Protein AF-0000000080699643 (afdb_homodimer)

Nearest PDB structures (foldseek):
  7al6-assembly1_D  TM=8.969E-01  e=3.666E-28  Pseudomonas aeruginosa PAO1
  7al5-assembly1_C  TM=8.766E-01  e=1.249E-27  Pseudomonas aeruginosa PAO1
  3qit-assembly2_D  TM=8.812E-01  e=1.425E-22  Moorena producens 19L
  5xmd-assembly1_C-2  TM=6.944E-01  e=4.261E-13  Vigna radiata
  5xmd-assembly2_B  TM=6.330E-01  e=3.335E-13  Vigna radiata

Secondary structure (DSSP, 8-state):
--PPPEEEEEE-SS-EEEEEEE---SEEEEEE--TT--GGGGTTTHHHH--SSEEEEEEPPTTSTTSPPPPTT----HHHHHHHHHHHHHHTT-SSEEEEEETHHHHHHHHHHHHSGGGEEEEEEES--SPPP-TTTS-HHHHHHHHHHH--SS--PPPP-BS-SHHHHHHHHHHHT--HHHHHHHHHHTEEEETTEEEE-S-GGGGS-------HHHHHHHGGG--S-EEEEEETTSSGGG-TTHHHHHHH-SSEEEEEESS-TTHHHHSHHHHHHHHHHHHHHS--/---PPEEEEEE-SS-EEEEEEE---SEEEEEE--TT--GGGGTTTHHHH--SSEEEEEEPPTTSTTSPPPPTT----HHHHHHHHHHHHHHTT-SSEEEEEETHHHHHHHHHHHHSGGGEEEEEEES--SPPP-TTTS-HHHHHHHHHHH--SS--PPPP-BS-SHHHHHHHHHHHT--HHHHHHHHHHTEEEETTEEEE-S-GGGGS-------HHHHHHHGGG--S-EEEEEETTSSGGG-TTHHHHHHH-SSEEEEEESS-TTHHHHSHHHHHHHHHHHHHHS--

Foldseek 3Di:
DQQDWDKDWFDFPQWIWIKTKDADAPAEAEEEEAQQFFRLLQSQQQVLAYDNHYMYIYIGFALHQPTHHDDQPDADALVVSLVVVVRRCVSVVQQAHHYAYAHSRQQSVQLNCLVVVVRHAEAEYEQDHHFDEDPPPDPLVVVVVVCVVLLPSPPPPDWDFDADCVVQLVVQCVVFVADSVSSSSRSVSQWDQDPRHITGSGHPSSVDDHGDNDHLVRSLSSLLSRPHAYEYEYEPAEDVVVVPSVVVSVVSHPHYDYHYDHDYSSCCRRVSNVVSVSVVVVCVVRPD/DQQDWDKDWFDFPQWIWIKTKDADAPAEAEEEEAQQFFRLLQSQQQVLAYDNHYMYIYIGFALHQPTHHDDQPDADALVVSLVVVVRRCVSVVQQAHHYAYAHSRQQSVQLNCLVPVVRHAEAEYEQDHHFDEAPPPHPLVVVVVCCVVLLPSPPPPDWDFDADCVVQLVVQCVVFVADSVSSSSRSVSQWDQDPRHITGSGDPSSVRDHGDNDHLVRSLSSLLSRPHAYEYEYEPAECVVVVPSVVVSVVSHPHYDYHYDHDYSSCCNRVSNVVSVSVVVVCVVRPD

Organism: Cardiobacterium hominis (strain ATCC 15826 / DSM 8339 / NCTC 10426 / 6573) (NCBI:txid638300)

InterPro domains:
  IPR000073 Alpha/beta hydrolase fold-1 [PF00561] (29-272)
  IPR029058 Alpha/Beta hydrolase fold [G3DSA:3.40.50.1820] (6-279)
  IPR029058 Alpha/Beta hydrolase fold [SSF53474] (8-284)
  IPR050266 AB hydrolase superfamily [PTHR43798] (21-286)

pLDDT: mean 92.78, std 9.66, range [44.16, 98.94]

Sequence (576 aa):
MPMTPREISIDLPHIRLAGQRWGDGEHIVLALHGWLDNAASFAPLAPHLIDDNTSLIALEFAGHGRSAHRPLGAGYHFTDHMRDAMFAAETLGLTKIDFVCHSLGAAVASMLAGTFHDRIARLVCIECYGTPYVSNHNDLPERMRERLLTMDYMNPRSTRYYHDLAPLVAARIKAGAMRPESAERLVRRNLIEEAQGYRFISDKRLTVWQPMMLSEEQVQEFIPRITAPVLMIEGNEGFTAHWHYLPERYRLTQDIRVAKLDGGHHLHMDHPAAVAAAIKQFWREKPLMPMTPREISIDLPHIRLAGQRWGDGEHIVLALHGWLDNAASFAPLAPHLIDDNTSLIALEFAGHGRSAHRPLGAGYHFTDHMRDAMFAAETLGLTKIDFVCHSLGAAVASMLAGTFHDRIARLVCIECYGTPYVSNHNDLPERMRERLLTMDYMNPRSTRYYHDLAPLVAARIKAGAMRPESAERLVRRNLIEEAQGYRFISDKRLTVWQPMMLSEEQVQEFIPRITAPVLMIEGNEGFTAHWHYLPERYRLTQDIRVAKLDGGHHLHMDHPAAVAAAIKQFWREKPL

Structure (mmCIF, N/CA/C/O backbone):
data_AF-0000000080699643-model_v1
#
loop_
_entity.id
_entity.type
_entity.pdbx_description
1 polymer 'Hydrolase, alpha/beta domain protein'
#
loop_
_atom_site.group_PDB
_atom_site.id
_atom_site.type_symbol
_atom_site.label_atom_id
_atom_site.label_alt_id
_atom_site.label_comp_id
_atom_site.label_asym_id
_atom_site.label_entity_id
_atom_site.label_seq_id
_atom_site.pdbx_PDB_ins_code
_atom_site.Cartn_x
_atom_site.Cartn_y
_atom_site.Cartn_z
_atom_site.occupancy
_atom_site.B_iso_or_equiv
_atom_site.auth_seq_id
_atom_site.auth_comp_id
_atom_site.auth_asym_id
_atom_site.auth_atom_id
_atom_site.pdbx_PDB_model_num
ATOM 1 N N . MET A 1 1 ? 5.266 40.438 12.148 1 44.16 1 MET A N 1
ATOM 2 C CA . MET A 1 1 ? 6.156 40 11.078 1 44.16 1 MET A CA 1
ATOM 3 C C . MET A 1 1 ? 6.125 38.5 10.93 1 44.16 1 MET A C 1
ATOM 5 O O . MET A 1 1 ? 5.898 37.781 11.898 1 44.16 1 MET A O 1
ATOM 9 N N . PRO A 1 2 ? 5.879 38.031 9.656 1 59.62 2 PRO A N 1
ATOM 10 C CA . PRO A 1 2 ? 5.84 36.562 9.555 1 59.62 2 PRO A CA 1
ATOM 11 C C . PRO A 1 2 ? 7.047 35.906 10.211 1 59.62 2 PRO A C 1
ATOM 13 O O . PRO A 1 2 ? 8.18 36.344 10.047 1 59.62 2 PRO A O 1
ATOM 16 N N . MET A 1 3 ? 6.82 35.25 11.32 1 79.69 3 MET A N 1
ATOM 17 C CA . MET A 1 3 ? 7.883 34.562 12.023 1 79.69 3 MET A CA 1
ATOM 18 C C . MET A 1 3 ? 8.539 33.531 11.117 1 79.69 3 MET A C 1
ATOM 20 O O . MET A 1 3 ? 7.852 32.75 10.461 1 79.69 3 MET A O 1
ATOM 24 N N . THR A 1 4 ? 9.789 33.719 10.852 1 89.88 4 THR A N 1
ATOM 25 C CA . THR A 1 4 ? 10.57 32.812 10.008 1 89.88 4 THR A CA 1
ATOM 26 C C . THR A 1 4 ? 10.781 31.484 10.711 1 89.88 4 THR A C 1
ATOM 28 O O . THR A 1 4 ? 11.266 31.438 11.844 1 89.88 4 THR A O 1
ATOM 31 N N . PRO A 1 5 ? 10.32 30.484 10.094 1 96.62 5 PRO A N 1
ATOM 32 C CA . PRO A 1 5 ? 10.523 29.172 10.703 1 96.62 5 PRO A CA 1
ATOM 33 C C . PRO A 1 5 ? 11.969 28.688 10.602 1 96.62 5 PRO A C 1
ATOM 35 O O . PRO A 1 5 ? 12.727 29.172 9.758 1 96.62 5 PRO A O 1
ATOM 38 N N . ARG A 1 6 ? 12.391 27.828 11.539 1 97.38 6 ARG A N 1
ATOM 39 C CA . ARG A 1 6 ? 13.633 27.078 11.406 1 97.38 6 ARG A CA 1
ATOM 40 C C . ARG A 1 6 ? 13.406 25.797 10.594 1 97.38 6 ARG A C 1
ATOM 42 O O . ARG A 1 6 ? 12.461 25.047 10.844 1 97.38 6 ARG A O 1
ATOM 49 N N . GLU A 1 7 ? 14.273 25.641 9.617 1 98.12 7 GLU A N 1
ATOM 50 C CA . GLU A 1 7 ? 14.227 24.391 8.852 1 98.12 7 GLU A CA 1
ATOM 51 C C . GLU A 1 7 ? 14.695 23.219 9.703 1 98.12 7 GLU A C 1
ATOM 53 O O . GLU A 1 7 ? 15.68 23.328 10.438 1 98.12 7 GLU A O 1
ATOM 58 N N . ILE A 1 8 ? 13.977 22.141 9.586 1 97.75 8 ILE A N 1
ATOM 59 C CA . ILE A 1 8 ? 14.422 20.969 10.32 1 97.75 8 ILE A CA 1
ATOM 60 C C . ILE A 1 8 ? 14.438 19.766 9.391 1 97.75 8 ILE A C 1
ATOM 62 O O . ILE A 1 8 ? 13.742 19.734 8.375 1 97.75 8 ILE A O 1
ATOM 66 N N . SER A 1 9 ? 15.273 18.812 9.672 1 98 9 SER A N 1
ATOM 67 C CA . SER A 1 9 ? 15.352 17.5 9.016 1 98 9 SER A CA 1
ATOM 68 C C . SER A 1 9 ? 15.219 16.375 10.023 1 98 9 SER A C 1
ATOM 70 O O . SER A 1 9 ? 15.781 16.438 11.117 1 98 9 SER A O 1
ATOM 72 N N . ILE A 1 10 ? 14.406 15.461 9.758 1 97.56 10 ILE A N 1
ATOM 73 C CA . ILE A 1 10 ? 14.195 14.273 10.578 1 97.56 10 ILE A CA 1
ATOM 74 C C . ILE A 1 10 ? 14.609 13.031 9.797 1 97.56 10 ILE A C 1
ATOM 76 O O . ILE A 1 10 ? 13.953 12.656 8.82 1 97.56 10 ILE A O 1
ATOM 80 N N . ASP A 1 11 ? 15.672 12.375 10.227 1 95.69 11 ASP A N 1
ATOM 81 C CA . ASP A 1 11 ? 16.172 11.172 9.562 1 95.69 11 ASP A CA 1
ATOM 82 C C . ASP A 1 11 ? 15.492 9.922 10.109 1 95.69 11 ASP A C 1
ATOM 84 O O . ASP A 1 11 ? 15.812 9.469 11.211 1 95.69 11 ASP A O 1
ATOM 88 N N . LEU A 1 12 ? 14.57 9.461 9.328 1 93.06 12 LEU A N 1
ATOM 89 C CA . LEU A 1 12 ? 14.031 8.141 9.633 1 93.06 12 LEU A CA 1
ATOM 90 C C . LEU A 1 12 ? 14.969 7.043 9.141 1 93.06 12 LEU A C 1
ATOM 92 O O . LEU A 1 12 ? 15.906 7.312 8.391 1 93.06 12 LEU A O 1
ATOM 96 N N . PRO A 1 13 ? 14.781 5.848 9.57 1 86.62 13 PRO A N 1
ATOM 97 C CA . PRO A 1 13 ? 15.68 4.77 9.141 1 86.62 13 PRO A CA 1
ATOM 98 C C . PRO A 1 13 ? 15.734 4.621 7.617 1 86.62 13 PRO A C 1
ATOM 100 O O . PRO A 1 13 ? 16.766 4.234 7.07 1 86.62 13 PRO A O 1
ATOM 103 N N . HIS A 1 14 ? 14.664 5.031 6.934 1 88.69 14 HIS A N 1
ATOM 104 C CA . HIS A 1 14 ? 14.578 4.691 5.52 1 88.69 14 HIS A CA 1
ATOM 105 C C . HIS A 1 14 ? 14.5 5.945 4.652 1 88.69 14 HIS A C 1
ATOM 107 O O . HIS A 1 14 ? 14.719 5.879 3.439 1 88.69 14 HIS A O 1
ATOM 113 N N . ILE A 1 15 ? 14.172 7.004 5.227 1 93.19 15 ILE A N 1
ATOM 114 C CA . ILE A 1 15 ? 13.961 8.195 4.41 1 93.19 15 ILE A CA 1
ATOM 115 C C . ILE A 1 15 ? 14.172 9.445 5.258 1 93.19 15 ILE A C 1
ATOM 117 O O . ILE A 1 15 ? 13.836 9.461 6.445 1 93.19 15 ILE A O 1
ATOM 121 N N . ARG A 1 16 ? 14.742 10.477 4.719 1 96.81 16 ARG A N 1
ATOM 122 C CA . ARG A 1 16 ? 14.867 11.766 5.391 1 96.81 16 ARG A CA 1
ATOM 123 C C . ARG A 1 16 ? 13.648 12.641 5.129 1 96.81 16 ARG A C 1
ATOM 125 O O . ARG A 1 16 ? 13.305 12.906 3.977 1 96.81 16 ARG A O 1
ATOM 132 N N . LEU A 1 17 ? 12.969 13.07 6.176 1 98.31 17 LEU A N 1
ATOM 133 C CA . LEU A 1 17 ? 11.859 14.016 6.07 1 98.31 17 LEU A CA 1
ATOM 134 C C . LEU A 1 17 ? 12.297 15.422 6.473 1 98.31 17 LEU A C 1
ATOM 136 O O . LEU A 1 17 ? 13.18 15.578 7.32 1 98.31 17 LEU A O 1
ATOM 140 N N . ALA A 1 18 ? 11.727 16.375 5.836 1 98.56 18 ALA A N 1
ATOM 141 C CA . ALA A 1 18 ? 11.977 17.781 6.152 1 98.56 18 ALA A CA 1
ATOM 142 C C . ALA A 1 18 ? 10.766 18.422 6.84 1 98.56 18 ALA A C 1
ATOM 144 O O . ALA A 1 18 ? 9.688 17.812 6.891 1 98.56 18 ALA A O 1
ATOM 145 N N . GLY A 1 19 ? 10.938 19.547 7.391 1 98.31 19 GLY A N 1
ATOM 146 C CA . GLY A 1 19 ? 9.875 20.328 8.008 1 98.31 19 GLY A CA 1
ATOM 147 C C . GLY A 1 19 ? 10.336 21.703 8.461 1 98.31 19 GLY A C 1
ATOM 148 O O . GLY A 1 19 ? 11.445 22.125 8.148 1 98.31 19 GLY A O 1
ATOM 149 N N . GLN A 1 20 ? 9.422 22.375 9.086 1 98.62 20 GLN A N 1
ATOM 150 C CA . GLN A 1 20 ? 9.68 23.688 9.664 1 98.62 20 GLN A CA 1
ATOM 151 C C . GLN A 1 20 ? 9.234 23.734 11.125 1 98.62 20 GLN A C 1
ATOM 153 O O . GLN A 1 20 ? 8.203 23.156 11.484 1 98.62 20 GLN A O 1
ATOM 158 N N . ARG A 1 21 ? 10 24.422 11.875 1 98.38 21 ARG A N 1
ATOM 159 C CA . ARG A 1 21 ? 9.68 24.609 13.289 1 98.38 21 ARG A CA 1
ATOM 160 C C . ARG A 1 21 ? 9.508 26.078 13.625 1 98.38 21 ARG A C 1
ATOM 162 O O . ARG A 1 21 ? 10.312 26.922 13.211 1 98.38 21 ARG A O 1
ATOM 169 N N . TRP A 1 22 ? 8.469 26.422 14.258 1 98.25 22 TRP A N 1
ATOM 170 C CA . TRP A 1 22 ? 8.227 27.719 14.875 1 98.25 22 TRP A CA 1
ATOM 171 C C . TRP A 1 22 ? 8.219 27.609 16.391 1 98.25 22 TRP A C 1
ATOM 173 O O . TRP A 1 22 ? 7.625 26.688 16.953 1 98.25 22 TRP A O 1
ATOM 183 N N . GLY A 1 23 ? 8.906 28.484 17.047 1 96.88 23 GLY A N 1
ATOM 184 C CA . GLY A 1 23 ? 8.93 28.5 18.5 1 96.88 23 GLY A CA 1
ATOM 185 C C . GLY A 1 23 ? 10.047 27.656 19.094 1 96.88 23 GLY A C 1
ATOM 186 O O . GLY A 1 23 ? 10.68 26.875 18.375 1 96.88 23 GLY A O 1
ATOM 187 N N . ASP A 1 24 ? 10.242 27.844 20.375 1 95 24 ASP A N 1
ATOM 188 C CA . ASP A 1 24 ? 11.305 27.141 21.094 1 95 24 ASP A CA 1
ATOM 189 C C . ASP A 1 24 ? 10.773 26.453 22.344 1 95 24 ASP A C 1
ATOM 191 O O . ASP A 1 24 ? 11.547 25.969 23.172 1 95 24 ASP A O 1
ATOM 195 N N . GLY A 1 25 ? 9.508 26.469 22.453 1 96.06 25 GLY A N 1
ATOM 196 C CA . GLY A 1 25 ? 8.898 25.812 23.594 1 96.06 25 GLY A CA 1
ATOM 197 C C . GLY A 1 25 ? 9.094 24.297 23.594 1 96.06 25 GLY A C 1
ATOM 198 O O . GLY A 1 25 ? 9.273 23.688 22.531 1 96.06 25 GLY A O 1
ATOM 199 N N . GLU A 1 26 ? 8.977 23.75 24.766 1 95.56 26 GLU A N 1
ATOM 200 C CA . GLU A 1 26 ? 9.242 22.328 24.953 1 95.56 26 GLU A CA 1
ATOM 201 C C . GLU A 1 26 ? 8.07 21.484 24.469 1 95.56 26 GLU A C 1
ATOM 203 O O . GLU A 1 26 ? 8.266 20.359 23.984 1 95.56 26 GLU A O 1
ATOM 208 N N . HIS A 1 27 ? 6.902 22.047 24.625 1 97.38 27 HIS A N 1
ATOM 209 C CA . HIS A 1 27 ? 5.742 21.312 24.125 1 97.38 27 HIS A CA 1
ATOM 210 C C . HIS A 1 27 ? 5.645 21.422 22.609 1 97.38 27 HIS A C 1
ATOM 212 O O . HIS A 1 27 ? 5.465 22.516 22.062 1 97.38 27 HIS A O 1
ATOM 218 N N . ILE A 1 28 ? 5.719 20.312 21.953 1 98.25 28 ILE A N 1
ATOM 219 C CA . ILE A 1 28 ? 5.723 20.281 20.5 1 98.25 28 ILE A CA 1
ATOM 220 C C . ILE A 1 28 ? 4.344 19.891 19.984 1 98.25 28 ILE A C 1
ATOM 222 O O . ILE A 1 28 ? 3.812 18.844 20.359 1 98.25 28 ILE A O 1
ATOM 226 N N . VAL A 1 29 ? 3.76 20.734 19.203 1 98.75 29 VAL A N 1
ATOM 227 C CA . VAL A 1 29 ? 2.6 20.391 18.391 1 98.75 29 VAL A CA 1
ATOM 228 C C . VAL A 1 29 ? 3.061 19.953 17 1 98.75 29 VAL A C 1
ATOM 230 O O . VAL A 1 29 ? 3.828 20.656 16.344 1 98.75 29 VAL A O 1
ATOM 233 N N . LEU A 1 30 ? 2.693 18.766 16.594 1 98.88 30 LEU A N 1
ATOM 234 C CA . LEU A 1 30 ? 3.076 18.234 15.281 1 98.88 30 LEU A CA 1
ATOM 235 C C . LEU A 1 30 ? 1.998 18.531 14.242 1 98.88 30 LEU A C 1
ATOM 237 O O . LEU A 1 30 ? 0.843 18.125 14.414 1 98.88 30 LEU A O 1
ATOM 241 N N . ALA A 1 31 ? 2.381 19.219 13.203 1 98.94 31 ALA A N 1
ATOM 242 C CA . ALA A 1 31 ? 1.444 19.594 12.141 1 98.94 31 ALA A CA 1
ATOM 243 C C . ALA A 1 31 ? 1.699 18.781 10.875 1 98.94 31 ALA A C 1
ATOM 245 O O . ALA A 1 31 ? 2.852 18.547 10.508 1 98.94 31 ALA A O 1
ATOM 246 N N . LEU A 1 32 ? 0.622 18.281 10.234 1 98.88 32 LEU A N 1
ATOM 247 C CA . LEU A 1 32 ? 0.686 17.531 8.984 1 98.88 32 LEU A CA 1
ATOM 248 C C . LEU A 1 32 ? -0.134 18.219 7.898 1 98.88 32 LEU A C 1
ATOM 250 O O . LEU A 1 32 ? -1.304 18.547 8.109 1 98.88 32 LEU A O 1
ATOM 254 N N . HIS A 1 33 ? 0.461 18.422 6.723 1 98.69 33 HIS A N 1
ATOM 255 C CA . HIS A 1 33 ? -0.124 19.234 5.664 1 98.69 33 HIS A CA 1
ATOM 256 C C . HIS A 1 33 ? -0.991 18.391 4.738 1 98.69 33 HIS A C 1
ATOM 258 O O . HIS A 1 33 ? -1.038 17.156 4.871 1 98.69 33 HIS A O 1
ATOM 264 N N . GLY A 1 34 ? -1.659 19.047 3.822 1 97.12 34 GLY A N 1
ATOM 265 C CA . GLY A 1 34 ? -2.527 18.406 2.854 1 97.12 34 GLY A CA 1
ATOM 266 C C . GLY A 1 34 ? -1.784 17.891 1.632 1 97.12 34 GLY A C 1
ATOM 267 O O . GLY A 1 34 ? -0.593 18.172 1.467 1 97.12 34 GLY A O 1
ATOM 268 N N . TRP A 1 35 ? -2.545 17.156 0.808 1 94.94 35 TRP A N 1
ATOM 269 C CA . TRP A 1 35 ? -2.023 16.594 -0.433 1 94.94 35 TRP A CA 1
ATOM 270 C C . TRP A 1 35 ? -1.507 17.703 -1.355 1 94.94 35 TRP A C 1
ATOM 272 O O . TRP A 1 35 ? -2.207 18.672 -1.615 1 94.94 35 TRP A O 1
ATOM 282 N N . LEU A 1 36 ? -0.246 17.625 -1.792 1 94.31 36 LEU A N 1
ATOM 283 C CA . LEU A 1 36 ? 0.456 18.5 -2.725 1 94.31 36 LEU A CA 1
ATOM 284 C C . LEU A 1 36 ? 0.792 19.828 -2.066 1 94.31 36 LEU A C 1
ATOM 286 O O . LEU A 1 36 ? 1.225 20.766 -2.742 1 94.31 36 LEU A O 1
ATOM 290 N N . ASP A 1 37 ? 0.496 19.953 -0.779 1 97.62 37 ASP A N 1
ATOM 291 C CA . ASP A 1 37 ? 0.971 21.094 -0.003 1 97.62 37 ASP A CA 1
ATOM 292 C C . ASP A 1 37 ? 2.381 20.859 0.53 1 97.62 37 ASP A C 1
ATOM 294 O O . ASP A 1 37 ? 3.203 20.234 -0.142 1 97.62 37 ASP A O 1
ATOM 298 N N . ASN A 1 38 ? 2.693 21.594 1.637 1 98.44 38 ASN A N 1
ATOM 299 C CA . ASN A 1 38 ? 3.957 21.453 2.352 1 98.44 38 ASN A CA 1
ATOM 300 C C . ASN A 1 38 ? 3.926 22.188 3.689 1 98.44 38 ASN A C 1
ATOM 302 O O . ASN A 1 38 ? 2.865 22.625 4.137 1 98.44 38 ASN A O 1
ATOM 306 N N . ALA A 1 39 ? 5.055 22.234 4.348 1 98.56 39 ALA A N 1
ATOM 307 C CA . ALA A 1 39 ? 5.137 22.781 5.703 1 98.56 39 ALA A CA 1
ATOM 308 C C . ALA A 1 39 ? 4.73 24.25 5.742 1 98.56 39 ALA A C 1
ATOM 310 O O . ALA A 1 39 ? 4.219 24.734 6.754 1 98.56 39 ALA A O 1
ATOM 311 N N . ALA A 1 40 ? 4.922 24.953 4.629 1 98.12 40 ALA A N 1
ATOM 312 C CA . ALA A 1 40 ? 4.633 26.391 4.582 1 98.12 40 ALA A CA 1
ATOM 313 C C . ALA A 1 40 ? 3.139 26.656 4.738 1 98.12 40 ALA A C 1
ATOM 315 O O . ALA A 1 40 ? 2.725 27.781 4.973 1 98.12 40 ALA A O 1
ATOM 316 N N . SER A 1 41 ? 2.385 25.578 4.602 1 98.38 41 SER A N 1
ATOM 317 C CA . SER A 1 41 ? 0.941 25.719 4.77 1 98.38 41 SER A CA 1
ATOM 318 C C . SER A 1 41 ? 0.592 26.172 6.184 1 98.38 41 SER A C 1
ATOM 320 O O . SER A 1 41 ? -0.489 26.719 6.414 1 98.38 41 SER A O 1
ATOM 322 N N . PHE A 1 42 ? 1.503 26.031 7.133 1 98.69 42 PHE A N 1
ATOM 323 C CA . PHE A 1 42 ? 1.196 26.359 8.523 1 98.69 42 PHE A CA 1
ATOM 324 C C . PHE A 1 42 ? 1.854 27.672 8.93 1 98.69 42 PHE A C 1
ATOM 326 O O . PHE A 1 42 ? 1.667 28.141 10.055 1 98.69 42 PHE A O 1
ATOM 333 N N . ALA A 1 43 ? 2.588 28.281 8.055 1 98.25 43 ALA A N 1
ATOM 334 C CA . ALA A 1 43 ? 3.322 29.516 8.344 1 98.25 43 ALA A CA 1
ATOM 335 C C . ALA A 1 43 ? 2.375 30.625 8.781 1 98.25 43 ALA A C 1
ATOM 337 O O . ALA A 1 43 ? 2.664 31.359 9.727 1 98.25 43 ALA A O 1
ATOM 338 N N . PRO A 1 44 ? 1.214 30.812 8.125 1 98.06 44 PRO A N 1
ATOM 339 C CA . PRO A 1 44 ? 0.313 31.875 8.578 1 98.06 44 PRO A CA 1
ATOM 340 C C . PRO A 1 44 ? -0.3 31.578 9.945 1 98.06 44 PRO A C 1
ATOM 342 O O . PRO A 1 44 ? -0.642 32.5 10.688 1 98.06 44 PRO A O 1
ATOM 345 N N . LEU A 1 45 ? -0.411 30.312 10.281 1 98.5 45 LEU A N 1
ATOM 346 C CA . LEU A 1 45 ? -1.099 29.875 11.484 1 98.5 45 LEU A CA 1
ATOM 347 C C . LEU A 1 45 ? -0.143 29.844 12.672 1 98.5 45 LEU A C 1
ATOM 349 O O . LEU A 1 45 ? -0.525 30.188 13.797 1 98.5 45 LEU A O 1
ATOM 353 N N . ALA A 1 46 ? 1.093 29.5 12.484 1 98.44 46 ALA A N 1
ATOM 354 C CA . ALA A 1 46 ? 2.078 29.156 13.508 1 98.44 46 ALA A CA 1
ATOM 355 C C . ALA A 1 46 ? 2.268 30.312 14.492 1 98.44 46 ALA A C 1
ATOM 357 O O . ALA A 1 46 ? 2.234 30.125 15.711 1 98.44 46 ALA A O 1
ATOM 358 N N . PRO A 1 47 ? 2.381 31.609 14.031 1 97.31 47 PRO A N 1
ATOM 359 C CA . PRO A 1 47 ? 2.617 32.719 14.969 1 97.31 47 PRO A CA 1
ATOM 360 C C . PRO A 1 47 ? 1.485 32.875 15.984 1 97.31 47 PRO A C 1
ATOM 362 O O . PRO A 1 47 ? 1.702 33.406 17.078 1 97.31 47 PRO A O 1
ATOM 365 N N . HIS A 1 48 ? 0.335 32.406 15.602 1 97.62 48 HIS A N 1
ATOM 366 C CA . HIS A 1 48 ? -0.818 32.562 16.484 1 97.62 48 HIS A CA 1
ATOM 367 C C . HIS A 1 48 ? -0.876 31.422 17.516 1 97.62 48 HIS A C 1
ATOM 369 O O . HIS A 1 48 ? -1.59 31.516 18.516 1 97.62 48 HIS A O 1
ATOM 375 N N . LEU A 1 49 ? -0.171 30.297 17.281 1 98.06 49 LEU A N 1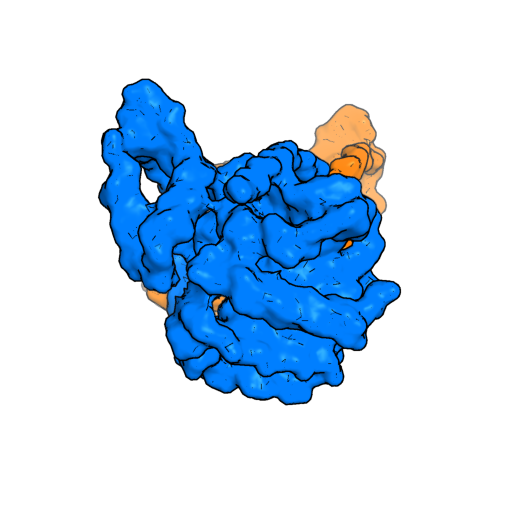
ATOM 376 C CA . LEU A 1 49 ? -0.335 29.109 18.109 1 98.06 49 LEU A CA 1
ATOM 377 C C . LEU A 1 49 ? 0.825 28.969 19.094 1 98.06 49 LEU A C 1
ATOM 379 O O . LEU A 1 49 ? 0.666 28.375 20.156 1 98.06 49 LEU A O 1
ATOM 383 N N . ILE A 1 50 ? 1.996 29.469 18.75 1 97.25 50 ILE A N 1
ATOM 384 C CA . ILE A 1 50 ? 3.186 29.203 19.547 1 97.25 50 ILE A CA 1
ATOM 385 C C . ILE A 1 50 ? 3.264 30.219 20.688 1 97.25 50 ILE A C 1
ATOM 387 O O . ILE A 1 50 ? 2.666 31.297 20.625 1 97.25 50 ILE A O 1
ATOM 391 N N . ASP A 1 51 ? 3.924 29.859 21.766 1 95.69 51 ASP A N 1
ATOM 392 C CA . ASP A 1 51 ? 4.266 30.703 22.906 1 95.69 51 ASP A CA 1
ATOM 393 C C . ASP A 1 51 ? 5.539 30.203 23.594 1 95.69 51 ASP A C 1
ATOM 395 O O . ASP A 1 51 ? 6.328 29.469 23 1 95.69 51 ASP A O 1
ATOM 399 N N . ASP A 1 52 ? 5.754 30.641 24.828 1 95.69 52 ASP A N 1
ATOM 400 C CA . ASP A 1 52 ? 7.004 30.328 25.516 1 95.69 52 ASP A CA 1
ATOM 401 C C . ASP A 1 52 ? 7.141 28.828 25.766 1 95.69 52 ASP A C 1
ATOM 403 O O . ASP A 1 52 ? 8.258 28.297 25.844 1 95.69 52 ASP A O 1
ATOM 407 N N . ASN A 1 53 ? 6.02 28.172 25.75 1 96.69 53 ASN A N 1
ATOM 408 C CA . ASN A 1 53 ? 6.051 26.766 26.141 1 96.69 53 ASN A CA 1
ATOM 409 C C . ASN A 1 53 ? 5.715 25.859 24.969 1 96.69 53 ASN A C 1
ATOM 411 O O . ASN A 1 53 ? 5.887 24.641 25.047 1 96.69 53 ASN A O 1
ATOM 415 N N . THR A 1 54 ? 5.207 26.469 23.891 1 97.69 54 THR A N 1
ATOM 416 C CA . THR A 1 54 ? 4.668 25.672 22.812 1 97.69 54 THR A CA 1
ATOM 417 C C . THR A 1 54 ? 5.406 25.953 21.5 1 97.69 54 THR A C 1
ATOM 419 O O . THR A 1 54 ? 5.609 27.109 21.141 1 97.69 54 THR A O 1
ATOM 422 N N . SER A 1 55 ? 5.844 24.906 20.828 1 98.06 55 SER A N 1
ATOM 423 C CA . SER A 1 55 ? 6.387 24.953 19.469 1 98.06 55 SER A CA 1
ATOM 424 C C . SER A 1 55 ? 5.484 24.219 18.484 1 98.06 55 SER A C 1
ATOM 426 O O . SER A 1 55 ? 4.699 23.359 18.875 1 98.06 55 SER A O 1
ATOM 428 N N . LEU A 1 56 ? 5.559 24.656 17.266 1 98.69 56 LEU A N 1
ATOM 429 C CA . LEU A 1 56 ? 4.895 23.953 16.172 1 98.69 56 LEU A CA 1
ATOM 430 C C . LEU A 1 56 ? 5.914 23.391 15.195 1 98.69 56 LEU A C 1
ATOM 432 O O . LEU A 1 56 ? 6.758 24.125 14.672 1 98.69 56 LEU A O 1
ATOM 436 N N . ILE A 1 57 ? 5.902 22.125 14.992 1 98.75 57 ILE A N 1
ATOM 437 C CA . ILE A 1 57 ? 6.699 21.484 13.945 1 98.75 57 ILE A CA 1
ATOM 438 C C . ILE A 1 57 ? 5.785 21 12.828 1 98.75 57 ILE A C 1
ATOM 440 O O . ILE A 1 57 ? 4.906 20.156 13.047 1 98.75 57 ILE A O 1
ATOM 444 N N . ALA A 1 58 ? 5.949 21.562 11.68 1 98.88 58 ALA A N 1
ATOM 445 C CA . ALA A 1 58 ? 5.242 21.109 10.484 1 98.88 58 ALA A CA 1
ATOM 446 C C . ALA A 1 58 ? 6.102 20.125 9.688 1 98.88 58 ALA A C 1
ATOM 448 O O . ALA A 1 58 ? 7.082 20.531 9.055 1 98.88 58 ALA A O 1
ATOM 449 N N . LEU A 1 59 ? 5.676 18.906 9.703 1 98.69 59 LEU A N 1
ATOM 450 C CA . LEU A 1 59 ? 6.375 17.844 8.992 1 98.69 59 LEU A CA 1
ATOM 451 C C . LEU A 1 59 ? 5.941 17.797 7.531 1 98.69 59 LEU A C 1
ATOM 453 O O . LEU A 1 59 ? 4.766 17.984 7.223 1 98.69 59 LEU A O 1
ATOM 457 N N . GLU A 1 60 ? 6.898 17.562 6.668 1 98.75 60 GLU A N 1
ATOM 458 C CA . GLU A 1 60 ? 6.551 17.328 5.27 1 98.75 60 GLU A CA 1
ATOM 459 C C . GLU A 1 60 ? 6.547 15.836 4.938 1 98.75 60 GLU A C 1
ATOM 461 O O . GLU A 1 60 ? 7.52 15.133 5.211 1 98.75 60 GLU A O 1
ATOM 466 N N . PHE A 1 61 ? 5.473 15.391 4.348 1 98 61 PHE A N 1
ATOM 467 C CA . PHE A 1 61 ? 5.375 14 3.912 1 98 61 PHE A CA 1
ATOM 468 C C . PHE A 1 61 ? 6.434 13.688 2.863 1 98 61 PHE A C 1
ATOM 470 O O . PHE A 1 61 ? 6.867 14.578 2.125 1 98 61 PHE A O 1
ATOM 477 N N . ALA A 1 62 ? 6.809 12.422 2.809 1 96.62 62 ALA A N 1
ATOM 478 C CA . ALA A 1 62 ? 7.727 11.977 1.765 1 96.62 62 ALA A CA 1
ATOM 479 C C . ALA A 1 62 ? 7.289 12.484 0.393 1 96.62 62 ALA A C 1
ATOM 481 O O . ALA A 1 62 ? 6.102 12.453 0.066 1 96.62 62 ALA A O 1
ATOM 482 N N . GLY A 1 63 ? 8.242 13 -0.336 1 95.81 63 GLY A N 1
ATOM 483 C CA . GLY A 1 63 ? 7.988 13.453 -1.695 1 95.81 63 GLY A CA 1
ATOM 484 C C . GLY A 1 63 ? 7.449 14.867 -1.765 1 95.81 63 GLY A C 1
ATOM 485 O O . GLY A 1 63 ? 7.438 15.477 -2.834 1 95.81 63 GLY A O 1
ATOM 486 N N . HIS A 1 64 ? 7 15.391 -0.662 1 97.12 64 HIS A N 1
ATOM 487 C CA . HIS A 1 64 ? 6.48 16.75 -0.597 1 97.12 64 HIS A CA 1
ATOM 488 C C . HIS A 1 64 ? 7.555 17.719 -0.12 1 97.12 64 HIS A C 1
ATOM 490 O O . HIS A 1 64 ? 8.414 17.359 0.682 1 97.12 64 HIS A O 1
ATOM 496 N N . GLY A 1 65 ? 7.395 18.953 -0.602 1 96.56 65 GLY A N 1
ATOM 497 C CA . GLY A 1 65 ? 8.312 20 -0.145 1 96.56 65 GLY A CA 1
ATOM 498 C C . GLY A 1 65 ? 9.766 19.609 -0.29 1 96.56 65 GLY A C 1
ATOM 499 O O . GLY A 1 65 ? 10.211 19.234 -1.38 1 96.56 65 GLY A O 1
ATOM 500 N N . ARG A 1 66 ? 10.445 19.594 0.902 1 97.25 66 ARG A N 1
ATOM 501 C CA . ARG A 1 66 ? 11.883 19.328 0.875 1 97.25 66 ARG A CA 1
ATOM 502 C C . ARG A 1 66 ? 12.195 17.938 1.412 1 97.25 66 ARG A C 1
ATOM 504 O O . ARG A 1 66 ? 13.367 17.594 1.586 1 97.25 66 ARG A O 1
ATOM 511 N N . SER A 1 67 ? 11.164 17.156 1.697 1 98.19 67 SER A N 1
ATOM 512 C CA . SER A 1 67 ? 11.359 15.766 2.078 1 98.19 67 SER A CA 1
ATOM 513 C C . SER A 1 67 ? 11.891 14.945 0.906 1 98.19 67 SER A C 1
ATOM 515 O O . SER A 1 67 ? 11.602 15.258 -0.253 1 98.19 67 SER A O 1
ATOM 517 N N . ALA A 1 68 ? 12.617 13.906 1.229 1 96.62 68 ALA A N 1
ATOM 518 C CA . ALA A 1 68 ? 13.156 13.023 0.2 1 96.62 68 ALA A CA 1
ATOM 519 C C . ALA A 1 68 ? 12.031 12.305 -0.548 1 96.62 68 ALA A C 1
ATOM 521 O O . ALA A 1 68 ? 10.969 12.039 0.02 1 96.62 68 ALA A O 1
ATOM 522 N N . HIS A 1 69 ? 12.336 12.031 -1.821 1 93.19 69 HIS A N 1
ATOM 523 C CA . HIS A 1 69 ? 11.445 11.195 -2.613 1 93.19 69 HIS A CA 1
ATOM 524 C C . HIS A 1 69 ? 11.57 9.727 -2.227 1 93.19 69 HIS A C 1
ATOM 526 O O . HIS A 1 69 ? 12.648 9.281 -1.836 1 93.19 69 HIS A O 1
ATOM 532 N N . ARG A 1 70 ? 10.492 9.086 -2.305 1 90.81 70 ARG A N 1
ATOM 533 C CA . ARG A 1 70 ? 10.602 7.637 -2.223 1 90.81 70 ARG A CA 1
ATOM 534 C C . ARG A 1 70 ? 11.398 7.078 -3.396 1 90.81 70 ARG A C 1
ATOM 536 O O . ARG A 1 70 ? 11.391 7.652 -4.488 1 90.81 70 ARG A O 1
ATOM 543 N N . PRO A 1 71 ? 12.078 5.945 -3.166 1 86.25 71 PRO A N 1
ATOM 544 C CA . PRO A 1 71 ? 12.867 5.375 -4.262 1 86.25 71 PRO A CA 1
ATOM 545 C C . PRO A 1 71 ? 12.008 4.957 -5.453 1 86.25 71 PRO A C 1
ATOM 547 O O . PRO A 1 71 ? 10.797 4.785 -5.312 1 86.25 71 PRO A O 1
ATOM 550 N N . LEU A 1 72 ? 12.672 4.812 -6.547 1 81.62 72 LEU A N 1
ATOM 551 C CA . LEU A 1 72 ? 11.984 4.348 -7.75 1 81.62 72 LEU A CA 1
ATOM 552 C C . LEU A 1 72 ? 11.312 3.002 -7.508 1 81.62 72 LEU A C 1
ATOM 554 O O . LEU A 1 72 ? 11.898 2.111 -6.887 1 81.62 72 LEU A O 1
ATOM 558 N N . GLY A 1 73 ? 10.062 2.953 -7.992 1 77.75 73 GLY A N 1
ATOM 559 C CA . GLY A 1 73 ? 9.336 1.704 -7.848 1 77.75 73 GLY A CA 1
ATOM 560 C C . GLY A 1 73 ? 8.469 1.656 -6.602 1 77.75 73 GLY A C 1
ATOM 561 O O . GLY A 1 73 ? 7.652 0.75 -6.441 1 77.75 73 GLY A O 1
ATOM 562 N N . ALA A 1 74 ? 8.758 2.623 -5.73 1 82.25 74 ALA A N 1
ATOM 563 C CA . ALA A 1 74 ? 7.918 2.717 -4.543 1 82.25 74 ALA A CA 1
ATOM 564 C C . ALA A 1 74 ? 6.789 3.723 -4.75 1 82.25 74 ALA A C 1
ATOM 566 O O . ALA A 1 74 ? 6.996 4.789 -5.332 1 82.25 74 ALA A O 1
ATOM 567 N N . GLY A 1 75 ? 5.645 3.365 -4.316 1 82.38 75 GLY A N 1
ATOM 568 C CA . GLY A 1 75 ? 4.531 4.297 -4.34 1 82.38 75 GLY A CA 1
ATOM 569 C C . GLY A 1 75 ? 4.41 5.117 -3.07 1 82.38 75 GLY A C 1
ATOM 570 O O . GLY A 1 75 ? 5.215 4.965 -2.148 1 82.38 75 GLY A O 1
ATOM 571 N N . TYR A 1 76 ? 3.512 6.023 -3.156 1 88.81 76 TYR A N 1
ATOM 572 C CA . TYR A 1 76 ? 3.189 6.824 -1.98 1 88.81 76 TYR A CA 1
ATOM 573 C C . TYR A 1 76 ? 1.885 6.359 -1.346 1 88.81 76 TYR A C 1
ATOM 575 O O . TYR A 1 76 ? 0.891 7.09 -1.348 1 88.81 76 TYR A O 1
ATOM 583 N N . HIS A 1 77 ? 1.982 5.16 -0.792 1 87.75 77 HIS A N 1
ATOM 584 C CA . HIS A 1 77 ? 0.819 4.551 -0.16 1 87.75 77 HIS A CA 1
ATOM 585 C C . HIS A 1 77 ? 0.42 5.305 1.104 1 87.75 77 HIS A C 1
ATOM 587 O O . HIS A 1 77 ? 1.282 5.75 1.865 1 87.75 77 HIS A O 1
ATOM 593 N N . PHE A 1 78 ? -0.869 5.375 1.342 1 90.81 78 PHE A N 1
ATOM 594 C CA . PHE A 1 78 ? -1.409 6.098 2.488 1 90.81 78 PHE A CA 1
ATOM 595 C C . PHE A 1 78 ? -0.803 5.582 3.787 1 90.81 78 PHE A C 1
ATOM 597 O O . PHE A 1 78 ? -0.401 6.371 4.645 1 90.81 78 PHE A O 1
ATOM 604 N N . THR A 1 79 ? -0.672 4.293 3.963 1 89.5 79 THR A N 1
ATOM 605 C CA . THR A 1 79 ? -0.172 3.693 5.195 1 89.5 79 THR A CA 1
ATOM 606 C C . THR A 1 79 ? 1.294 4.055 5.414 1 89.5 79 THR A C 1
ATOM 608 O O . THR A 1 79 ? 1.767 4.09 6.555 1 89.5 79 THR A O 1
ATOM 611 N N . ASP A 1 80 ? 2.012 4.316 4.355 1 90.38 80 ASP A N 1
ATOM 612 C CA . ASP A 1 80 ? 3.402 4.738 4.5 1 90.38 80 ASP A CA 1
ATOM 613 C C . ASP A 1 80 ? 3.49 6.133 5.117 1 90.38 80 ASP A C 1
ATOM 615 O O . ASP A 1 80 ? 4.418 6.426 5.875 1 90.38 80 ASP A O 1
ATOM 619 N N . HIS A 1 81 ? 2.529 7.008 4.762 1 94 81 HIS A N 1
ATOM 620 C CA . HIS A 1 81 ? 2.457 8.305 5.43 1 94 81 HIS A CA 1
ATOM 621 C C . HIS A 1 81 ? 2.217 8.141 6.926 1 94 81 HIS A C 1
ATOM 623 O O . HIS A 1 81 ? 2.811 8.852 7.738 1 94 81 HIS A O 1
ATOM 629 N N . MET A 1 82 ? 1.307 7.203 7.254 1 94.69 82 MET A N 1
ATOM 630 C CA . MET A 1 82 ? 1.024 6.926 8.656 1 94.69 82 MET A CA 1
ATOM 631 C C . MET A 1 82 ? 2.287 6.484 9.391 1 94.69 82 MET A C 1
ATOM 633 O O . MET A 1 82 ? 2.611 7.012 10.453 1 94.69 82 MET A O 1
ATOM 637 N N . ARG A 1 83 ? 2.955 5.57 8.789 1 92.56 83 ARG A N 1
ATOM 638 C CA . ARG A 1 83 ? 4.172 5.027 9.383 1 92.56 83 ARG A CA 1
ATOM 639 C C . ARG A 1 83 ? 5.234 6.105 9.547 1 92.56 83 ARG A C 1
ATOM 641 O O . ARG A 1 83 ? 5.84 6.234 10.617 1 92.56 83 ARG A O 1
ATOM 648 N N . ASP A 1 84 ? 5.465 6.875 8.523 1 95.31 84 ASP A N 1
ATOM 649 C CA . ASP A 1 84 ? 6.469 7.934 8.562 1 95.31 84 ASP A CA 1
ATOM 650 C C . ASP A 1 84 ? 6.172 8.938 9.68 1 95.31 84 ASP A C 1
ATOM 652 O O . ASP A 1 84 ? 7.082 9.367 10.391 1 95.31 84 ASP A O 1
ATOM 656 N N . ALA A 1 85 ? 4.906 9.273 9.797 1 97.44 85 ALA A N 1
ATOM 657 C CA . ALA A 1 85 ? 4.523 10.234 10.828 1 97.44 85 ALA A CA 1
ATOM 658 C C . ALA A 1 85 ? 4.805 9.688 12.227 1 97.44 85 ALA A C 1
ATOM 660 O O . ALA A 1 85 ? 5.289 10.414 13.094 1 97.44 85 ALA A O 1
ATOM 661 N N . MET A 1 86 ? 4.523 8.422 12.445 1 95.5 86 MET A N 1
ATOM 662 C CA . MET A 1 86 ? 4.773 7.812 13.75 1 95.5 86 MET A CA 1
ATOM 663 C C . MET A 1 86 ? 6.27 7.738 14.031 1 95.5 86 MET A C 1
ATOM 665 O O . MET A 1 86 ? 6.707 8.039 15.148 1 95.5 86 MET A O 1
ATOM 669 N N . PHE A 1 87 ? 7.086 7.371 13.047 1 93.38 87 PHE A N 1
ATOM 670 C CA . PHE A 1 87 ? 8.531 7.316 13.211 1 93.38 87 PHE A CA 1
ATOM 671 C C . PHE A 1 87 ? 9.102 8.703 13.484 1 93.38 87 PHE A C 1
ATOM 673 O O . PHE A 1 87 ? 10.016 8.859 14.297 1 93.38 87 PHE A O 1
ATOM 680 N N . ALA A 1 88 ? 8.555 9.68 12.789 1 97.44 88 ALA A N 1
ATOM 681 C CA . ALA A 1 88 ? 9.008 11.047 13.016 1 97.44 88 ALA A CA 1
ATOM 682 C C . ALA A 1 88 ? 8.711 11.492 14.453 1 97.44 88 ALA A C 1
ATOM 684 O O . ALA A 1 88 ? 9.555 12.102 15.102 1 97.44 88 ALA A O 1
ATOM 685 N N . ALA A 1 89 ? 7.492 11.18 14.898 1 97.5 89 ALA A N 1
ATOM 686 C CA . ALA A 1 89 ? 7.125 11.508 16.266 1 97.5 89 ALA A CA 1
ATOM 687 C C . ALA A 1 89 ? 8.078 10.844 17.266 1 97.5 89 ALA A C 1
ATOM 689 O O . ALA A 1 89 ? 8.516 11.477 18.219 1 97.5 89 ALA A O 1
ATOM 690 N N . GLU A 1 90 ? 8.398 9.586 17 1 94.56 90 GLU A N 1
ATOM 691 C CA . GLU A 1 90 ? 9.336 8.867 17.859 1 94.56 90 GLU A CA 1
ATOM 692 C C . GLU A 1 90 ? 10.711 9.516 17.828 1 94.56 90 GLU A C 1
ATOM 694 O O . GLU A 1 90 ? 11.352 9.68 18.875 1 94.56 90 GLU A O 1
ATOM 699 N N . THR A 1 91 ? 11.172 9.859 16.672 1 95.38 91 THR A N 1
ATOM 700 C CA . THR A 1 91 ? 12.484 10.484 16.5 1 95.38 91 THR A CA 1
ATOM 701 C C . THR A 1 91 ? 12.539 11.828 17.234 1 95.38 91 THR A C 1
ATOM 703 O O . THR A 1 91 ? 13.578 12.203 17.766 1 95.38 91 THR A O 1
ATOM 706 N N . LEU A 1 92 ? 11.383 12.508 17.281 1 96.75 92 LEU A N 1
ATOM 707 C CA . LEU A 1 92 ? 11.281 13.797 17.953 1 96.75 92 LEU A CA 1
ATOM 708 C C . LEU A 1 92 ? 11.094 13.625 19.453 1 96.75 92 LEU A C 1
ATOM 710 O O . LEU A 1 92 ? 11.062 14.609 20.203 1 96.75 92 LEU A O 1
ATOM 714 N N . GLY A 1 93 ? 10.914 12.375 19.891 1 96.06 93 GLY A N 1
ATOM 715 C CA . GLY A 1 93 ? 10.773 12.078 21.312 1 96.06 93 GLY A CA 1
ATOM 716 C C . GLY A 1 93 ? 9.375 12.328 21.844 1 96.06 93 GLY A C 1
ATOM 717 O O . GLY A 1 93 ? 9.188 12.578 23.031 1 96.06 93 GLY A O 1
ATOM 718 N N . LEU A 1 94 ? 8.406 12.281 20.969 1 96.94 94 LEU A N 1
ATOM 719 C CA . LEU A 1 94 ? 7.035 12.555 21.391 1 96.94 94 LEU A CA 1
ATOM 720 C C . LEU A 1 94 ? 6.355 11.281 21.891 1 96.94 94 LEU A C 1
ATOM 722 O O . LEU A 1 94 ? 6.016 10.398 21.094 1 96.94 94 LEU A O 1
ATOM 726 N N . THR A 1 95 ? 6.121 11.148 23.125 1 94.62 95 THR A N 1
ATOM 727 C CA . THR A 1 95 ? 5.43 10 23.703 1 94.62 95 THR A CA 1
ATOM 728 C C . THR A 1 95 ? 3.947 10.023 23.344 1 94.62 95 THR A C 1
ATOM 730 O O . THR A 1 95 ? 3.377 9.008 22.953 1 94.62 95 THR A O 1
ATOM 733 N N . LYS A 1 96 ? 3.334 11.164 23.516 1 97.12 96 LYS A N 1
ATOM 734 C CA . LYS A 1 96 ? 1.995 11.445 23.016 1 97.12 96 LYS A CA 1
ATOM 735 C C . LYS A 1 96 ? 2.018 12.602 22.016 1 97.12 96 LYS A C 1
ATOM 737 O O . LYS A 1 96 ? 2.727 13.594 22.234 1 97.12 96 LYS A O 1
ATOM 742 N N . ILE A 1 97 ? 1.261 12.453 21.031 1 98.69 97 ILE A N 1
ATOM 743 C CA . ILE A 1 97 ? 1.341 13.422 19.938 1 98.69 97 ILE A CA 1
ATOM 744 C C . ILE A 1 97 ? 0.182 14.406 20.047 1 98.69 97 ILE A C 1
ATOM 746 O O . ILE A 1 97 ? -0.972 14.008 20.219 1 98.69 97 ILE A O 1
ATOM 750 N N . ASP A 1 98 ? 0.469 15.641 20.062 1 98.88 98 ASP A N 1
ATOM 751 C CA . ASP A 1 98 ? -0.483 16.734 19.922 1 98.88 98 ASP A CA 1
ATOM 752 C C . ASP A 1 98 ? -0.532 17.234 18.484 1 98.88 98 ASP A C 1
ATOM 754 O O . ASP A 1 98 ? 0.393 17.906 18.016 1 98.88 98 ASP A O 1
ATOM 758 N N . PHE A 1 99 ? -1.688 16.953 17.734 1 98.88 99 PHE A N 1
ATOM 759 C CA . PHE A 1 99 ? -1.734 17.125 16.281 1 98.88 99 PHE A CA 1
ATOM 760 C C . PHE A 1 99 ? -2.502 18.375 15.906 1 98.88 99 PHE A C 1
ATOM 762 O O . PHE A 1 99 ? -3.537 18.688 16.5 1 98.88 99 PHE A O 1
ATOM 769 N N . VAL A 1 100 ? -2.061 19.109 14.938 1 98.94 100 VAL A N 1
ATOM 770 C CA . VAL A 1 100 ? -2.805 20.078 14.125 1 98.94 100 VAL A CA 1
ATOM 771 C C . VAL A 1 100 ? -2.629 19.734 12.641 1 98.94 100 VAL A C 1
ATOM 773 O O . VAL A 1 100 ? -1.56 19.969 12.07 1 98.94 100 VAL A O 1
ATOM 776 N N . CYS A 1 101 ? -3.68 19.234 12.016 1 98.88 101 CYS A N 1
ATOM 777 C CA . CYS A 1 101 ? -3.496 18.594 10.711 1 98.88 101 CYS A CA 1
ATOM 778 C C . CYS A 1 101 ? -4.543 19.078 9.719 1 98.88 101 CYS A C 1
ATOM 780 O O . CYS A 1 101 ? -5.684 19.359 10.094 1 98.88 101 CYS A O 1
ATOM 782 N N . HIS A 1 102 ? -4.164 19.172 8.461 1 98.69 102 HIS A N 1
ATOM 783 C CA . HIS A 1 102 ? -5.031 19.656 7.398 1 98.69 102 HIS A CA 1
ATOM 784 C C . HIS A 1 102 ? -5.207 18.609 6.305 1 98.69 102 HIS A C 1
ATOM 786 O O . HIS A 1 102 ? -4.227 18.047 5.812 1 98.69 102 HIS A O 1
ATOM 792 N N . SER A 1 103 ? -6.457 18.312 5.879 1 96.94 103 SER A N 1
ATOM 793 C CA . SER A 1 103 ? -6.793 17.516 4.703 1 96.94 103 SER A CA 1
ATOM 794 C C . SER A 1 103 ? -6.09 16.156 4.742 1 96.94 103 SER A C 1
ATOM 796 O O . SER A 1 103 ? -6.266 15.391 5.688 1 96.94 103 SER A O 1
ATOM 798 N N . LEU A 1 104 ? -5.129 15.875 3.861 1 96.44 104 LEU A N 1
ATOM 799 C CA . LEU A 1 104 ? -4.387 14.625 3.895 1 96.44 104 LEU A CA 1
ATOM 800 C C . LEU A 1 104 ? -3.777 14.391 5.273 1 96.44 104 LEU A C 1
ATOM 802 O O . LEU A 1 104 ? -3.84 13.273 5.805 1 96.44 104 LEU A O 1
ATOM 806 N N . GLY A 1 105 ? -3.178 15.445 5.781 1 98.19 105 GLY A N 1
ATOM 807 C CA . GLY A 1 105 ? -2.609 15.336 7.117 1 98.19 105 GLY A CA 1
ATOM 808 C C . GLY A 1 105 ? -3.635 14.961 8.172 1 98.19 105 GLY A C 1
ATOM 809 O O . GLY A 1 105 ? -3.344 14.188 9.078 1 98.19 105 GLY A O 1
ATOM 810 N N . ALA A 1 106 ? -4.812 15.531 8.07 1 98.44 106 ALA A N 1
ATOM 811 C CA . ALA A 1 106 ? -5.891 15.203 9 1 98.44 106 ALA A CA 1
ATOM 812 C C . ALA A 1 106 ? -6.348 13.758 8.82 1 98.44 106 ALA A C 1
ATOM 814 O O . ALA A 1 106 ? -6.664 13.078 9.797 1 98.44 106 ALA A O 1
ATOM 815 N N . ALA A 1 107 ? -6.406 13.32 7.594 1 96.94 107 ALA A N 1
ATOM 816 C CA . ALA A 1 107 ? -6.742 11.922 7.332 1 96.94 107 ALA A CA 1
ATOM 817 C C . ALA A 1 107 ? -5.738 10.984 7.988 1 96.94 107 ALA A C 1
ATOM 819 O O . ALA A 1 107 ? -6.121 10.055 8.703 1 96.94 107 ALA A O 1
ATOM 820 N N . VAL A 1 108 ? -4.492 11.258 7.777 1 97.56 108 VAL A N 1
ATOM 821 C CA . VAL A 1 108 ? -3.418 10.438 8.328 1 97.56 108 VAL A CA 1
ATOM 822 C C . VAL A 1 108 ? -3.486 10.453 9.852 1 97.56 108 VAL A C 1
ATOM 824 O O . VAL A 1 108 ? -3.459 9.398 10.492 1 97.56 108 VAL A O 1
ATOM 827 N N . ALA A 1 109 ? -3.654 11.617 10.414 1 98.69 109 ALA A N 1
ATOM 828 C CA . ALA A 1 109 ? -3.648 11.766 11.867 1 98.69 109 ALA A CA 1
ATOM 829 C C . ALA A 1 109 ? -4.863 11.094 12.492 1 98.69 109 ALA A C 1
ATOM 831 O O . ALA A 1 109 ? -4.762 10.484 13.562 1 98.69 109 ALA A O 1
ATOM 832 N N . SER A 1 110 ? -6.031 11.234 11.875 1 98.25 110 SER A N 1
ATOM 833 C CA . SER A 1 110 ? -7.23 10.594 12.406 1 98.25 110 SER A CA 1
ATOM 834 C C . SER A 1 110 ? -7.09 9.07 12.398 1 98.25 110 SER A C 1
ATOM 836 O O . SER A 1 110 ? -7.453 8.406 13.367 1 98.25 110 SER A O 1
ATOM 838 N N . MET A 1 111 ? -6.605 8.578 11.32 1 96.94 111 MET A N 1
ATOM 839 C CA . MET A 1 111 ? -6.418 7.133 11.227 1 96.94 111 MET A CA 1
ATOM 840 C C . MET A 1 111 ? -5.371 6.66 12.234 1 96.94 111 MET A C 1
ATOM 842 O O . MET A 1 111 ? -5.512 5.59 12.828 1 96.94 111 MET A O 1
ATOM 846 N N . LEU A 1 112 ? -4.312 7.434 12.438 1 98.12 112 LEU A N 1
ATOM 847 C CA . LEU A 1 112 ? -3.32 7.125 13.461 1 98.12 112 LEU A CA 1
ATOM 848 C C . LEU A 1 112 ? -3.953 7.129 14.844 1 98.12 112 LEU A C 1
ATOM 850 O O . LEU A 1 112 ? -3.645 6.27 15.68 1 98.12 112 LEU A O 1
ATOM 854 N N . ALA A 1 113 ? -4.809 8.094 15.047 1 98.69 113 ALA A N 1
ATOM 855 C CA . ALA A 1 113 ? -5.441 8.211 16.359 1 98.69 113 ALA A CA 1
ATOM 856 C C . ALA A 1 113 ? -6.32 6.996 16.656 1 98.69 113 ALA A C 1
ATOM 858 O O . ALA A 1 113 ? -6.426 6.566 17.812 1 98.69 113 ALA A O 1
ATOM 859 N N . GLY A 1 114 ? -6.973 6.473 15.648 1 97.75 114 GLY A N 1
ATOM 860 C CA . GLY A 1 114 ? -7.754 5.258 15.812 1 97.75 114 GLY A CA 1
ATOM 861 C C . GLY A 1 114 ? -6.898 4.012 15.938 1 97.75 114 GLY A C 1
ATOM 862 O O . GLY A 1 114 ? -7.312 3.027 16.562 1 97.75 114 GLY A O 1
ATOM 863 N N . THR A 1 115 ? -5.742 4 15.359 1 96.31 115 THR A N 1
ATOM 864 C CA . THR A 1 115 ? -4.832 2.861 15.32 1 96.31 115 THR A CA 1
ATOM 865 C C . THR A 1 115 ? -3.98 2.803 16.578 1 96.31 115 THR A C 1
ATOM 867 O O . THR A 1 115 ? -3.811 1.734 17.172 1 96.31 115 THR A O 1
ATOM 870 N N . PHE A 1 116 ? -3.438 3.953 16.922 1 97.25 116 PHE A N 1
ATOM 871 C CA . PHE A 1 116 ? -2.598 4.113 18.094 1 97.25 116 PHE A CA 1
ATOM 872 C C . PHE A 1 116 ? -3.273 5.012 19.125 1 97.25 116 PHE A C 1
ATOM 874 O O . PHE A 1 116 ? -2.725 6.043 19.516 1 97.25 116 PHE A O 1
ATOM 881 N N . HIS A 1 117 ? -4.391 4.531 19.625 1 96.62 117 HIS A N 1
ATOM 882 C CA . HIS A 1 117 ? -5.262 5.348 20.453 1 96.62 117 HIS A CA 1
ATOM 883 C C . HIS A 1 117 ? -4.539 5.801 21.719 1 96.62 117 HIS A C 1
ATOM 885 O O . HIS A 1 117 ? -4.883 6.832 22.297 1 96.62 117 HIS A O 1
ATOM 891 N N . ASP A 1 118 ? -3.492 5.129 22.078 1 97 118 ASP A N 1
ATOM 892 C CA . ASP A 1 118 ? -2.77 5.406 23.328 1 97 118 ASP A CA 1
ATOM 893 C C . ASP A 1 118 ? -1.659 6.426 23.094 1 97 118 ASP A C 1
ATOM 895 O O . ASP A 1 118 ? -1.008 6.867 24.047 1 97 118 ASP A O 1
ATOM 899 N N . ARG A 1 119 ? -1.505 6.926 21.844 1 97.88 119 ARG A N 1
ATOM 900 C CA . ARG A 1 119 ? -0.338 7.738 21.516 1 97.88 119 ARG A CA 1
ATOM 901 C C . ARG A 1 119 ? -0.749 9.156 21.141 1 97.88 119 ARG A C 1
ATOM 903 O O . ARG A 1 119 ? 0.095 9.977 20.766 1 97.88 119 ARG A O 1
ATOM 910 N N . ILE A 1 120 ? -1.996 9.492 21.203 1 98.62 120 ILE A N 1
ATOM 911 C CA . ILE A 1 120 ? -2.459 10.797 20.734 1 98.62 120 ILE A CA 1
ATOM 912 C C . ILE A 1 120 ? -3.01 11.594 21.922 1 98.62 120 ILE A C 1
ATOM 914 O O . ILE A 1 120 ? -3.869 11.109 22.656 1 98.62 120 ILE A O 1
ATOM 918 N N . ALA A 1 121 ? -2.49 12.75 22.109 1 98.56 121 ALA A N 1
ATOM 919 C CA . ALA A 1 121 ? -2.932 13.617 23.203 1 98.56 121 ALA A CA 1
ATOM 920 C C . ALA A 1 121 ? -4.156 14.43 22.797 1 98.56 121 ALA A C 1
ATOM 922 O O . ALA A 1 121 ? -5.168 14.438 23.5 1 98.56 121 ALA A O 1
ATOM 923 N N . ARG A 1 122 ? -4.055 15.133 21.75 1 98.81 122 ARG A N 1
ATOM 924 C CA . ARG A 1 122 ? -5.129 15.906 21.141 1 98.81 122 ARG A CA 1
ATOM 925 C C . ARG A 1 122 ? -5.039 15.844 19.609 1 98.81 122 ARG A C 1
ATOM 927 O O . ARG A 1 122 ? -3.963 15.633 19.062 1 98.81 122 ARG A O 1
ATOM 934 N N . LEU A 1 123 ? -6.188 15.953 19 1 98.88 123 LEU A N 1
ATOM 935 C CA . LEU A 1 123 ? -6.266 15.875 17.547 1 98.88 123 LEU A CA 1
ATOM 936 C C . LEU A 1 123 ? -7.074 17.031 16.984 1 98.88 123 LEU A C 1
ATOM 938 O O . LEU A 1 123 ? -8.289 17.109 17.188 1 98.88 123 LEU A O 1
ATOM 942 N N . VAL A 1 124 ? -6.441 17.938 16.328 1 98.94 124 VAL A N 1
ATOM 943 C CA . VAL A 1 124 ? -7.109 19 15.578 1 98.94 124 VAL A CA 1
ATOM 944 C C . VAL A 1 124 ? -7.094 18.672 14.086 1 98.94 124 VAL A C 1
ATOM 946 O O . VAL A 1 124 ? -6.027 18.531 13.484 1 98.94 124 VAL A O 1
ATOM 949 N N . CYS A 1 125 ? -8.219 18.516 13.516 1 98.88 125 CYS A N 1
ATOM 950 C CA . CYS A 1 125 ? -8.398 18.234 12.094 1 98.88 125 CYS A CA 1
ATOM 951 C C . CYS A 1 125 ? -9.023 19.422 11.375 1 98.88 125 CYS A C 1
ATOM 953 O O . CYS A 1 125 ? -10.07 19.922 11.797 1 98.88 125 CYS A O 1
ATOM 955 N N . ILE A 1 126 ? -8.375 19.844 10.328 1 98.81 126 ILE A N 1
ATOM 956 C CA . ILE A 1 126 ? -8.891 20.922 9.5 1 98.81 126 ILE A CA 1
ATOM 957 C C . ILE A 1 126 ? -9.312 20.359 8.141 1 98.81 126 ILE A C 1
ATOM 959 O O . ILE A 1 126 ? -8.477 19.875 7.379 1 98.81 126 ILE A O 1
ATOM 963 N N . GLU A 1 127 ? -10.57 20.328 7.832 1 98 127 GLU A N 1
ATOM 964 C CA . GLU A 1 127 ? -11.18 20.047 6.531 1 98 127 GLU A CA 1
ATOM 965 C C . GLU A 1 127 ? -11.055 18.578 6.164 1 98 127 GLU A C 1
ATOM 967 O O . GLU A 1 127 ? -11.086 18.219 4.98 1 98 127 GLU A O 1
ATOM 972 N N . CYS A 1 128 ? -10.891 17.688 7.09 1 97.12 128 CYS A N 1
ATOM 973 C CA . CYS A 1 128 ? -10.922 16.234 6.867 1 97.12 128 CYS A CA 1
ATOM 974 C C . CYS A 1 128 ? -10.945 15.484 8.188 1 97.12 128 CYS A C 1
ATOM 976 O O . CYS A 1 128 ? -10.344 15.93 9.172 1 97.12 128 CYS A O 1
ATOM 978 N N . TYR A 1 129 ? -11.641 14.484 8.32 1 97.69 129 TYR A N 1
ATOM 979 C CA . TYR A 1 129 ? -11.703 13.602 9.477 1 97.69 129 TYR A CA 1
ATOM 980 C C . TYR A 1 129 ? -11.922 12.156 9.047 1 97.69 129 TYR A C 1
ATOM 982 O O . TYR A 1 129 ? -12.938 11.836 8.422 1 97.69 129 TYR A O 1
ATOM 990 N N . GLY A 1 130 ? -10.961 11.336 9.422 1 94.88 130 GLY A N 1
ATOM 991 C CA . GLY A 1 130 ? -10.898 10.047 8.75 1 94.88 130 GLY A CA 1
ATOM 992 C C . GLY A 1 130 ? -10.375 10.141 7.332 1 94.88 130 GLY A C 1
ATOM 993 O O . GLY A 1 130 ? -9.938 11.211 6.895 1 94.88 130 GLY A O 1
ATOM 994 N N . THR A 1 131 ? -10.273 9.008 6.637 1 90.38 131 THR A N 1
ATOM 995 C CA . THR A 1 131 ? -9.875 9.047 5.234 1 90.38 131 THR A CA 1
ATOM 996 C C . THR A 1 131 ? -11.102 9 4.324 1 90.38 131 THR A C 1
ATOM 998 O O . THR A 1 131 ? -12.133 8.438 4.695 1 90.38 131 THR A O 1
ATOM 1001 N N . PRO A 1 132 ? -10.969 9.844 3.258 1 80.12 132 PRO A N 1
ATOM 1002 C CA . PRO A 1 132 ? -12.055 9.625 2.295 1 80.12 132 PRO A CA 1
ATOM 1003 C C . PRO A 1 132 ? -12.18 8.164 1.873 1 80.12 132 PRO A C 1
ATOM 1005 O O . PRO A 1 132 ? -11.18 7.465 1.748 1 80.12 132 PRO A O 1
ATOM 1008 N N . TYR A 1 133 ? -13.43 7.66 1.894 1 67.38 133 TYR A N 1
ATOM 1009 C CA . TYR A 1 133 ? -13.672 6.266 1.534 1 67.38 133 TYR A CA 1
ATOM 1010 C C . TYR A 1 133 ? -13.82 6.109 0.026 1 67.38 133 TYR A C 1
ATOM 1012 O O . TYR A 1 133 ? -14.086 7.086 -0.682 1 67.38 133 TYR A O 1
ATOM 1020 N N . VAL A 1 134 ? -13.414 5.098 -0.542 1 63.81 134 VAL A N 1
ATOM 1021 C CA . VAL A 1 134 ? -13.484 4.883 -1.982 1 63.81 134 VAL A CA 1
ATOM 1022 C C . VAL A 1 134 ? -14.555 3.836 -2.297 1 63.81 134 VAL A C 1
ATOM 1024 O O . VAL A 1 134 ? -15.156 3.859 -3.373 1 63.81 134 VAL A O 1
ATOM 1027 N N . SER A 1 135 ? -15.055 2.861 -1.481 1 62.91 135 SER A N 1
ATOM 1028 C CA . SER A 1 135 ? -15.734 1.681 -2 1 62.91 135 SER A CA 1
ATOM 1029 C C . SER A 1 135 ? -17.25 1.892 -2.045 1 62.91 135 SER A C 1
ATOM 1031 O O . SER A 1 135 ? -17.938 1.314 -2.891 1 62.91 135 SER A O 1
ATOM 1033 N N . ASN A 1 136 ? -18 2.643 -1.173 1 59.31 136 ASN A N 1
ATOM 1034 C CA . ASN A 1 136 ? -19.453 2.512 -1.124 1 59.31 136 ASN A CA 1
ATOM 1035 C C . ASN A 1 136 ? -20.109 3.076 -2.381 1 59.31 136 ASN A C 1
ATOM 1037 O O . ASN A 1 136 ? -21.281 2.822 -2.639 1 59.31 136 ASN A O 1
ATOM 1041 N N . HIS A 1 137 ? -19.484 3.854 -3.121 1 56.25 137 HIS A N 1
ATOM 1042 C CA . HIS A 1 137 ? -20.281 4.469 -4.184 1 56.25 137 HIS A CA 1
ATOM 1043 C C . HIS A 1 137 ? -19.562 4.371 -5.527 1 56.25 137 HIS A C 1
ATOM 1045 O O . HIS A 1 137 ? -20.125 4.727 -6.562 1 56.25 137 HIS A O 1
ATOM 1051 N N . ASN A 1 138 ? -18.328 3.738 -5.453 1 63.72 138 ASN A N 1
ATOM 1052 C CA . ASN A 1 138 ? -17.609 3.812 -6.715 1 63.72 138 ASN A CA 1
ATOM 1053 C C . ASN A 1 138 ? -17.078 2.443 -7.145 1 63.72 138 ASN A C 1
ATOM 1055 O O . ASN A 1 138 ? -16.938 1.545 -6.316 1 63.72 138 ASN A O 1
ATOM 1059 N N . ASP A 1 139 ? -17.125 2.146 -8.523 1 83.75 139 ASP A N 1
ATOM 1060 C CA . ASP A 1 139 ? -16.625 0.938 -9.172 1 83.75 139 ASP A CA 1
ATOM 1061 C C . ASP A 1 139 ? -15.18 0.656 -8.773 1 83.75 139 ASP A C 1
ATOM 1063 O O . ASP A 1 139 ? -14.242 1.132 -9.422 1 83.75 139 ASP A O 1
ATOM 1067 N N . LEU A 1 140 ? -15.008 -0.019 -7.57 1 88 140 LEU A N 1
ATOM 1068 C CA . LEU A 1 140 ? -13.695 -0.274 -6.98 1 88 140 LEU A CA 1
ATOM 1069 C C . LEU A 1 140 ? -12.766 -0.936 -7.988 1 88 140 LEU A C 1
ATOM 1071 O O . LEU A 1 140 ? -11.602 -0.542 -8.117 1 88 140 LEU A O 1
ATOM 1075 N N . PRO A 1 141 ? -13.25 -1.862 -8.805 1 91.06 141 PRO A N 1
ATOM 1076 C CA . PRO A 1 141 ? -12.359 -2.447 -9.805 1 91.06 141 PRO A CA 1
ATOM 1077 C C . PRO A 1 141 ? -11.875 -1.426 -10.836 1 91.06 141 PRO A C 1
ATOM 1079 O O . PRO A 1 141 ? -10.703 -1.451 -11.234 1 91.06 141 PRO A O 1
ATOM 1082 N N . GLU A 1 142 ? -12.742 -0.549 -11.203 1 90.5 142 GLU A N 1
ATOM 1083 C CA . GLU A 1 142 ? -12.344 0.477 -12.164 1 90.5 142 GLU A CA 1
ATOM 1084 C C . GLU A 1 142 ? -11.328 1.439 -11.555 1 90.5 142 GLU A C 1
ATOM 1086 O O . GLU A 1 142 ? -10.375 1.852 -12.219 1 90.5 142 GLU A O 1
ATOM 1091 N N . ARG A 1 143 ? -11.562 1.788 -10.336 1 87 143 ARG A N 1
ATOM 1092 C CA . ARG A 1 143 ? -10.617 2.664 -9.656 1 87 143 ARG A CA 1
ATOM 1093 C C . ARG A 1 143 ? -9.258 1.993 -9.508 1 87 143 ARG A C 1
ATOM 1095 O O . ARG A 1 143 ? -8.219 2.641 -9.656 1 87 143 ARG A O 1
ATOM 1102 N N . MET A 1 144 ? -9.312 0.739 -9.172 1 89 144 MET A N 1
ATOM 1103 C CA . MET A 1 144 ? -8.07 -0.026 -9.086 1 89 144 MET A CA 1
ATOM 1104 C C . MET A 1 144 ? -7.355 -0.052 -10.43 1 89 144 MET A C 1
ATOM 1106 O O . MET A 1 144 ? -6.141 0.151 -10.492 1 89 144 MET A O 1
ATOM 1110 N N . ARG A 1 145 ? -8.078 -0.26 -11.484 1 90.31 145 ARG A N 1
ATOM 1111 C CA . ARG A 1 145 ? -7.516 -0.27 -12.836 1 90.31 145 ARG A CA 1
ATOM 1112 C C . ARG A 1 145 ? -6.832 1.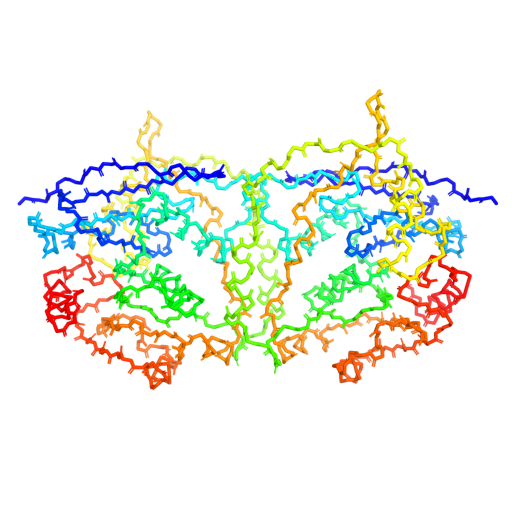056 -13.156 1 90.31 145 ARG A C 1
ATOM 1114 O O . ARG A 1 145 ? -5.684 1.076 -13.602 1 90.31 145 ARG A O 1
ATOM 1121 N N . GLU A 1 146 ? -7.531 2.102 -12.906 1 85.62 146 GLU A N 1
ATOM 1122 C CA . GLU A 1 146 ? -6.988 3.432 -13.164 1 85.62 146 GLU A CA 1
ATOM 1123 C C . GLU A 1 146 ? -5.727 3.682 -12.344 1 85.62 146 GLU A C 1
ATOM 1125 O O . GLU A 1 146 ? -4.75 4.234 -12.852 1 85.62 146 GLU A O 1
ATOM 1130 N N . ARG A 1 147 ? -5.793 3.236 -11.156 1 83 147 ARG A N 1
ATOM 1131 C CA . ARG A 1 147 ? -4.645 3.398 -10.273 1 83 147 ARG A CA 1
ATOM 1132 C C . ARG A 1 147 ? -3.432 2.646 -10.805 1 83 147 ARG A C 1
ATOM 1134 O O . ARG A 1 147 ? -2.334 3.201 -10.883 1 83 147 ARG A O 1
ATOM 1141 N N . LEU A 1 148 ? -3.621 1.473 -11.188 1 85.44 148 LEU A N 1
ATOM 1142 C CA . LEU A 1 148 ? -2.516 0.633 -11.641 1 85.44 148 LEU A CA 1
ATOM 1143 C C . LEU A 1 148 ? -1.976 1.123 -12.984 1 85.44 148 LEU A C 1
ATOM 1145 O O . LEU A 1 148 ? -0.781 0.996 -13.258 1 85.44 148 LEU A O 1
ATOM 1149 N N . LEU A 1 149 ? -2.836 1.761 -13.75 1 82.44 149 LEU A N 1
ATOM 1150 C CA . LEU A 1 149 ? -2.422 2.262 -15.055 1 82.44 149 LEU A CA 1
ATOM 1151 C C . LEU A 1 149 ? -1.691 3.592 -14.922 1 82.44 149 LEU A C 1
ATOM 1153 O O . LEU A 1 149 ? -0.844 3.928 -15.758 1 82.44 149 LEU A O 1
ATOM 1157 N N . THR A 1 150 ? -2.078 4.297 -13.922 1 74.81 150 THR A N 1
ATOM 1158 C CA . THR A 1 150 ? -1.559 5.656 -13.812 1 74.81 150 THR A CA 1
ATOM 1159 C C . THR A 1 150 ? -0.347 5.699 -12.883 1 74.81 150 THR A C 1
ATOM 1161 O O . THR A 1 150 ? 0.424 6.66 -12.906 1 74.81 150 THR A O 1
ATOM 1164 N N . MET A 1 151 ? -0.298 4.727 -12.031 1 66.5 151 MET A N 1
ATOM 1165 C CA . MET A 1 151 ? 0.842 4.719 -11.117 1 66.5 151 MET A CA 1
ATOM 1166 C C . MET A 1 151 ? 2.156 4.785 -11.891 1 66.5 151 MET A C 1
ATOM 1168 O O . MET A 1 151 ? 2.449 3.902 -12.703 1 66.5 151 MET A O 1
ATOM 1172 N N . ASP A 1 152 ? 2.467 5.926 -12.484 1 59.91 152 ASP A N 1
ATOM 1173 C CA . ASP A 1 152 ? 3.664 6.191 -13.273 1 59.91 152 ASP A CA 1
ATOM 1174 C C . ASP A 1 152 ? 4.93 5.977 -12.445 1 59.91 152 ASP A C 1
ATOM 1176 O O . ASP A 1 152 ? 5.57 6.938 -12.023 1 59.91 152 ASP A O 1
ATOM 1180 N N . TYR A 1 153 ? 5.082 4.855 -11.758 1 55.97 153 TYR A N 1
ATOM 1181 C CA . TYR A 1 153 ? 6.391 4.699 -11.141 1 55.97 153 TYR A CA 1
ATOM 1182 C C . TYR A 1 153 ? 7.508 4.848 -12.164 1 55.97 153 TYR A C 1
ATOM 1184 O O . TYR A 1 153 ? 8.68 4.965 -11.812 1 55.97 153 TYR A O 1
ATOM 1192 N N . MET A 1 154 ? 7.121 4.773 -13.57 1 54 154 MET A N 1
ATOM 1193 C CA . MET A 1 154 ? 8.086 4.531 -14.641 1 54 154 MET A CA 1
ATOM 1194 C C . MET A 1 154 ? 8.453 5.832 -15.352 1 54 154 MET A C 1
ATOM 1196 O O . MET A 1 154 ? 9.5 5.926 -15.984 1 54 154 MET A O 1
ATOM 1200 N N . ASN A 1 155 ? 7.57 6.891 -15.336 1 55.06 155 ASN A N 1
ATOM 1201 C CA . ASN A 1 155 ? 7.895 7.852 -16.391 1 55.06 155 ASN A CA 1
ATOM 1202 C C . ASN A 1 155 ? 8.773 8.984 -15.859 1 55.06 155 ASN A C 1
ATOM 1204 O O . ASN A 1 155 ? 8.266 9.969 -15.328 1 55.06 155 ASN A O 1
ATOM 1208 N N . PRO A 1 156 ? 10.047 8.469 -15.836 1 56.03 156 PRO A N 1
ATOM 1209 C CA . PRO A 1 156 ? 10.914 9.594 -15.477 1 56.03 156 PRO A CA 1
ATOM 1210 C C . PRO A 1 156 ? 10.688 10.82 -16.359 1 56.03 156 PRO A C 1
ATOM 1212 O O . PRO A 1 156 ? 10.984 10.789 -17.547 1 56.03 156 PRO A O 1
ATOM 1215 N N . ARG A 1 157 ? 9.492 11.43 -16.156 1 58.56 157 ARG A N 1
ATOM 1216 C CA . ARG A 1 157 ? 9.289 12.648 -16.938 1 58.56 157 ARG A CA 1
ATOM 1217 C C . ARG A 1 157 ? 10.469 13.594 -16.797 1 58.56 157 ARG A C 1
ATOM 1219 O O . ARG A 1 157 ? 11.133 13.625 -15.758 1 58.56 157 ARG A O 1
ATOM 1226 N N . SER A 1 158 ? 10.836 14.094 -17.969 1 70.94 158 SER A N 1
ATOM 1227 C CA . SER A 1 158 ? 11.875 15.125 -18.047 1 70.94 158 SER A CA 1
ATOM 1228 C C . SER A 1 158 ? 11.586 16.266 -17.094 1 70.94 158 SER A C 1
ATOM 1230 O O . SER A 1 158 ? 10.43 16.562 -16.781 1 70.94 158 SER A O 1
ATOM 1232 N N . THR A 1 159 ? 12.656 16.75 -16.469 1 80.19 159 THR A N 1
ATOM 1233 C CA . THR A 1 159 ? 12.57 17.938 -15.633 1 80.19 159 THR A CA 1
ATOM 1234 C C . THR A 1 159 ? 12.102 19.141 -16.453 1 80.19 159 THR A C 1
ATOM 1236 O O . THR A 1 159 ? 12.664 19.438 -17.516 1 80.19 159 THR A O 1
ATOM 1239 N N . ARG A 1 160 ? 10.984 19.688 -16.156 1 85.69 160 ARG A N 1
ATOM 1240 C CA . ARG A 1 160 ? 10.445 20.891 -16.797 1 85.69 160 ARG A CA 1
ATOM 1241 C C . ARG A 1 160 ? 10.82 22.141 -16.016 1 85.69 160 ARG A C 1
ATOM 1243 O O . ARG A 1 160 ? 10.742 22.156 -14.789 1 85.69 160 ARG A O 1
ATOM 1250 N N . TYR A 1 161 ? 11.32 23.094 -16.719 1 92.88 161 TYR A N 1
ATOM 1251 C CA . TYR A 1 161 ? 11.648 24.375 -16.109 1 92.88 161 TYR A CA 1
ATOM 1252 C C . TYR A 1 161 ? 10.625 25.438 -16.484 1 92.88 161 TYR A C 1
ATOM 1254 O O . TYR A 1 161 ? 10.133 25.469 -17.625 1 92.88 161 TYR A O 1
ATOM 1262 N N . TYR A 1 162 ? 10.336 26.25 -15.484 1 93.88 162 TYR A N 1
ATOM 1263 C CA . TYR A 1 162 ? 9.438 27.375 -15.672 1 93.88 162 TYR A CA 1
ATOM 1264 C C . TYR A 1 162 ? 10.18 28.703 -15.5 1 93.88 162 TYR A C 1
ATOM 1266 O O . TYR A 1 162 ? 11.008 28.844 -14.602 1 93.88 162 TYR A O 1
ATOM 1274 N N . HIS A 1 163 ? 9.875 29.578 -16.344 1 93.75 163 HIS A N 1
ATOM 1275 C CA . HIS A 1 163 ? 10.641 30.828 -16.344 1 93.75 163 HIS A CA 1
ATOM 1276 C C . HIS A 1 163 ? 9.953 31.891 -15.492 1 93.75 163 HIS A C 1
ATOM 1278 O O . HIS A 1 163 ? 10.578 32.875 -15.117 1 93.75 163 HIS A O 1
ATOM 1284 N N . ASP A 1 164 ? 8.703 31.641 -15.297 1 94.44 164 ASP A N 1
ATOM 1285 C CA . ASP A 1 164 ? 7.945 32.625 -14.516 1 94.44 164 ASP A CA 1
ATOM 1286 C C . ASP A 1 164 ? 7.16 31.922 -13.398 1 94.44 164 ASP A C 1
ATOM 1288 O O . ASP A 1 164 ? 6.586 30.859 -13.602 1 94.44 164 ASP A O 1
ATOM 1292 N N . LEU A 1 165 ? 7.148 32.594 -12.273 1 94.94 165 LEU A N 1
ATOM 1293 C CA . LEU A 1 165 ? 6.453 32.094 -11.102 1 94.94 165 LEU A CA 1
ATOM 1294 C C . LEU A 1 165 ? 4.957 32.375 -11.18 1 94.94 165 LEU A C 1
ATOM 1296 O O . LEU A 1 165 ? 4.148 31.578 -10.68 1 94.94 165 LEU A O 1
ATOM 1300 N N . ALA A 1 166 ? 4.57 33.375 -11.836 1 95.75 166 ALA A N 1
ATOM 1301 C CA . ALA A 1 166 ? 3.209 33.906 -11.812 1 95.75 166 ALA A CA 1
ATOM 1302 C C . ALA A 1 166 ? 2.207 32.875 -12.328 1 95.75 166 ALA A C 1
ATOM 1304 O O . ALA A 1 166 ? 1.18 32.625 -11.695 1 95.75 166 ALA A O 1
ATOM 1305 N N . PRO A 1 167 ? 2.51 32.219 -13.461 1 95.69 167 PRO A N 1
ATOM 1306 C CA . PRO A 1 167 ? 1.556 31.219 -13.938 1 95.69 167 PRO A CA 1
ATOM 1307 C C . PRO A 1 167 ? 1.41 30.031 -12.977 1 95.69 167 PRO A C 1
ATOM 1309 O O . PRO A 1 167 ? 0.334 29.438 -12.883 1 95.69 167 PRO A O 1
ATOM 1312 N N . LEU A 1 168 ? 2.475 29.672 -12.328 1 95.56 168 LEU A N 1
ATOM 1313 C CA . LEU A 1 168 ? 2.438 28.578 -11.367 1 95.56 168 LEU A CA 1
ATOM 1314 C C . LEU A 1 168 ? 1.565 28.938 -10.172 1 95.56 168 LEU A C 1
ATOM 1316 O O . LEU A 1 168 ? 0.766 28.109 -9.711 1 95.56 168 LEU A O 1
ATOM 1320 N N . VAL A 1 169 ? 1.728 30.109 -9.703 1 96.88 169 VAL A N 1
ATOM 1321 C CA . VAL A 1 169 ? 0.922 30.609 -8.586 1 96.88 169 VAL A CA 1
ATOM 1322 C C . VAL A 1 169 ? -0.544 30.688 -9.008 1 96.88 169 VAL A C 1
ATOM 1324 O O . VAL A 1 169 ? -1.435 30.281 -8.258 1 96.88 169 VAL A O 1
ATOM 1327 N N . ALA A 1 170 ? -0.808 31.156 -10.203 1 96.69 170 ALA A N 1
ATOM 1328 C CA . ALA A 1 170 ? -2.17 31.266 -10.727 1 96.69 170 ALA A CA 1
ATOM 1329 C C . ALA A 1 170 ? -2.832 29.891 -10.805 1 96.69 170 ALA A C 1
ATOM 1331 O O . ALA A 1 170 ? -4.008 29.75 -10.461 1 96.69 170 ALA A O 1
ATOM 1332 N N . ALA A 1 171 ? -2.076 28.953 -11.258 1 94.94 171 ALA A N 1
ATOM 1333 C CA . ALA A 1 171 ? -2.592 27.594 -11.336 1 94.94 171 ALA A CA 1
ATOM 1334 C C . ALA A 1 171 ? -2.953 27.062 -9.953 1 94.94 171 ALA A C 1
ATOM 1336 O O . ALA A 1 171 ? -3.969 26.375 -9.781 1 94.94 171 ALA A O 1
ATOM 1337 N N . ARG A 1 172 ? -2.111 27.375 -8.977 1 95.25 172 ARG A N 1
ATOM 1338 C CA . ARG A 1 172 ? -2.357 26.922 -7.617 1 95.25 172 ARG A CA 1
ATOM 1339 C C . ARG A 1 172 ? -3.572 27.609 -7.016 1 95.25 172 ARG A C 1
ATOM 1341 O O . ARG A 1 172 ? -4.332 27.016 -6.258 1 95.25 172 ARG A O 1
ATOM 1348 N N . ILE A 1 173 ? -3.732 28.891 -7.293 1 95 173 ILE A N 1
ATOM 1349 C CA . ILE A 1 173 ? -4.902 29.625 -6.84 1 95 173 ILE A CA 1
ATOM 1350 C C . ILE A 1 173 ? -6.172 28.953 -7.352 1 95 173 ILE A C 1
ATOM 1352 O O . ILE A 1 173 ? -7.105 28.719 -6.582 1 95 173 ILE A O 1
ATOM 1356 N N . LYS A 1 174 ? -6.18 28.609 -8.578 1 92 174 LYS A N 1
ATOM 1357 C CA . LYS A 1 174 ? -7.34 27.984 -9.203 1 92 174 LYS A CA 1
ATOM 1358 C C . LYS A 1 174 ? -7.605 26.594 -8.625 1 92 174 LYS A C 1
ATOM 1360 O O . LYS A 1 174 ? -8.75 26.266 -8.297 1 92 174 LYS A O 1
ATOM 1365 N N . ALA A 1 175 ? -6.582 25.844 -8.398 1 88.12 175 ALA A N 1
ATOM 1366 C CA . ALA A 1 175 ? -6.703 24.469 -7.926 1 88.12 175 ALA A CA 1
ATOM 1367 C C . ALA A 1 175 ? -7.16 24.422 -6.473 1 88.12 175 ALA A C 1
ATOM 1369 O O . ALA A 1 175 ? -7.875 23.5 -6.066 1 88.12 175 ALA A O 1
ATOM 1370 N N . GLY A 1 176 ? -6.801 25.391 -5.684 1 87.81 176 GLY A N 1
ATOM 1371 C CA . GLY A 1 176 ? -7.039 25.328 -4.25 1 87.81 176 GLY A CA 1
ATOM 1372 C C . GLY A 1 176 ? -8.086 26.312 -3.779 1 87.81 176 GLY A C 1
ATOM 1373 O O . GLY A 1 176 ? -8.43 26.344 -2.596 1 87.81 176 GLY A O 1
ATOM 1374 N N . ALA A 1 177 ? -8.562 27.188 -4.645 1 89.81 177 ALA A N 1
ATOM 1375 C CA . ALA A 1 177 ? -9.492 28.25 -4.273 1 89.81 177 ALA A CA 1
ATOM 1376 C C . ALA A 1 177 ? -8.992 29.031 -3.057 1 89.81 177 ALA A C 1
ATOM 1378 O O . ALA A 1 177 ? -9.719 29.188 -2.074 1 89.81 177 ALA A O 1
ATOM 1379 N N . MET A 1 178 ? -7.805 29.469 -3.113 1 95.56 178 MET A N 1
ATOM 1380 C CA . MET A 1 178 ? -7.129 30.109 -1.989 1 95.56 178 MET A CA 1
ATOM 1381 C C . MET A 1 178 ? -6.637 31.5 -2.373 1 95.56 178 MET A C 1
ATOM 1383 O O . MET A 1 178 ? -6.664 31.875 -3.547 1 95.56 178 MET A O 1
ATOM 1387 N N . ARG A 1 179 ? -6.234 32.312 -1.39 1 96.44 179 ARG A N 1
ATOM 1388 C CA . ARG A 1 179 ? -5.703 33.656 -1.627 1 96.44 179 ARG A CA 1
ATOM 1389 C C . ARG A 1 179 ? -4.34 33.594 -2.312 1 96.44 179 ARG A C 1
ATOM 1391 O O . ARG A 1 179 ? -3.584 32.625 -2.115 1 96.44 179 ARG A O 1
ATOM 1398 N N . PRO A 1 180 ? -4.031 34.562 -3.092 1 97 180 PRO A N 1
ATOM 1399 C CA . PRO A 1 180 ? -2.764 34.594 -3.824 1 97 180 PRO A CA 1
ATOM 1400 C C . PRO A 1 180 ? -1.552 34.438 -2.906 1 97 180 PRO A C 1
ATOM 1402 O O . PRO A 1 180 ? -0.606 33.719 -3.234 1 97 180 PRO A O 1
ATOM 1405 N N . GLU A 1 181 ? -1.599 35.094 -1.77 1 96.44 181 GLU A N 1
ATOM 1406 C CA . GLU A 1 181 ? -0.472 35.031 -0.844 1 96.44 181 GLU A CA 1
ATOM 1407 C C . GLU A 1 181 ? -0.254 33.594 -0.333 1 96.44 181 GLU A C 1
ATOM 1409 O O . GLU A 1 181 ? 0.886 33.156 -0.204 1 96.44 181 GLU A O 1
ATOM 1414 N N . SER A 1 182 ? -1.31 32.938 -0.013 1 97.38 182 SER A N 1
ATOM 1415 C CA . SER A 1 182 ? -1.243 31.547 0.451 1 97.38 182 SER A CA 1
ATOM 1416 C C . SER A 1 182 ? -0.728 30.609 -0.645 1 97.38 182 SER A C 1
ATOM 1418 O O . SER A 1 182 ? 0.159 29.797 -0.404 1 97.38 182 SER A O 1
ATOM 1420 N N . ALA A 1 183 ? -1.237 30.766 -1.858 1 97.81 183 ALA A N 1
ATOM 1421 C CA . ALA A 1 183 ? -0.81 29.953 -2.998 1 97.81 183 ALA A CA 1
ATOM 1422 C C . ALA A 1 183 ? 0.68 30.141 -3.271 1 97.81 183 ALA A C 1
ATOM 1424 O O . ALA A 1 183 ? 1.4 29.156 -3.5 1 97.81 183 ALA A O 1
ATOM 1425 N N . GLU A 1 184 ? 1.068 31.359 -3.217 1 97.38 184 GLU A N 1
ATOM 1426 C CA . GLU A 1 184 ? 2.467 31.656 -3.51 1 97.38 184 GLU A CA 1
ATOM 1427 C C . GLU A 1 184 ? 3.395 31.031 -2.479 1 97.38 184 GLU A C 1
ATOM 1429 O O . GLU A 1 184 ? 4.469 30.531 -2.824 1 97.38 184 GLU A O 1
ATOM 1434 N N . ARG A 1 185 ? 3 31.094 -1.225 1 96.25 185 ARG A N 1
ATOM 1435 C CA . ARG A 1 185 ? 3.789 30.484 -0.155 1 96.25 185 ARG A CA 1
ATOM 1436 C C . ARG A 1 185 ? 4.016 29 -0.413 1 96.25 185 ARG A C 1
ATOM 1438 O O . ARG A 1 185 ? 5.137 28.516 -0.271 1 96.25 185 ARG A O 1
ATOM 1445 N N . LEU A 1 186 ? 3.012 28.297 -0.786 1 97.62 186 LEU A N 1
ATOM 1446 C CA . LEU A 1 186 ? 3.105 26.859 -1.059 1 97.62 186 LEU A CA 1
ATOM 1447 C C . LEU A 1 186 ? 3.963 26.594 -2.291 1 97.62 186 LEU A C 1
ATOM 1449 O O . LEU A 1 186 ? 4.848 25.734 -2.266 1 97.62 186 LEU A O 1
ATOM 1453 N N . VAL A 1 187 ? 3.705 27.359 -3.387 1 97.31 187 VAL A N 1
ATOM 1454 C CA . VAL A 1 187 ? 4.383 27.141 -4.66 1 97.31 187 VAL A CA 1
ATOM 1455 C C . VAL A 1 187 ? 5.879 27.391 -4.496 1 97.31 187 VAL A C 1
ATOM 1457 O O . VAL A 1 187 ? 6.703 26.594 -4.945 1 97.31 187 VAL A O 1
ATOM 1460 N N . ARG A 1 188 ? 6.215 28.453 -3.816 1 96.19 188 ARG A N 1
ATOM 1461 C CA . ARG A 1 188 ? 7.621 28.812 -3.656 1 96.19 188 ARG A CA 1
ATOM 1462 C C . ARG A 1 188 ? 8.383 27.703 -2.92 1 96.19 188 ARG A C 1
ATOM 1464 O O . ARG A 1 188 ? 9.523 27.391 -3.275 1 96.19 188 ARG A O 1
ATOM 1471 N N . ARG A 1 189 ? 7.77 27.125 -1.942 1 96.75 189 ARG A N 1
ATOM 1472 C CA . ARG A 1 189 ? 8.469 26.109 -1.178 1 96.75 189 ARG A CA 1
ATOM 1473 C C . ARG A 1 189 ? 8.586 24.812 -1.977 1 96.75 189 ARG A C 1
ATOM 1475 O O . ARG A 1 189 ? 9.492 24 -1.734 1 96.75 189 ARG A O 1
ATOM 1482 N N . ASN A 1 190 ? 7.703 24.625 -2.908 1 96.25 190 ASN A N 1
ATOM 1483 C CA . ASN A 1 190 ? 7.738 23.438 -3.746 1 96.25 190 ASN A CA 1
ATOM 1484 C C . ASN A 1 190 ? 8.695 23.609 -4.922 1 96.25 190 ASN A C 1
ATOM 1486 O O . ASN A 1 190 ? 8.828 22.703 -5.75 1 96.25 190 ASN A O 1
ATOM 1490 N N . LEU A 1 191 ? 9.375 24.781 -5.02 1 95.94 191 LEU A N 1
ATOM 1491 C CA . LEU A 1 191 ? 10.227 25.078 -6.168 1 95.94 191 LEU A CA 1
ATOM 1492 C C . LEU A 1 191 ? 11.664 25.344 -5.723 1 95.94 191 LEU A C 1
ATOM 1494 O O . LEU A 1 191 ? 11.906 25.672 -4.562 1 95.94 191 LEU A O 1
ATOM 1498 N N . ILE A 1 192 ? 12.523 25.125 -6.605 1 94.94 192 ILE A N 1
ATOM 1499 C CA . ILE A 1 192 ? 13.875 25.656 -6.512 1 94.94 192 ILE A CA 1
ATOM 1500 C C . ILE A 1 192 ? 14.18 26.531 -7.734 1 94.94 192 ILE A C 1
ATOM 1502 O O . ILE A 1 192 ? 13.711 26.234 -8.836 1 94.94 192 ILE A O 1
ATOM 1506 N N . GLU A 1 193 ? 14.789 27.516 -7.488 1 93.06 193 GLU A N 1
ATOM 1507 C CA . GLU A 1 193 ? 15.242 28.391 -8.57 1 93.06 193 GLU A CA 1
ATOM 1508 C C . GLU A 1 193 ? 16.656 28.062 -9 1 93.06 193 GLU A C 1
ATOM 1510 O O . GLU A 1 193 ? 17.578 28 -8.172 1 93.06 193 GLU A O 1
ATOM 1515 N N . GLU A 1 194 ? 16.766 27.781 -10.258 1 93.56 194 GLU A N 1
ATOM 1516 C CA . GLU A 1 194 ? 18.062 27.516 -10.867 1 93.56 194 GLU A CA 1
ATOM 1517 C C . GLU A 1 194 ? 18.312 28.422 -12.07 1 93.56 194 GLU A C 1
ATOM 1519 O O . GLU A 1 194 ? 17.484 29.281 -12.375 1 93.56 194 GLU A O 1
ATOM 1524 N N . ALA A 1 195 ? 19.562 28.297 -12.672 1 93.31 195 ALA A N 1
ATOM 1525 C CA . ALA A 1 195 ? 19.922 29.141 -13.805 1 93.31 195 ALA A CA 1
ATOM 1526 C C . ALA A 1 195 ? 18.906 29.031 -14.93 1 93.31 195 ALA A C 1
ATOM 1528 O O . ALA A 1 195 ? 18.594 30.016 -15.609 1 93.31 195 ALA A O 1
ATOM 1529 N N . GLN A 1 196 ? 18.328 27.891 -15.078 1 93.25 196 GLN A N 1
ATOM 1530 C CA . GLN A 1 196 ? 17.391 27.594 -16.156 1 93.25 196 GLN A CA 1
ATOM 1531 C C . GLN A 1 196 ? 15.984 28.062 -15.812 1 93.25 196 GLN A C 1
ATOM 1533 O O . GLN A 1 196 ? 15.117 28.125 -16.688 1 93.25 196 GLN A O 1
ATOM 1538 N N . GLY A 1 197 ? 15.742 28.344 -14.555 1 95.25 197 GLY A N 1
ATOM 1539 C CA . GLY A 1 197 ? 14.43 28.766 -14.094 1 95.25 197 GLY A CA 1
ATOM 1540 C C . GLY A 1 197 ? 13.977 28.031 -12.844 1 95.25 197 GLY A C 1
ATOM 1541 O O . GLY A 1 197 ? 14.797 27.656 -12 1 95.25 197 GLY A O 1
ATOM 1542 N N . TYR A 1 198 ? 12.625 27.984 -12.742 1 95.62 198 TYR A N 1
ATOM 1543 C CA . TYR A 1 198 ? 12.023 27.328 -11.594 1 95.62 198 TYR A CA 1
ATOM 1544 C C . TYR A 1 198 ? 11.695 25.875 -11.914 1 95.62 198 TYR A C 1
ATOM 1546 O O . TYR A 1 198 ? 11.234 25.562 -13.016 1 95.62 198 TYR A O 1
ATOM 1554 N N . ARG A 1 199 ? 11.977 24.984 -11.008 1 94.81 199 ARG A N 1
ATOM 1555 C CA . ARG A 1 199 ? 11.555 23.594 -11.156 1 94.81 199 ARG A CA 1
ATOM 1556 C C . ARG A 1 199 ? 10.922 23.078 -9.867 1 94.81 199 ARG A C 1
ATOM 1558 O O . ARG A 1 199 ? 11.375 23.406 -8.766 1 94.81 199 ARG A O 1
ATOM 1565 N N . PHE A 1 200 ? 9.914 22.312 -10.07 1 93.62 200 PHE A N 1
ATOM 1566 C CA . PHE A 1 200 ? 9.289 21.672 -8.914 1 93.62 200 PHE A CA 1
ATOM 1567 C C . PHE A 1 200 ? 10.219 20.641 -8.305 1 93.62 200 PHE A C 1
ATOM 1569 O O . PHE A 1 200 ? 10.891 19.891 -9.023 1 93.62 200 PHE A O 1
ATOM 1576 N N . ILE A 1 201 ? 10.242 20.625 -6.996 1 93.75 201 ILE A N 1
ATOM 1577 C CA . ILE A 1 201 ? 11.078 19.656 -6.309 1 93.75 201 ILE A CA 1
ATOM 1578 C C . ILE A 1 201 ? 10.203 18.578 -5.68 1 93.75 201 ILE A C 1
ATOM 1580 O O . ILE A 1 201 ? 10.703 17.531 -5.242 1 93.75 201 ILE A O 1
ATOM 1584 N N . SER A 1 202 ? 8.891 18.781 -5.586 1 92.5 202 SER A N 1
ATOM 1585 C CA . SER A 1 202 ? 7.969 17.734 -5.164 1 92.5 202 SER A CA 1
ATOM 1586 C C . SER A 1 202 ? 7.965 16.578 -6.16 1 92.5 202 SER A C 1
ATOM 1588 O O . SER A 1 202 ? 8.117 16.781 -7.367 1 92.5 202 SER A O 1
ATOM 1590 N N . ASP A 1 203 ? 7.812 15.406 -5.648 1 91.19 203 ASP A N 1
ATOM 1591 C CA . ASP A 1 203 ? 7.789 14.227 -6.508 1 91.19 203 ASP A CA 1
ATOM 1592 C C . ASP A 1 203 ? 6.555 14.234 -7.41 1 91.19 203 ASP A C 1
ATOM 1594 O O . ASP A 1 203 ? 5.426 14.289 -6.926 1 91.19 203 ASP A O 1
ATOM 1598 N N . LYS A 1 204 ? 6.75 14.172 -8.727 1 86.44 204 LYS A N 1
ATOM 1599 C CA . LYS A 1 204 ? 5.664 14.203 -9.703 1 86.44 204 LYS A CA 1
ATOM 1600 C C . LYS A 1 204 ? 4.707 13.031 -9.492 1 86.44 204 LYS A C 1
ATOM 1602 O O . LYS A 1 204 ? 3.533 13.109 -9.867 1 86.44 204 LYS A O 1
ATOM 1607 N N . ARG A 1 205 ? 5.141 11.914 -8.867 1 87.25 205 ARG A N 1
ATOM 1608 C CA . ARG A 1 205 ? 4.312 10.742 -8.625 1 87.25 205 ARG A CA 1
ATOM 1609 C C . ARG A 1 205 ? 3.168 11.062 -7.668 1 87.25 205 ARG A C 1
ATOM 1611 O O . ARG A 1 205 ? 2.166 10.344 -7.625 1 87.25 205 ARG A O 1
ATOM 1618 N N . LEU A 1 206 ? 3.281 12.156 -6.938 1 89.62 206 LEU A N 1
ATOM 1619 C CA . LEU A 1 206 ? 2.283 12.547 -5.945 1 89.62 206 LEU A CA 1
ATOM 1620 C C . LEU A 1 206 ? 1.02 13.062 -6.621 1 89.62 206 LEU A C 1
ATOM 1622 O O . LEU A 1 206 ? -0.028 13.18 -5.98 1 89.62 206 LEU A O 1
ATOM 1626 N N . THR A 1 207 ? 1.153 13.383 -7.895 1 84.44 207 THR A N 1
ATOM 1627 C CA . THR A 1 207 ? 0.002 13.961 -8.578 1 84.44 207 THR A CA 1
ATOM 1628 C C . THR A 1 207 ? -1.091 12.914 -8.781 1 84.44 207 THR A C 1
ATOM 1630 O O . THR A 1 207 ? -2.236 13.258 -9.086 1 84.44 207 THR A O 1
ATOM 1633 N N . VAL A 1 208 ? -0.668 11.633 -8.602 1 78.88 208 VAL A N 1
ATOM 1634 C CA . VAL A 1 208 ? -1.651 10.555 -8.609 1 78.88 208 VAL A CA 1
ATOM 1635 C C . VAL A 1 208 ? -2.004 10.164 -7.18 1 78.88 208 VAL A C 1
ATOM 1637 O O . VAL A 1 208 ? -1.173 9.602 -6.465 1 78.88 208 VAL A O 1
ATOM 1640 N N . TRP A 1 209 ? -3.193 10.461 -6.848 1 75.81 209 TRP A N 1
ATOM 1641 C CA . TRP A 1 209 ? -3.656 10.172 -5.492 1 75.81 209 TRP A CA 1
ATOM 1642 C C . TRP A 1 209 ? -3.783 8.672 -5.273 1 75.81 209 TRP A C 1
ATOM 1644 O O . TRP A 1 209 ? -4.355 7.961 -6.102 1 75.81 209 TRP A O 1
ATOM 1654 N N . GLN A 1 210 ? -3.184 8.195 -4.199 1 75.75 210 GLN A N 1
ATOM 1655 C CA . GLN A 1 210 ? -3.242 6.793 -3.816 1 75.75 210 GLN A CA 1
ATOM 1656 C C . GLN A 1 210 ? -3.998 6.609 -2.504 1 75.75 210 GLN A C 1
ATOM 1658 O O . GLN A 1 210 ? -3.387 6.465 -1.443 1 75.75 210 GLN A O 1
ATOM 1663 N N . PRO A 1 211 ? -5.32 6.559 -2.6 1 69.75 211 PRO A N 1
ATOM 1664 C CA . PRO A 1 211 ? -6.121 6.469 -1.376 1 69.75 211 PRO A CA 1
ATOM 1665 C C . PRO A 1 211 ? -6.074 5.082 -0.74 1 69.75 211 PRO A C 1
ATOM 1667 O O . PRO A 1 211 ? -5.684 4.113 -1.395 1 69.75 211 PRO A O 1
ATOM 1670 N N . MET A 1 212 ? -6.445 5.121 0.573 1 79.75 212 MET A N 1
ATOM 1671 C CA . MET A 1 212 ? -6.789 3.83 1.161 1 79.75 212 MET A CA 1
ATOM 1672 C C . MET A 1 212 ? -8.086 3.287 0.568 1 79.75 212 MET A C 1
ATOM 1674 O O . MET A 1 212 ? -9.039 4.039 0.366 1 79.75 212 MET A O 1
ATOM 1678 N N . MET A 1 213 ? -8.148 2.137 0.176 1 82.69 213 MET A N 1
ATOM 1679 C CA . MET A 1 213 ? -9.312 1.553 -0.485 1 82.69 213 MET A CA 1
ATOM 1680 C C . MET A 1 213 ? -10.266 0.937 0.534 1 82.69 213 MET A C 1
ATOM 1682 O O . MET A 1 213 ? -10.828 -0.137 0.3 1 82.69 213 MET A O 1
ATOM 1686 N N . LEU A 1 214 ? -10.469 1.72 1.626 1 87.69 214 LEU A N 1
ATOM 1687 C CA . LEU A 1 214 ? -11.367 1.222 2.66 1 87.69 214 LEU A CA 1
ATOM 1688 C C . LEU A 1 214 ? -12.812 1.621 2.363 1 87.69 214 LEU A C 1
ATOM 1690 O O . LEU A 1 214 ? -13.062 2.693 1.808 1 87.69 214 LEU A O 1
ATOM 1694 N N . SER A 1 215 ? -13.711 0.772 2.75 1 88.5 215 SER A N 1
ATOM 1695 C CA . SER A 1 215 ? -15.117 1.164 2.768 1 88.5 215 SER A CA 1
ATOM 1696 C C . SER A 1 215 ? -15.414 2.102 3.934 1 88.5 215 SER A C 1
ATOM 1698 O O . SER A 1 215 ? -14.602 2.229 4.855 1 88.5 215 SER A O 1
ATOM 1700 N N . GLU A 1 216 ? -16.547 2.738 3.83 1 91 216 GLU A N 1
ATOM 1701 C CA . GLU A 1 216 ? -16.938 3.609 4.934 1 91 216 GLU A CA 1
ATOM 1702 C C . GLU A 1 216 ? -17.094 2.82 6.23 1 91 216 GLU A C 1
ATOM 1704 O O . GLU A 1 216 ? -16.703 3.295 7.301 1 91 216 GLU A O 1
ATOM 1709 N N . GLU A 1 217 ? -17.641 1.633 6.141 1 90.5 217 GLU A N 1
ATOM 1710 C CA . GLU A 1 217 ? -17.797 0.787 7.32 1 90.5 217 GLU A CA 1
ATOM 1711 C C . GLU A 1 217 ? -16.453 0.483 7.969 1 90.5 217 GLU A C 1
ATOM 1713 O O . GLU A 1 217 ? -16.344 0.452 9.195 1 90.5 217 GLU A O 1
ATOM 1718 N N . GLN A 1 218 ? -15.516 0.233 7.18 1 90.75 218 GLN A N 1
ATOM 1719 C CA . GLN A 1 218 ? -14.172 -0.044 7.688 1 90.75 218 GLN A CA 1
ATOM 1720 C C . GLN A 1 218 ? -13.562 1.196 8.336 1 90.75 218 GLN A C 1
ATOM 1722 O O . GLN A 1 218 ? -12.93 1.105 9.391 1 90.75 218 GLN A O 1
ATOM 1727 N N . VAL A 1 219 ? -13.719 2.367 7.66 1 92.5 219 VAL A N 1
ATOM 1728 C CA . VAL A 1 219 ? -13.211 3.605 8.242 1 92.5 219 VAL A CA 1
ATOM 1729 C C . VAL A 1 219 ? -13.859 3.844 9.602 1 92.5 219 VAL A C 1
ATOM 1731 O O . VAL A 1 219 ? -13.195 4.238 10.555 1 92.5 219 VAL A O 1
ATOM 1734 N N . GLN A 1 220 ? -15.109 3.508 9.695 1 93.81 220 GLN A N 1
ATOM 1735 C CA . GLN A 1 220 ? -15.875 3.736 10.914 1 93.81 220 GLN A CA 1
ATOM 1736 C C . GLN A 1 220 ? -15.398 2.822 12.039 1 93.81 220 GLN A C 1
ATOM 1738 O O . GLN A 1 220 ? -15.734 3.043 13.211 1 93.81 220 GLN A O 1
ATOM 1743 N N . GLU A 1 221 ? -14.664 1.803 11.742 1 93.31 221 GLU A N 1
ATOM 1744 C CA . GLU A 1 221 ? -14.086 0.957 12.789 1 93.31 221 GLU A CA 1
ATOM 1745 C C . GLU A 1 221 ? -12.984 1.688 13.547 1 93.31 221 GLU A C 1
ATOM 1747 O O . GLU A 1 221 ? -12.719 1.377 14.711 1 93.31 221 GLU A O 1
ATOM 1752 N N . PHE A 1 222 ? -12.344 2.639 12.922 1 95.69 222 PHE A N 1
ATOM 1753 C CA . PHE A 1 222 ? -11.242 3.375 13.531 1 95.69 222 PHE A CA 1
ATOM 1754 C C . PHE A 1 222 ? -11.766 4.5 14.414 1 95.69 222 PHE A C 1
ATOM 1756 O O . PHE A 1 222 ? -11.172 4.824 15.438 1 95.69 222 PHE A O 1
ATOM 1763 N N . ILE A 1 223 ? -12.883 5.062 14.078 1 97.12 223 ILE A N 1
ATOM 1764 C CA . ILE A 1 223 ? -13.359 6.34 14.602 1 97.12 223 ILE A CA 1
ATOM 1765 C C . ILE A 1 223 ? -13.688 6.199 16.078 1 97.12 223 ILE A C 1
ATOM 1767 O O . ILE A 1 223 ? -13.188 6.969 16.906 1 97.12 223 ILE A O 1
ATOM 1771 N N . PRO A 1 224 ? -14.422 5.145 16.516 1 97.06 224 PRO A N 1
ATOM 1772 C CA . PRO A 1 224 ? -14.742 5.035 17.953 1 97.06 224 PRO A CA 1
ATOM 1773 C C . PRO A 1 224 ? -13.523 4.707 18.797 1 97.06 224 PRO A C 1
ATOM 1775 O O . PRO A 1 224 ? -13.578 4.809 20.031 1 97.06 224 PRO A O 1
ATOM 1778 N N . ARG A 1 225 ? -12.422 4.363 18.172 1 97.06 225 ARG A N 1
ATOM 1779 C CA . ARG A 1 225 ? -11.211 4.012 18.891 1 97.06 225 ARG A CA 1
ATOM 1780 C C . ARG A 1 225 ? -10.398 5.258 19.234 1 97.06 225 ARG A C 1
ATOM 1782 O O . ARG A 1 225 ? -9.469 5.195 20.047 1 97.06 225 ARG A O 1
ATOM 1789 N N . ILE A 1 226 ? -10.766 6.352 18.656 1 98.5 226 ILE A N 1
ATOM 1790 C CA . ILE A 1 226 ? -10.094 7.609 18.969 1 98.5 226 ILE A CA 1
ATOM 1791 C C . ILE A 1 226 ? -10.484 8.07 20.359 1 98.5 226 ILE A C 1
ATOM 1793 O O . ILE A 1 226 ? -11.633 8.469 20.594 1 98.5 226 ILE A O 1
ATOM 1797 N N . THR A 1 227 ? -9.547 8.031 21.25 1 98.31 227 THR A N 1
ATOM 1798 C CA . THR A 1 227 ? -9.828 8.391 22.625 1 98.31 227 THR A CA 1
ATOM 1799 C C . THR A 1 227 ? -9.383 9.828 22.906 1 98.31 227 THR A C 1
ATOM 1801 O O . THR A 1 227 ? -9.82 10.43 23.891 1 98.31 227 THR A O 1
ATOM 1804 N N . ALA A 1 228 ? -8.531 10.375 22.094 1 98.69 228 ALA A N 1
ATOM 1805 C CA . ALA A 1 228 ? -8.102 11.766 22.25 1 98.69 228 ALA A CA 1
ATOM 1806 C C . ALA A 1 228 ? -9.25 12.734 21.984 1 98.69 228 ALA A C 1
ATOM 1808 O O . ALA A 1 228 ? -10.102 12.461 21.141 1 98.69 228 ALA A O 1
ATOM 1809 N N . PRO A 1 229 ? -9.25 13.844 22.719 1 98.88 229 PRO A N 1
ATOM 1810 C CA . PRO A 1 229 ? -10.18 14.891 22.281 1 98.88 229 PRO A CA 1
ATOM 1811 C C . PRO A 1 229 ? -9.891 15.398 20.875 1 98.88 229 PRO A C 1
ATOM 1813 O O . PRO A 1 229 ? -8.727 15.516 20.484 1 98.88 229 PRO A O 1
ATOM 1816 N N . VAL A 1 230 ? -11 15.641 20.109 1 98.94 230 VAL A N 1
ATOM 1817 C CA . VAL A 1 230 ? -10.867 16.016 18.703 1 98.94 230 VAL A CA 1
ATOM 1818 C C . VAL A 1 230 ? -11.523 17.375 18.484 1 98.94 230 VAL A C 1
ATOM 1820 O O . VAL A 1 230 ? -12.641 17.625 18.953 1 98.94 230 VAL A O 1
ATOM 1823 N N . LEU A 1 231 ? -10.836 18.234 17.875 1 98.94 231 LEU A N 1
ATOM 1824 C CA . LEU A 1 231 ? -11.43 19.422 17.297 1 98.94 231 LEU A CA 1
ATOM 1825 C C . LEU A 1 231 ? -11.453 19.328 15.766 1 98.94 231 LEU A C 1
ATOM 1827 O O . LEU A 1 231 ? -10.406 19.203 15.133 1 98.94 231 LEU A O 1
ATOM 1831 N N . MET A 1 232 ? -12.625 19.344 15.18 1 98.88 232 MET A N 1
ATOM 1832 C CA . MET A 1 232 ? -12.805 19.406 13.734 1 98.88 232 MET A CA 1
ATOM 1833 C C . MET A 1 232 ? -13.164 20.812 13.289 1 98.88 232 MET A C 1
ATOM 1835 O O . MET A 1 232 ? -14.125 21.406 13.789 1 98.88 232 MET A O 1
ATOM 1839 N N . ILE A 1 233 ? -12.352 21.344 12.391 1 98.88 233 ILE A N 1
ATOM 1840 C CA . ILE A 1 233 ? -12.609 22.688 11.867 1 98.88 233 ILE A CA 1
ATOM 1841 C C . ILE A 1 233 ? -13.031 22.594 10.406 1 98.88 233 ILE A C 1
ATOM 1843 O O . ILE A 1 233 ? -12.312 22.016 9.578 1 98.88 233 ILE A O 1
ATOM 1847 N N . GLU A 1 234 ? -14.133 23.156 10.102 1 98.44 234 GLU A N 1
ATOM 1848 C CA . GLU A 1 234 ? -14.68 23.188 8.75 1 98.44 234 GLU A CA 1
ATOM 1849 C C . GLU A 1 234 ? -14.781 24.625 8.227 1 98.44 234 GLU A C 1
ATOM 1851 O O . GLU A 1 234 ? -15.148 25.531 8.969 1 98.44 234 GLU A O 1
ATOM 1856 N N . GLY A 1 235 ? -14.406 24.781 6.973 1 97.88 235 GLY A N 1
ATOM 1857 C CA . GLY A 1 235 ? -14.688 26.047 6.301 1 97.88 235 GLY A CA 1
ATOM 1858 C C . GLY A 1 235 ? -16.062 26.078 5.668 1 97.88 235 GLY A C 1
ATOM 1859 O O . GLY A 1 235 ? -16.484 25.141 5 1 97.88 235 GLY A O 1
ATOM 1860 N N . ASN A 1 236 ? -16.703 27.172 5.824 1 96.62 236 ASN A N 1
ATOM 1861 C CA . ASN A 1 236 ? -18.047 27.312 5.262 1 96.62 236 ASN A CA 1
ATOM 1862 C C . ASN A 1 236 ? -18.047 27.109 3.75 1 96.62 236 ASN A C 1
ATOM 1864 O O . ASN A 1 236 ? -19.047 26.703 3.17 1 96.62 236 ASN A O 1
ATOM 1868 N N . GLU A 1 237 ? -16.906 27.359 3.15 1 95.44 237 GLU A N 1
ATOM 1869 C CA . GLU A 1 237 ? -16.766 27.203 1.705 1 95.44 237 GLU A CA 1
ATOM 1870 C C . GLU A 1 237 ? -15.828 26.062 1.362 1 95.44 237 GLU A C 1
ATOM 1872 O O . GLU A 1 237 ? -15.273 26 0.26 1 95.44 237 GLU A O 1
ATOM 1877 N N . GLY A 1 238 ? -15.609 25.219 2.371 1 95.38 238 GLY A N 1
ATOM 1878 C CA . GLY A 1 238 ? -14.68 24.125 2.168 1 95.38 238 GLY A CA 1
ATOM 1879 C C . GLY A 1 238 ? -15.328 22.891 1.56 1 95.38 238 GLY A C 1
ATOM 1880 O O . GLY A 1 238 ? -16.391 23 0.942 1 95.38 238 GLY A O 1
ATOM 1881 N N . PHE A 1 239 ? -14.672 21.766 1.637 1 92.69 239 PHE A N 1
ATOM 1882 C CA . PHE A 1 239 ? -15.117 20.562 0.963 1 92.69 239 PHE A CA 1
ATOM 1883 C C . PHE A 1 239 ? -15.992 19.719 1.884 1 92.69 239 PHE A C 1
ATOM 1885 O O . PHE A 1 239 ? -16.703 18.828 1.424 1 92.69 239 PHE A O 1
ATOM 1892 N N . THR A 1 240 ? -15.953 19.969 3.123 1 93.31 240 THR A N 1
ATOM 1893 C CA . THR A 1 240 ? -16.562 19.078 4.105 1 93.31 240 THR A CA 1
ATOM 1894 C C . THR A 1 240 ? -18.078 19.047 3.938 1 93.31 240 THR A C 1
ATOM 1896 O O . THR A 1 240 ? -18.719 18.047 4.266 1 93.31 240 THR A O 1
ATOM 1899 N N . ALA A 1 241 ? -18.625 20.094 3.404 1 89.38 241 ALA A N 1
ATOM 1900 C CA . ALA A 1 241 ? -20.062 20.141 3.197 1 89.38 241 ALA A CA 1
ATOM 1901 C C . ALA A 1 241 ? -20.516 19.078 2.203 1 89.38 241 ALA A C 1
ATOM 1903 O O . ALA A 1 241 ? -21.672 18.656 2.215 1 89.38 241 ALA A O 1
ATOM 1904 N N . HIS A 1 242 ? -19.609 18.594 1.412 1 89.06 242 HIS A N 1
ATOM 1905 C CA . HIS A 1 242 ? -19.938 17.625 0.372 1 89.06 242 HIS A CA 1
ATOM 1906 C C . HIS A 1 242 ? -19.703 16.203 0.851 1 89.06 242 HIS A C 1
ATOM 1908 O O . HIS A 1 242 ? -20.047 15.242 0.163 1 89.06 242 HIS A O 1
ATOM 1914 N N . TRP A 1 243 ? -19.109 16.078 1.961 1 90.5 243 TRP A N 1
ATOM 1915 C CA . TRP A 1 243 ? -18.766 14.75 2.453 1 90.5 243 TRP A CA 1
ATOM 1916 C C . TRP A 1 243 ? -19.844 14.234 3.402 1 90.5 243 TRP A C 1
ATOM 1918 O O . TRP A 1 243 ? -19.781 14.461 4.609 1 90.5 243 TRP A O 1
ATOM 1928 N N . HIS A 1 244 ? -20.688 13.438 2.906 1 91.06 244 HIS A N 1
ATOM 1929 C CA . HIS A 1 244 ? -21.906 13.016 3.59 1 91.06 244 HIS A CA 1
ATOM 1930 C C . HIS A 1 244 ? -21.609 11.984 4.668 1 91.06 244 HIS A C 1
ATOM 1932 O O . HIS A 1 244 ? -22.469 11.672 5.496 1 91.06 244 HIS A O 1
ATOM 1938 N N . TYR A 1 245 ? -20.391 11.484 4.695 1 91.94 245 TYR A N 1
ATOM 1939 C CA . TYR A 1 245 ? -20.016 10.484 5.688 1 91.94 245 TYR A CA 1
ATOM 1940 C C . TYR A 1 245 ? -19.594 11.148 7 1 91.94 245 TYR A C 1
ATOM 1942 O O . TYR A 1 245 ? -19.5 10.484 8.031 1 91.94 245 TYR A O 1
ATOM 1950 N N . LEU A 1 246 ? -19.375 12.43 7.07 1 95.94 246 LEU A N 1
ATOM 1951 C CA . LEU A 1 246 ? -18.766 13.102 8.219 1 95.94 246 LEU A CA 1
ATOM 1952 C C . LEU A 1 246 ? -19.719 13.109 9.414 1 95.94 246 LEU A C 1
ATOM 1954 O O . LEU A 1 246 ? -19.297 12.805 10.531 1 95.94 246 LEU A O 1
ATOM 1958 N N . PRO A 1 247 ? -21.031 13.375 9.25 1 96.44 247 PRO A N 1
ATOM 1959 C CA . PRO A 1 247 ? -21.906 13.422 10.422 1 96.44 247 PRO A CA 1
ATOM 1960 C C . PRO A 1 247 ? -21.906 12.109 11.211 1 96.44 247 PRO A C 1
ATOM 1962 O O . PRO A 1 247 ? -21.859 12.133 12.445 1 96.44 247 PRO A O 1
ATOM 1965 N N . GLU A 1 248 ? -21.922 11.016 10.539 1 96.56 248 GLU A N 1
ATOM 1966 C CA . GLU A 1 248 ? -21.891 9.727 11.234 1 96.56 248 GLU A CA 1
ATOM 1967 C C . GLU A 1 248 ? -20.562 9.516 11.938 1 96.56 248 GLU A C 1
ATOM 1969 O O . GLU A 1 248 ? -20.516 8.961 13.039 1 96.56 248 GLU A O 1
ATOM 1974 N N . ARG A 1 249 ? -19.484 9.922 11.344 1 97.69 249 ARG A N 1
ATOM 1975 C CA . ARG A 1 249 ? -18.172 9.812 11.977 1 97.69 249 ARG A CA 1
ATOM 1976 C C . ARG A 1 249 ? -18.094 10.68 13.234 1 97.69 249 ARG A C 1
ATOM 1978 O O . ARG A 1 249 ? -17.516 10.266 14.242 1 97.69 249 ARG A O 1
ATOM 1985 N N . TYR A 1 250 ? -18.719 11.875 13.172 1 98.31 250 TYR A N 1
ATOM 1986 C CA . TYR A 1 250 ? -18.781 12.727 14.352 1 98.31 250 TYR A CA 1
ATOM 1987 C C . TYR A 1 250 ? -19.562 12.055 15.477 1 98.31 250 TYR A C 1
ATOM 1989 O O . TYR A 1 250 ? -19.141 12.062 16.625 1 98.31 250 TYR A O 1
ATOM 1997 N N . ARG A 1 251 ? -20.656 11.461 15.078 1 98.31 251 ARG A N 1
ATOM 1998 C CA . ARG A 1 251 ? -21.5 10.781 16.062 1 98.31 251 ARG A CA 1
ATOM 1999 C C . ARG A 1 251 ? -20.75 9.641 16.734 1 98.31 251 ARG A C 1
ATOM 2001 O O . ARG A 1 251 ? -20.906 9.422 17.938 1 98.31 251 ARG A O 1
ATOM 2008 N N . LEU A 1 252 ? -19.906 8.969 16.016 1 98 252 LEU A N 1
ATOM 2009 C CA . LEU A 1 252 ? -19.188 7.801 16.5 1 98 252 LEU A CA 1
ATOM 2010 C C . LEU A 1 252 ? -17.984 8.219 17.344 1 98 252 LEU A C 1
ATOM 2012 O O . LEU A 1 252 ? -17.391 7.398 18.047 1 98 252 LEU A O 1
ATOM 2016 N N . THR A 1 253 ? -17.531 9.469 17.234 1 98.69 253 THR A N 1
ATOM 2017 C CA . THR A 1 253 ? -16.344 9.953 17.938 1 98.69 253 THR A CA 1
ATOM 2018 C C . THR A 1 253 ? -16.656 10.203 19.406 1 98.69 253 THR A C 1
ATOM 2020 O O . THR A 1 253 ? -17.688 10.797 19.734 1 98.69 253 THR A O 1
ATOM 2023 N N . GLN A 1 254 ? -15.812 9.836 20.328 1 98.44 254 GLN A N 1
ATOM 2024 C CA . GLN A 1 254 ? -16.047 9.859 21.766 1 98.44 254 GLN A CA 1
ATOM 2025 C C . GLN A 1 254 ? -16.109 11.289 22.297 1 98.44 254 GLN A C 1
ATOM 2027 O O . GLN A 1 254 ? -16.922 11.609 23.156 1 98.44 254 GLN A O 1
ATOM 2032 N N . ASP A 1 255 ? -15.227 12.078 21.844 1 98.69 255 ASP A N 1
ATOM 2033 C CA . ASP A 1 255 ? -15.07 13.461 22.297 1 98.69 255 ASP A CA 1
ATOM 2034 C C . ASP A 1 255 ? -14.664 14.375 21.156 1 98.69 255 ASP A C 1
ATOM 2036 O O . ASP A 1 255 ? -13.484 14.516 20.844 1 98.69 255 ASP A O 1
ATOM 2040 N N . ILE A 1 256 ? -15.703 15.023 20.562 1 98.75 256 ILE A N 1
ATOM 2041 C CA . ILE A 1 256 ? -15.406 15.844 19.391 1 98.75 256 ILE A CA 1
ATOM 2042 C C . ILE A 1 256 ? -16.188 17.156 19.469 1 98.75 256 ILE A C 1
ATOM 2044 O O . ILE A 1 256 ? -17.344 17.172 19.891 1 98.75 256 ILE A O 1
ATOM 2048 N N . ARG A 1 257 ? -15.516 18.172 19.141 1 98.5 257 ARG A N 1
ATOM 2049 C CA . ARG A 1 257 ? -16.125 19.469 18.844 1 98.5 257 ARG A CA 1
ATOM 2050 C C . ARG A 1 257 ? -15.953 19.828 17.375 1 98.5 257 ARG A C 1
ATOM 2052 O O . ARG A 1 257 ? -14.852 19.703 16.828 1 98.5 257 ARG A O 1
ATOM 2059 N N . VAL A 1 258 ? -17.016 20.234 16.766 1 98.56 258 VAL A N 1
ATOM 2060 C CA . VAL A 1 258 ? -16.969 20.672 15.367 1 98.56 258 VAL A CA 1
ATOM 2061 C C . VAL A 1 258 ? -17.172 22.188 15.289 1 98.56 258 VAL A C 1
ATOM 2063 O O . VAL A 1 258 ? -18.188 22.703 15.758 1 98.56 258 VAL A O 1
ATOM 2066 N N . ALA A 1 259 ? -16.188 22.875 14.758 1 98.56 259 ALA A N 1
ATOM 2067 C CA . ALA A 1 259 ? -16.266 24.328 14.562 1 98.56 259 ALA A CA 1
ATOM 2068 C C . ALA A 1 259 ? -16.375 24.672 13.086 1 98.56 259 ALA A C 1
ATOM 2070 O O . ALA A 1 259 ? -15.586 24.188 12.266 1 98.56 259 ALA A O 1
ATOM 2071 N N . LYS A 1 260 ? -17.281 25.469 12.734 1 98.12 260 LYS A N 1
ATOM 2072 C CA . LYS A 1 260 ? -17.422 26 11.383 1 98.12 260 LYS A CA 1
ATOM 2073 C C . LYS A 1 260 ? -16.984 27.453 11.312 1 98.12 260 LYS A C 1
ATOM 2075 O O . LYS A 1 260 ? -17.438 28.297 12.086 1 98.12 260 LYS A O 1
ATOM 2080 N N . LEU A 1 261 ? -16.062 27.719 10.5 1 98.56 261 LEU A N 1
ATOM 2081 C CA . LEU A 1 261 ? -15.492 29.062 10.375 1 98.56 261 LEU A CA 1
ATOM 2082 C C . LEU A 1 261 ? -15.594 29.562 8.938 1 98.56 261 LEU A C 1
ATOM 2084 O O . LEU A 1 261 ? -15.844 28.781 8.016 1 98.56 261 LEU A O 1
ATOM 2088 N N . ASP A 1 262 ? -15.359 30.828 8.75 1 97.25 262 ASP A N 1
ATOM 2089 C CA . ASP A 1 262 ? -15.312 31.406 7.406 1 97.25 262 ASP A CA 1
ATOM 2090 C C . ASP A 1 262 ? -14.07 30.938 6.652 1 97.25 262 ASP A C 1
ATOM 2092 O O . ASP A 1 262 ? -12.984 30.828 7.23 1 97.25 262 ASP A O 1
ATOM 2096 N N . GLY A 1 263 ? -14.359 30.656 5.387 1 97.25 263 GLY A N 1
ATOM 2097 C CA . GLY A 1 263 ? -13.227 30.297 4.535 1 97.25 263 GLY A CA 1
ATOM 2098 C C . GLY A 1 263 ? -13.438 29 3.789 1 97.25 263 GLY A C 1
ATOM 2099 O O . GLY A 1 263 ? -14.469 28.344 3.949 1 97.25 263 GLY A O 1
ATOM 2100 N N . GLY A 1 264 ? -12.453 28.719 2.959 1 96.88 264 GLY A N 1
ATOM 2101 C CA . GLY A 1 264 ? -12.492 27.516 2.15 1 96.88 264 GLY A CA 1
ATOM 2102 C C . GLY A 1 264 ? -11.609 26.391 2.695 1 96.88 264 GLY A C 1
ATOM 2103 O O . GLY A 1 264 ? -11.422 26.297 3.908 1 96.88 264 GLY A O 1
ATOM 2104 N N . HIS A 1 265 ? -11.203 25.469 1.817 1 97.38 265 HIS A N 1
ATOM 2105 C CA . HIS A 1 265 ? -10.445 24.266 2.168 1 97.38 265 HIS A CA 1
ATOM 2106 C C . HIS A 1 265 ? -9.148 24.625 2.887 1 97.38 265 HIS A C 1
ATOM 2108 O O . HIS A 1 265 ? -8.68 23.875 3.744 1 97.38 265 HIS A O 1
ATOM 2114 N N . HIS A 1 266 ? -8.57 25.797 2.59 1 98.44 266 HIS A N 1
ATOM 2115 C CA . HIS A 1 266 ? -7.305 26.219 3.174 1 98.44 266 HIS A CA 1
ATOM 2116 C C . HIS A 1 266 ? -7.504 27.375 4.148 1 98.44 266 HIS A C 1
ATOM 2118 O O . HIS A 1 266 ? -6.695 28.297 4.191 1 98.44 266 HIS A O 1
ATOM 2124 N N . LEU A 1 267 ? -8.477 27.312 4.938 1 98.44 267 LEU A N 1
ATOM 2125 C CA . LEU A 1 267 ? -8.828 28.406 5.84 1 98.44 267 LEU A CA 1
ATOM 2126 C C . LEU A 1 267 ? -7.738 28.609 6.891 1 98.44 267 LEU A C 1
ATOM 2128 O O . LEU A 1 267 ? -7.586 29.719 7.422 1 98.44 267 LEU A O 1
ATOM 2132 N N . HIS A 1 268 ? -6.914 27.609 7.199 1 98.62 268 HIS A N 1
ATOM 2133 C CA . HIS A 1 268 ? -5.836 27.781 8.172 1 98.62 268 HIS A CA 1
ATOM 2134 C C . HIS A 1 268 ? -4.746 28.703 7.629 1 98.62 268 HIS A C 1
ATOM 2136 O O . HIS A 1 268 ? -3.936 29.219 8.391 1 98.62 268 HIS A O 1
ATOM 2142 N N . MET A 1 269 ? -4.707 28.844 6.336 1 98.44 269 MET A N 1
ATOM 2143 C CA . MET A 1 269 ? -3.783 29.781 5.707 1 98.44 269 MET A CA 1
ATOM 2144 C C . MET A 1 269 ? -4.449 31.141 5.496 1 98.44 269 MET A C 1
ATOM 2146 O O . MET A 1 269 ? -3.855 32.188 5.785 1 98.44 269 MET A O 1
ATOM 2150 N N . ASP A 1 270 ? -5.695 31.156 5.047 1 98.12 270 ASP A N 1
ATOM 2151 C CA . ASP A 1 270 ? -6.375 32.344 4.582 1 98.12 270 ASP A CA 1
ATOM 2152 C C . ASP A 1 270 ? -7.047 33.094 5.738 1 98.12 270 ASP A C 1
ATOM 2154 O O . ASP A 1 270 ? -7.273 34.312 5.664 1 98.12 270 ASP A O 1
ATOM 2158 N N . HIS A 1 271 ? -7.418 32.375 6.762 1 97.88 271 HIS A N 1
ATOM 2159 C CA . HIS A 1 271 ? -8.031 32.906 7.969 1 97.88 271 HIS A CA 1
ATOM 2160 C C . HIS A 1 271 ? -7.352 32.375 9.227 1 97.88 271 HIS A C 1
ATOM 2162 O O . HIS A 1 271 ? -8.016 31.844 10.117 1 97.88 271 HIS A O 1
ATOM 2168 N N . PRO A 1 272 ? -6.043 32.594 9.32 1 98.31 272 PRO A N 1
ATOM 2169 C CA . PRO A 1 272 ? -5.27 31.922 10.375 1 98.31 272 PRO A CA 1
ATOM 2170 C C . PRO A 1 272 ? -5.684 32.375 11.781 1 98.31 272 PRO A C 1
ATOM 2172 O O . PRO A 1 272 ? -5.664 31.578 12.719 1 98.31 272 PRO A O 1
ATOM 2175 N N . ALA A 1 273 ? -6.039 33.656 11.992 1 98.31 273 ALA A N 1
ATOM 2176 C CA . ALA A 1 273 ? -6.387 34.156 13.32 1 98.31 273 ALA A CA 1
ATOM 2177 C C . ALA A 1 273 ? -7.621 33.438 13.867 1 98.31 273 ALA A C 1
ATOM 2179 O O . ALA A 1 273 ? -7.648 33.062 15.039 1 98.31 273 ALA A O 1
ATOM 2180 N N . ALA A 1 274 ? -8.648 33.281 13.031 1 98.75 274 ALA A N 1
ATOM 2181 C CA . ALA A 1 274 ? -9.875 32.625 13.453 1 98.75 274 ALA A CA 1
ATOM 2182 C C . ALA A 1 274 ? -9.625 31.141 13.773 1 98.75 274 ALA A C 1
ATOM 2184 O O . ALA A 1 274 ? -10.141 30.625 14.773 1 98.75 274 ALA A O 1
ATOM 2185 N N . VAL A 1 275 ? -8.891 30.484 12.93 1 98.88 275 VAL A N 1
ATOM 2186 C CA . VAL A 1 275 ? -8.555 29.078 13.141 1 98.88 275 VAL A CA 1
ATOM 2187 C C . VAL A 1 275 ? -7.754 28.938 14.43 1 98.88 275 VAL A C 1
ATOM 2189 O O . VAL A 1 275 ? -8.039 28.062 15.25 1 98.88 275 VAL A O 1
ATOM 2192 N N . ALA A 1 276 ? -6.777 29.844 14.664 1 98.81 276 ALA A N 1
ATOM 2193 C CA . ALA A 1 276 ? -5.949 29.797 15.867 1 98.81 276 ALA A CA 1
ATOM 2194 C C . ALA A 1 276 ? -6.793 30 17.125 1 98.81 276 ALA A C 1
ATOM 2196 O O . ALA A 1 276 ? -6.57 29.344 18.141 1 98.81 276 ALA A O 1
ATOM 2197 N N . ALA A 1 277 ? -7.699 30.906 17.031 1 98.75 277 ALA A N 1
ATOM 2198 C CA . ALA A 1 277 ? -8.57 31.156 18.172 1 98.75 277 ALA A CA 1
ATOM 2199 C C . ALA A 1 277 ? -9.359 29.906 18.547 1 98.75 277 ALA A C 1
ATOM 2201 O O . ALA A 1 277 ? -9.477 29.578 19.734 1 98.75 277 ALA A O 1
ATOM 2202 N N . ALA A 1 278 ? -9.891 29.188 17.578 1 98.81 278 ALA A N 1
ATOM 2203 C CA . ALA A 1 278 ? -10.625 27.938 17.828 1 98.81 278 ALA A CA 1
ATOM 2204 C C . ALA A 1 278 ? -9.727 26.891 18.453 1 98.81 278 ALA A C 1
ATOM 2206 O O . ALA A 1 278 ? -10.133 26.203 19.391 1 98.81 278 ALA A O 1
ATOM 2207 N N . ILE A 1 279 ? -8.516 26.781 17.984 1 98.88 279 ILE A N 1
ATOM 2208 C CA . ILE A 1 279 ? -7.566 25.781 18.484 1 98.88 279 ILE A CA 1
ATOM 2209 C C . ILE A 1 279 ? -7.18 26.125 19.922 1 98.88 279 ILE A C 1
ATOM 2211 O O . ILE A 1 279 ? -7.168 25.234 20.781 1 98.88 279 ILE A O 1
ATOM 2215 N N . LYS A 1 280 ? -6.879 27.375 20.188 1 98.56 280 LYS A N 1
ATOM 2216 C CA . LYS A 1 280 ? -6.473 27.797 21.531 1 98.56 280 LYS A CA 1
ATOM 2217 C C . LYS A 1 280 ? -7.605 27.594 22.531 1 98.56 280 LYS A C 1
ATOM 2219 O O . LYS A 1 280 ? -7.367 27.188 23.672 1 98.56 280 LYS A O 1
ATOM 2224 N N . GLN A 1 281 ? -8.797 27.875 22.094 1 98.56 281 GLN A N 1
ATOM 2225 C CA . GLN A 1 281 ? -9.938 27.609 22.953 1 98.56 281 GLN A CA 1
ATOM 2226 C C . GLN A 1 281 ? -10.047 26.125 23.281 1 98.56 281 GLN A C 1
ATOM 2228 O O . GLN A 1 281 ? -10.242 25.734 24.422 1 98.56 281 GLN A O 1
ATOM 2233 N N . PHE A 1 282 ? -9.93 25.328 22.297 1 98.75 282 PHE A N 1
ATOM 2234 C CA . PHE A 1 282 ? -9.953 23.875 22.453 1 98.75 282 PHE A CA 1
ATOM 2235 C C . PHE A 1 282 ? -8.859 23.422 23.406 1 98.75 282 PHE A C 1
ATOM 2237 O O . PHE A 1 282 ? -9.102 22.578 24.281 1 98.75 282 PHE A O 1
ATOM 2244 N N . TRP A 1 283 ? -7.613 23.969 23.203 1 98.31 283 TRP A N 1
ATOM 2245 C CA . TRP A 1 283 ? -6.488 23.609 24.062 1 98.31 283 TRP A CA 1
ATOM 2246 C C . TRP A 1 283 ? -6.773 23.969 25.516 1 98.31 283 TRP A C 1
ATOM 2248 O O . TRP A 1 283 ? -6.395 23.25 26.438 1 98.31 283 TRP A O 1
ATOM 2258 N N . ARG A 1 284 ? -7.453 25.062 25.734 1 97.75 284 ARG A N 1
ATOM 2259 C CA . ARG A 1 284 ? -7.809 25.484 27.094 1 97.75 284 ARG A CA 1
ATOM 2260 C C . ARG A 1 284 ? -8.82 24.531 27.719 1 97.75 284 ARG A C 1
ATOM 2262 O O . ARG A 1 284 ? -8.758 24.234 28.906 1 97.75 284 ARG A O 1
ATOM 2269 N N . GLU A 1 285 ? -9.695 24.078 26.953 1 97.81 285 GLU A N 1
ATOM 2270 C CA . GLU A 1 285 ? -10.758 23.188 27.422 1 97.81 285 GLU A CA 1
ATOM 2271 C C . GLU A 1 285 ? -10.234 21.766 27.641 1 97.81 285 GLU A C 1
ATOM 2273 O O . GLU A 1 285 ? -10.789 21.016 28.453 1 97.81 285 GLU A O 1
ATOM 2278 N N . LYS A 1 286 ? -9.242 21.453 26.828 1 97.88 286 LYS A N 1
ATOM 2279 C CA . LYS A 1 286 ? -8.648 20.125 26.906 1 97.88 286 LYS A CA 1
ATOM 2280 C C . LYS A 1 286 ? -7.16 20.203 27.25 1 97.88 286 LYS A C 1
ATOM 2282 O O . LYS A 1 286 ? -6.312 19.844 26.422 1 97.88 286 LYS A O 1
ATOM 2287 N N . PRO A 1 287 ? -6.844 20.547 28.453 1 95.38 287 PRO A N 1
ATOM 2288 C CA . PRO A 1 287 ? -5.43 20.672 28.812 1 95.38 287 PRO A CA 1
ATOM 2289 C C . PRO A 1 287 ? -4.703 19.328 28.844 1 95.38 287 PRO A C 1
ATOM 2291 O O . PRO A 1 287 ? -5.332 18.281 29.047 1 95.38 287 PRO A O 1
ATOM 2294 N N . LEU A 1 288 ? -3.402 19.391 28.656 1 91.94 288 LEU A N 1
ATOM 2295 C CA . LEU A 1 288 ? -2.582 18.188 28.609 1 91.94 288 LEU A CA 1
ATOM 2296 C C . LEU A 1 288 ? -2.195 17.734 30.016 1 91.94 288 LEU A C 1
ATOM 2298 O O . LEU A 1 288 ? -2.055 18.562 30.922 1 91.94 288 LEU A O 1
ATOM 2302 N N . MET B 1 1 ? 12.492 -37.375 -16.344 1 44.25 1 MET B N 1
ATOM 2303 C CA . MET B 1 1 ? 13.547 -36.594 -15.688 1 44.25 1 MET B CA 1
ATOM 2304 C C . MET B 1 1 ? 13.078 -35.188 -15.422 1 44.25 1 MET B C 1
ATOM 2306 O O . MET B 1 1 ? 12.266 -34.625 -16.172 1 44.25 1 MET B O 1
ATOM 2310 N N . PRO B 1 2 ? 13.234 -34.719 -14.125 1 59.38 2 PRO B N 1
ATOM 2311 C CA . PRO B 1 2 ? 12.758 -33.375 -13.906 1 59.38 2 PRO B CA 1
ATOM 2312 C C . PRO B 1 2 ? 13.312 -32.375 -14.938 1 59.38 2 PRO B C 1
ATOM 2314 O O . PRO B 1 2 ? 14.492 -32.438 -15.281 1 59.38 2 PRO B O 1
ATOM 2317 N N . MET B 1 3 ? 12.477 -31.938 -15.805 1 79.81 3 MET B N 1
ATOM 2318 C CA . MET B 1 3 ? 12.875 -30.969 -16.828 1 79.81 3 MET B CA 1
ATOM 2319 C C . MET B 1 3 ? 13.469 -29.719 -16.188 1 79.81 3 MET B C 1
ATOM 2321 O O . MET B 1 3 ? 12.898 -29.156 -15.25 1 79.81 3 MET B O 1
ATOM 2325 N N . THR B 1 4 ? 14.719 -29.484 -16.453 1 89.94 4 THR B N 1
ATOM 2326 C CA . THR B 1 4 ? 15.438 -28.328 -15.93 1 89.94 4 THR B CA 1
ATOM 2327 C C . THR B 1 4 ? 14.914 -27.047 -16.562 1 89.94 4 THR B C 1
ATOM 2329 O O . THR B 1 4 ? 14.867 -26.922 -17.781 1 89.94 4 THR B O 1
ATOM 2332 N N . PRO B 1 5 ? 14.438 -26.203 -15.734 1 96.62 5 PRO B N 1
ATOM 2333 C CA . PRO B 1 5 ? 13.953 -24.938 -16.281 1 96.62 5 PRO B CA 1
ATOM 2334 C C . PRO B 1 5 ? 15.078 -24.016 -16.734 1 96.62 5 PRO B C 1
ATOM 2336 O O . PRO B 1 5 ? 16.219 -24.172 -16.312 1 96.62 5 PRO B O 1
ATOM 2339 N N . ARG B 1 6 ? 14.797 -23.141 -17.703 1 97.31 6 ARG B N 1
ATOM 2340 C CA . ARG B 1 6 ? 15.664 -22.016 -18.031 1 97.31 6 ARG B CA 1
ATOM 2341 C C . ARG B 1 6 ? 15.398 -20.828 -17.109 1 97.31 6 ARG B C 1
ATOM 2343 O O . ARG B 1 6 ? 14.25 -20.438 -16.922 1 97.31 6 ARG B O 1
ATOM 2350 N N . GLU B 1 7 ? 16.484 -20.328 -16.562 1 98.06 7 GLU B N 1
ATOM 2351 C CA . GLU B 1 7 ? 16.359 -19.109 -15.758 1 98.06 7 GLU B CA 1
ATOM 2352 C C . GLU B 1 7 ? 16.047 -17.906 -16.641 1 98.06 7 GLU B C 1
ATOM 2354 O O . GLU B 1 7 ? 16.625 -17.75 -17.719 1 98.06 7 GLU B O 1
ATOM 2359 N N . ILE B 1 8 ? 15.117 -17.125 -16.188 1 97.75 8 ILE B N 1
ATOM 2360 C CA . ILE B 1 8 ? 14.828 -15.914 -16.953 1 97.75 8 ILE B CA 1
ATOM 2361 C C . ILE B 1 8 ? 14.836 -14.703 -16.031 1 97.75 8 ILE B C 1
ATOM 2363 O O . ILE B 1 8 ? 14.633 -14.836 -14.82 1 97.75 8 ILE B O 1
ATOM 2367 N N . SER B 1 9 ? 15.141 -13.562 -16.547 1 98 9 SER B N 1
ATOM 2368 C CA . SER B 1 9 ? 15.062 -12.258 -15.891 1 98 9 SER B CA 1
ATOM 2369 C C . SER B 1 9 ? 14.18 -11.297 -16.688 1 98 9 SER B C 1
ATOM 2371 O O . SER B 1 9 ? 14.25 -11.25 -17.906 1 98 9 SER B O 1
ATOM 2373 N N . ILE B 1 10 ? 13.297 -10.68 -16.062 1 97.56 10 ILE B N 1
ATOM 2374 C CA . ILE B 1 10 ? 12.414 -9.68 -16.656 1 97.56 10 ILE B CA 1
ATOM 2375 C C . ILE B 1 10 ? 12.68 -8.32 -16.016 1 97.56 10 ILE B C 1
ATOM 2377 O O . ILE B 1 10 ? 12.391 -8.102 -14.844 1 97.56 10 ILE B O 1
ATOM 2381 N N . ASP B 1 11 ? 13.219 -7.387 -16.797 1 95.69 11 ASP B N 1
ATOM 2382 C CA . ASP B 1 11 ? 13.531 -6.051 -16.312 1 95.69 11 ASP B CA 1
ATOM 2383 C C . ASP B 1 11 ? 12.328 -5.117 -16.453 1 95.69 11 ASP B C 1
ATOM 2385 O O . ASP B 1 11 ? 12.016 -4.668 -17.562 1 95.69 11 ASP B O 1
ATOM 2389 N N . LEU B 1 12 ? 11.703 -4.926 -15.344 1 93.12 12 LEU B N 1
ATOM 2390 C CA . LEU B 1 12 ? 10.695 -3.867 -15.312 1 93.12 12 LEU B CA 1
ATOM 2391 C C . LEU B 1 12 ? 11.352 -2.5 -15.164 1 93.12 12 LEU B C 1
ATOM 2393 O O . LEU B 1 12 ? 12.547 -2.408 -14.867 1 93.12 12 LEU B O 1
ATOM 2397 N N . PRO B 1 13 ? 10.648 -1.447 -15.391 1 86.81 13 PRO B N 1
ATOM 2398 C CA . PRO B 1 13 ? 11.25 -0.117 -15.281 1 86.81 13 PRO B CA 1
ATOM 2399 C C . PRO B 1 13 ? 11.859 0.143 -13.906 1 86.81 13 PRO B C 1
ATOM 2401 O O . PRO B 1 13 ? 12.844 0.872 -13.789 1 86.81 13 PRO B O 1
ATOM 2404 N N . HIS B 1 14 ? 11.336 -0.529 -12.883 1 88.69 14 HIS B N 1
ATOM 2405 C CA . HIS B 1 14 ? 11.711 -0.139 -11.531 1 88.69 14 HIS B CA 1
ATOM 2406 C C . HIS B 1 14 ? 12.391 -1.289 -10.797 1 88.69 14 HIS B C 1
ATOM 2408 O O . HIS B 1 14 ? 13.039 -1.077 -9.766 1 88.69 14 HIS B O 1
ATOM 2414 N N . ILE B 1 15 ? 12.227 -2.436 -11.273 1 93.19 15 ILE B N 1
ATOM 2415 C CA . ILE B 1 15 ? 12.75 -3.572 -10.523 1 93.19 15 ILE B CA 1
ATOM 2416 C C . ILE B 1 15 ? 12.977 -4.75 -11.461 1 93.19 15 ILE B C 1
ATOM 2418 O O . ILE B 1 15 ? 12.219 -4.953 -12.414 1 93.19 15 ILE B O 1
ATOM 2422 N N . ARG B 1 16 ? 14.031 -5.512 -11.273 1 96.81 16 ARG B N 1
ATOM 2423 C CA . ARG B 1 16 ? 14.273 -6.738 -12.023 1 96.81 16 ARG B CA 1
ATOM 2424 C C . ARG B 1 16 ? 13.602 -7.934 -11.352 1 96.81 16 ARG B C 1
ATOM 2426 O O . ARG B 1 16 ? 13.844 -8.211 -10.172 1 96.81 16 ARG B O 1
ATOM 2433 N N . LEU B 1 17 ? 12.727 -8.633 -12.062 1 98.31 17 LEU B N 1
ATOM 2434 C CA . LEU B 1 17 ? 12.117 -9.867 -11.586 1 98.31 17 LEU B CA 1
ATOM 2435 C C . LEU B 1 17 ? 12.789 -11.086 -12.219 1 98.31 17 LEU B C 1
ATOM 2437 O O . LEU B 1 17 ? 13.258 -11.016 -13.359 1 98.31 17 LEU B O 1
ATOM 2441 N N . ALA B 1 18 ? 12.844 -12.125 -11.469 1 98.56 18 ALA B N 1
ATOM 2442 C CA . ALA B 1 18 ? 13.383 -13.391 -11.953 1 98.56 18 ALA B CA 1
ATOM 2443 C C . ALA B 1 18 ? 12.273 -14.422 -12.148 1 98.56 18 ALA B C 1
ATOM 2445 O O . ALA B 1 18 ? 11.133 -14.203 -11.727 1 98.56 18 ALA B O 1
ATOM 2446 N N . GLY B 1 19 ? 12.57 -15.477 -12.789 1 98.38 19 GLY B N 1
ATOM 2447 C CA . GLY B 1 19 ? 11.664 -16.594 -12.977 1 98.38 19 GLY B CA 1
ATOM 2448 C C . GLY B 1 19 ? 12.305 -17.781 -13.664 1 98.38 19 GLY B C 1
ATOM 2449 O O . GLY B 1 19 ? 13.523 -17.812 -13.852 1 98.38 19 GLY B O 1
ATOM 2450 N N . GLN B 1 20 ? 11.492 -18.75 -13.906 1 98.62 20 GLN B N 1
ATOM 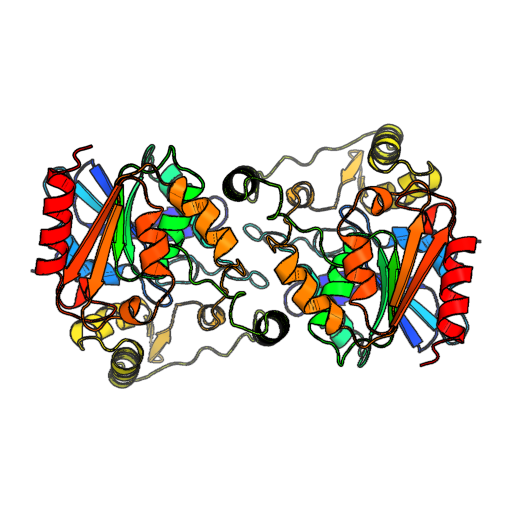2451 C CA . GLN B 1 20 ? 11.898 -19.953 -14.625 1 98.62 20 GLN B CA 1
ATOM 2452 C C . GLN B 1 20 ? 10.945 -20.25 -15.781 1 98.62 20 GLN B C 1
ATOM 2454 O O . GLN B 1 20 ? 9.734 -20.062 -15.656 1 98.62 20 GLN B O 1
ATOM 2459 N N . ARG B 1 21 ? 11.523 -20.703 -16.812 1 98.38 21 ARG B N 1
ATOM 2460 C CA . ARG B 1 21 ? 10.734 -21.078 -17.984 1 98.38 21 ARG B CA 1
ATOM 2461 C C . ARG B 1 21 ? 10.922 -22.562 -18.328 1 98.38 21 ARG B C 1
ATOM 2463 O O . ARG B 1 21 ? 12.047 -23.062 -18.328 1 98.38 21 ARG B O 1
ATOM 2470 N N . TRP B 1 22 ? 9.875 -23.25 -18.516 1 98.25 22 TRP B N 1
ATOM 2471 C CA . TRP B 1 22 ? 9.844 -24.609 -19.062 1 98.25 22 TRP B CA 1
ATOM 2472 C C . TRP B 1 22 ? 9.195 -24.625 -20.438 1 98.25 22 TRP B C 1
ATOM 2474 O O . TRP B 1 22 ? 8.164 -23.969 -20.656 1 98.25 22 TRP B O 1
ATOM 2484 N N . GLY B 1 23 ? 9.797 -25.281 -21.359 1 96.88 23 GLY B N 1
ATOM 2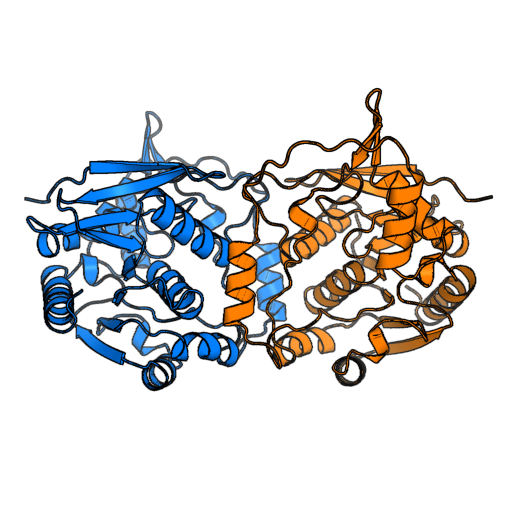485 C CA . GLY B 1 23 ? 9.234 -25.406 -22.703 1 96.88 23 GLY B CA 1
ATOM 2486 C C . GLY B 1 23 ? 9.688 -24.281 -23.625 1 96.88 23 GLY B C 1
ATOM 2487 O O . GLY B 1 23 ? 10.273 -23.297 -23.188 1 96.88 23 GLY B O 1
ATOM 2488 N N . ASP B 1 24 ? 9.406 -24.484 -24.906 1 94.94 24 ASP B N 1
ATOM 2489 C CA . ASP B 1 24 ? 9.82 -23.531 -25.922 1 94.94 24 ASP B CA 1
ATOM 2490 C C . ASP B 1 24 ? 8.641 -23.125 -26.812 1 94.94 24 ASP B C 1
ATOM 2492 O O . ASP B 1 24 ? 8.82 -22.5 -27.844 1 94.94 24 ASP B O 1
ATOM 2496 N N . GLY B 1 25 ? 7.512 -23.547 -26.406 1 96.06 25 GLY B N 1
ATOM 2497 C CA . GLY B 1 25 ? 6.32 -23.203 -27.156 1 96.06 25 GLY B CA 1
ATOM 2498 C C . GLY B 1 25 ? 6.012 -21.719 -27.141 1 96.06 25 GLY B C 1
ATOM 2499 O O . GLY B 1 25 ? 6.398 -21.016 -26.203 1 96.06 25 GLY B O 1
ATOM 2500 N N . GLU B 1 26 ? 5.254 -21.297 -28.125 1 95.62 26 GLU B N 1
ATOM 2501 C CA . GLU B 1 26 ? 4.953 -19.875 -28.297 1 95.62 26 GLU B CA 1
ATOM 2502 C C . GLU B 1 26 ? 3.873 -19.422 -27.328 1 95.62 26 GLU B C 1
ATOM 2504 O O . GLU B 1 26 ? 3.869 -18.266 -26.891 1 95.62 26 GLU B O 1
ATOM 2509 N N . HIS B 1 27 ? 2.982 -20.359 -27.062 1 97.38 27 HIS B N 1
ATOM 2510 C CA . HIS B 1 27 ? 1.956 -20 -26.078 1 97.38 27 HIS B CA 1
ATOM 2511 C C . HIS B 1 27 ? 2.512 -20.016 -24.656 1 97.38 27 HIS B C 1
ATOM 2513 O O . HIS B 1 27 ? 2.922 -21.062 -24.172 1 97.38 27 HIS B O 1
ATOM 2519 N N . ILE B 1 28 ? 2.488 -18.906 -24.016 1 98.25 28 ILE B N 1
ATOM 2520 C CA . ILE B 1 28 ? 3.072 -18.781 -22.688 1 98.25 28 ILE B CA 1
ATOM 2521 C C . ILE B 1 28 ? 1.965 -18.797 -21.641 1 98.25 28 ILE B C 1
ATOM 2523 O O . ILE B 1 28 ? 1.028 -18 -21.688 1 98.25 28 ILE B O 1
ATOM 2527 N N . VAL B 1 29 ? 2.033 -19.734 -20.766 1 98.75 29 VAL B N 1
ATOM 2528 C CA . VAL B 1 29 ? 1.261 -19.719 -19.516 1 98.75 29 VAL B CA 1
ATOM 2529 C C . VAL B 1 29 ? 2.072 -19.047 -18.406 1 98.75 29 VAL B C 1
ATOM 2531 O O . VAL B 1 29 ? 3.221 -19.438 -18.156 1 98.75 29 VAL B O 1
ATOM 2534 N N . LEU B 1 30 ? 1.552 -18.016 -17.797 1 98.88 30 LEU B N 1
ATOM 2535 C CA . LEU B 1 30 ? 2.236 -17.312 -16.734 1 98.88 30 LEU B CA 1
ATOM 2536 C C . LEU B 1 30 ? 1.821 -17.844 -15.367 1 98.88 30 LEU B C 1
ATOM 2538 O O . LEU B 1 30 ? 0.634 -17.844 -15.031 1 98.88 30 LEU B O 1
ATOM 2542 N N . ALA B 1 31 ? 2.789 -18.297 -14.609 1 98.94 31 ALA B N 1
ATOM 2543 C CA . ALA B 1 31 ? 2.527 -18.875 -13.297 1 98.94 31 ALA B CA 1
ATOM 2544 C C . ALA B 1 31 ? 2.994 -17.938 -12.188 1 98.94 31 ALA B C 1
ATOM 2546 O O . ALA B 1 31 ? 4.059 -17.328 -12.289 1 98.94 31 ALA B O 1
ATOM 2547 N N . LEU B 1 32 ? 2.166 -17.766 -11.141 1 98.88 32 LEU B N 1
ATOM 2548 C CA . LEU B 1 32 ? 2.482 -16.938 -9.977 1 98.88 32 LEU B CA 1
ATOM 2549 C C . LEU B 1 32 ? 2.434 -17.766 -8.695 1 98.88 32 LEU B C 1
ATOM 2551 O O . LEU B 1 32 ? 1.447 -18.469 -8.438 1 98.88 32 LEU B O 1
ATOM 2555 N N . HIS B 1 33 ? 3.477 -17.688 -7.883 1 98.69 33 HIS B N 1
ATOM 2556 C CA . HIS B 1 33 ? 3.66 -18.562 -6.734 1 98.69 33 HIS B CA 1
ATOM 2557 C C . HIS B 1 33 ? 3.02 -17.984 -5.48 1 98.69 33 HIS B C 1
ATOM 2559 O O . HIS B 1 33 ? 2.537 -16.844 -5.504 1 98.69 33 HIS B O 1
ATOM 2565 N N . GLY B 1 34 ? 3.023 -18.75 -4.414 1 97.12 34 GLY B N 1
ATOM 2566 C CA . GLY B 1 34 ? 2.463 -18.344 -3.139 1 97.12 34 GLY B CA 1
ATOM 2567 C C . GLY B 1 34 ? 3.432 -17.547 -2.291 1 97.12 34 GLY B C 1
ATOM 2568 O O . GLY B 1 34 ? 4.609 -17.406 -2.637 1 97.12 34 GLY B O 1
ATOM 2569 N N . TRP B 1 35 ? 2.877 -17.031 -1.187 1 94.81 35 TRP B N 1
ATOM 2570 C CA . TRP B 1 35 ? 3.645 -16.25 -0.229 1 94.81 35 TRP B CA 1
ATOM 2571 C C . TRP B 1 35 ? 4.809 -17.047 0.333 1 94.81 35 TRP B C 1
ATOM 2573 O O . TRP B 1 35 ? 4.625 -18.188 0.79 1 94.81 35 TRP B O 1
ATOM 2583 N N . LEU B 1 36 ? 6.039 -16.562 0.22 1 94.25 36 LEU B N 1
ATOM 2584 C CA . LEU B 1 36 ? 7.297 -17.094 0.729 1 94.25 36 LEU B CA 1
ATOM 2585 C C . LEU B 1 36 ? 7.75 -18.297 -0.096 1 94.25 36 LEU B C 1
ATOM 2587 O O . LEU B 1 36 ? 8.703 -18.984 0.279 1 94.25 36 LEU B O 1
ATOM 2591 N N . ASP B 1 37 ? 7.016 -18.609 -1.157 1 97.62 37 ASP B N 1
ATOM 2592 C CA . ASP B 1 37 ? 7.477 -19.594 -2.133 1 97.62 37 ASP B CA 1
ATOM 2593 C C . ASP B 1 37 ? 8.391 -18.938 -3.17 1 97.62 37 ASP B C 1
ATOM 2595 O O . ASP B 1 37 ? 9.164 -18.031 -2.848 1 97.62 37 ASP B O 1
ATOM 2599 N N . ASN B 1 38 ? 8.453 -19.609 -4.355 1 98.44 38 ASN B N 1
ATOM 2600 C CA . ASN B 1 38 ? 9.211 -19.125 -5.508 1 98.44 38 ASN B CA 1
ATOM 2601 C C . ASN B 1 38 ? 8.875 -19.922 -6.766 1 98.44 38 ASN B C 1
ATOM 2603 O O . ASN B 1 38 ? 7.926 -20.703 -6.777 1 98.44 38 ASN B O 1
ATOM 2607 N N . ALA B 1 39 ? 9.594 -19.672 -7.828 1 98.56 39 ALA B N 1
ATOM 2608 C CA . ALA B 1 39 ? 9.297 -20.25 -9.133 1 98.56 39 ALA B CA 1
ATOM 2609 C C . ALA B 1 39 ? 9.398 -21.766 -9.094 1 98.56 39 ALA B C 1
ATOM 2611 O O . ALA B 1 39 ? 8.703 -22.453 -9.844 1 98.56 39 ALA B O 1
ATOM 2612 N N . ALA B 1 40 ? 10.242 -22.281 -8.211 1 98.12 40 ALA B N 1
ATOM 2613 C CA . ALA B 1 40 ? 10.469 -23.734 -8.141 1 98.12 40 ALA B CA 1
ATOM 2614 C C . ALA B 1 40 ? 9.211 -24.469 -7.699 1 98.12 40 ALA B C 1
ATOM 2616 O O . ALA B 1 40 ? 9.125 -25.688 -7.824 1 98.12 40 ALA B O 1
ATOM 2617 N N . SER B 1 41 ? 8.273 -23.688 -7.199 1 98.44 41 SER B N 1
ATOM 2618 C CA . SER B 1 41 ? 7.02 -24.297 -6.781 1 98.44 41 SER B CA 1
ATOM 2619 C C . SER B 1 41 ? 6.297 -24.938 -7.957 1 98.44 41 SER B C 1
ATOM 2621 O O . SER B 1 41 ? 5.449 -25.812 -7.77 1 98.44 41 SER B O 1
ATOM 2623 N N . PHE B 1 42 ? 6.641 -24.594 -9.18 1 98.69 42 PHE B N 1
ATOM 2624 C CA . PHE B 1 42 ? 5.922 -25.094 -10.352 1 98.69 42 PHE B CA 1
ATOM 2625 C C . PHE B 1 42 ? 6.746 -26.156 -11.07 1 98.69 42 PHE B C 1
ATOM 2627 O O . PHE B 1 42 ? 6.285 -26.75 -12.055 1 98.69 42 PHE B O 1
ATOM 2634 N N . ALA B 1 43 ? 7.934 -26.438 -10.609 1 98.25 43 ALA B N 1
ATOM 2635 C CA . ALA B 1 43 ? 8.844 -27.375 -11.25 1 98.25 43 ALA B CA 1
ATOM 2636 C C . ALA B 1 43 ? 8.203 -28.766 -11.344 1 98.25 43 ALA B C 1
ATOM 2638 O O . ALA B 1 43 ? 8.305 -29.438 -12.375 1 98.25 43 ALA B O 1
ATOM 2639 N N . PRO B 1 44 ? 7.535 -29.266 -10.281 1 98.06 44 PRO B N 1
ATOM 2640 C CA . PRO B 1 44 ? 6.918 -30.594 -10.414 1 98.06 44 PRO B CA 1
ATOM 2641 C C . PRO B 1 44 ? 5.746 -30.609 -11.391 1 98.06 44 PRO B C 1
ATOM 2643 O O . PRO B 1 44 ? 5.453 -31.641 -11.992 1 98.06 44 PRO B O 1
ATOM 2646 N N . LEU B 1 45 ? 5.105 -29.469 -11.562 1 98.56 45 LEU B N 1
ATOM 2647 C CA . LEU B 1 45 ? 3.891 -29.359 -12.359 1 98.56 45 LEU B CA 1
ATOM 2648 C C . LEU B 1 45 ? 4.223 -29.109 -13.828 1 98.56 45 LEU B C 1
ATOM 2650 O O . LEU B 1 45 ? 3.555 -29.641 -14.719 1 98.56 45 LEU B O 1
ATOM 2654 N N . ALA B 1 46 ? 5.25 -28.375 -14.133 1 98.44 46 ALA B N 1
ATOM 2655 C CA . ALA B 1 46 ? 5.578 -27.812 -15.438 1 98.44 46 ALA B CA 1
ATOM 2656 C C . ALA B 1 46 ? 5.715 -28.922 -16.484 1 98.44 46 ALA B C 1
ATOM 2658 O O . ALA B 1 46 ? 5.137 -28.828 -17.578 1 98.44 46 ALA B O 1
ATOM 2659 N N . PRO B 1 47 ? 6.402 -30.062 -16.203 1 97.31 47 PRO B N 1
ATOM 2660 C CA . PRO B 1 47 ? 6.582 -31.094 -17.219 1 97.31 47 PRO B CA 1
ATOM 2661 C C . PRO B 1 47 ? 5.258 -31.688 -17.703 1 97.31 47 PRO B C 1
ATOM 2663 O O . PRO B 1 47 ? 5.18 -32.188 -18.828 1 97.31 47 PRO B O 1
ATOM 2666 N N . HIS B 1 48 ? 4.27 -31.578 -16.859 1 97.62 48 HIS B N 1
ATOM 2667 C CA . HIS B 1 48 ? 2.973 -32.156 -17.219 1 97.62 48 HIS B CA 1
ATOM 2668 C C . HIS B 1 48 ? 2.15 -31.188 -18.047 1 97.62 48 HIS B C 1
ATOM 2670 O O . HIS B 1 48 ? 1.168 -31.578 -18.688 1 97.62 48 HIS B O 1
ATOM 2676 N N . LEU B 1 49 ? 2.494 -29.891 -18.047 1 98.06 49 LEU B N 1
ATOM 2677 C CA . LEU B 1 49 ? 1.643 -28.875 -18.656 1 98.06 49 LEU B CA 1
ATOM 2678 C C . LEU B 1 49 ? 2.199 -28.422 -20.016 1 98.06 49 LEU B C 1
ATOM 2680 O O . LEU B 1 49 ? 1.444 -28 -20.891 1 98.06 49 LEU B O 1
ATOM 2684 N N . ILE B 1 50 ? 3.498 -28.5 -20.203 1 97.25 50 ILE B N 1
ATOM 2685 C CA . ILE B 1 50 ? 4.117 -27.938 -21.406 1 97.25 50 ILE B CA 1
ATOM 2686 C C . ILE B 1 50 ? 4.047 -28.953 -22.547 1 97.25 50 ILE B C 1
ATOM 2688 O O . ILE B 1 50 ? 3.906 -30.156 -22.312 1 97.25 50 ILE B O 1
ATOM 2692 N N . ASP B 1 51 ? 4.066 -28.484 -23.766 1 95.69 51 ASP B N 1
ATOM 2693 C CA . ASP B 1 51 ? 4.176 -29.25 -25 1 95.69 51 ASP B CA 1
ATOM 2694 C C . ASP B 1 51 ? 4.832 -28.422 -26.109 1 95.69 51 ASP B C 1
ATOM 2696 O O . ASP B 1 51 ? 5.523 -27.438 -25.828 1 95.69 51 ASP B O 1
ATOM 2700 N N . ASP B 1 52 ? 4.672 -28.844 -27.344 1 95.56 52 ASP B N 1
ATOM 2701 C CA . ASP B 1 52 ? 5.367 -28.203 -28.453 1 95.56 52 ASP B CA 1
ATOM 2702 C C . ASP B 1 52 ? 4.91 -26.75 -28.625 1 95.56 52 ASP B C 1
ATOM 2704 O O . ASP B 1 52 ? 5.668 -25.906 -29.109 1 95.56 52 ASP B O 1
ATOM 2708 N N . ASN B 1 53 ? 3.738 -26.516 -28.141 1 96.69 53 ASN B N 1
ATOM 2709 C CA . ASN B 1 53 ? 3.162 -25.203 -28.406 1 96.69 53 ASN B CA 1
ATOM 2710 C C . ASN B 1 53 ? 3.051 -24.359 -27.125 1 96.69 53 ASN B C 1
ATOM 2712 O O . ASN B 1 53 ? 2.77 -23.172 -27.188 1 96.69 53 ASN B O 1
ATOM 2716 N N . THR B 1 54 ? 3.24 -25.031 -26 1 97.62 54 THR B N 1
ATOM 2717 C CA . THR B 1 54 ? 2.953 -24.359 -24.734 1 97.62 54 THR B CA 1
ATOM 2718 C C . THR B 1 54 ? 4.203 -24.297 -23.859 1 97.62 54 THR B C 1
ATOM 2720 O O . THR B 1 54 ? 4.895 -25.312 -23.672 1 97.62 54 THR B O 1
ATOM 2723 N N . SER B 1 55 ? 4.516 -23.125 -23.344 1 98.06 55 SER B N 1
ATOM 2724 C CA . SER B 1 55 ? 5.543 -22.906 -22.344 1 98.06 55 SER B CA 1
ATOM 2725 C C . SER B 1 55 ? 4.934 -22.422 -21.016 1 98.06 55 SER B C 1
ATOM 2727 O O . SER B 1 55 ? 3.826 -21.875 -21 1 98.06 55 SER B O 1
ATOM 2729 N N . LEU B 1 56 ? 5.613 -22.734 -19.969 1 98.62 56 LEU B N 1
ATOM 2730 C CA . LEU B 1 56 ? 5.258 -22.203 -18.656 1 98.62 56 LEU B CA 1
ATOM 2731 C C . LEU B 1 56 ? 6.348 -21.266 -18.141 1 98.62 56 LEU B C 1
ATOM 2733 O O . LEU B 1 56 ? 7.516 -21.656 -18.047 1 98.62 56 LEU B O 1
ATOM 2737 N N . ILE B 1 57 ? 6.02 -20.062 -17.859 1 98.75 57 ILE B N 1
ATOM 2738 C CA . ILE B 1 57 ? 6.918 -19.125 -17.188 1 98.75 57 ILE B CA 1
ATOM 2739 C C . ILE B 1 57 ? 6.426 -18.875 -15.766 1 98.75 57 ILE B C 1
ATOM 2741 O O . ILE B 1 57 ? 5.316 -18.375 -15.562 1 98.75 57 ILE B O 1
ATOM 2745 N N . ALA B 1 58 ? 7.203 -19.281 -14.82 1 98.88 58 ALA B N 1
ATOM 2746 C CA . ALA B 1 58 ? 6.93 -18.984 -13.414 1 98.88 58 ALA B CA 1
ATOM 2747 C C . ALA B 1 58 ? 7.676 -17.734 -12.961 1 98.88 58 ALA B C 1
ATOM 2749 O O . ALA B 1 58 ? 8.898 -17.766 -12.805 1 98.88 58 ALA B O 1
ATOM 2750 N N . LEU B 1 59 ? 6.918 -16.719 -12.734 1 98.75 59 LEU B N 1
ATOM 2751 C CA . LEU B 1 59 ? 7.469 -15.438 -12.297 1 98.75 59 LEU B CA 1
ATOM 2752 C C . LEU B 1 59 ? 7.668 -15.422 -10.781 1 98.75 59 LEU B C 1
ATOM 2754 O O . LEU B 1 59 ? 6.84 -15.961 -10.039 1 98.75 59 LEU B O 1
ATOM 2758 N N . GLU B 1 60 ? 8.75 -14.828 -10.359 1 98.75 60 GLU B N 1
ATOM 2759 C CA . GLU B 1 60 ? 8.938 -14.625 -8.93 1 98.75 60 GLU B CA 1
ATOM 2760 C C . GLU B 1 60 ? 8.594 -13.188 -8.531 1 98.75 60 GLU B C 1
ATOM 2762 O O . GLU B 1 60 ? 9.094 -12.234 -9.133 1 98.75 60 GLU B O 1
ATOM 2767 N N . PHE B 1 61 ? 7.766 -13.078 -7.531 1 98 61 PHE B N 1
ATOM 2768 C CA . PHE B 1 61 ? 7.414 -11.766 -7 1 98 61 PHE B CA 1
ATOM 2769 C C . PHE B 1 61 ? 8.648 -11.055 -6.449 1 98 61 PHE B C 1
ATOM 2771 O O . PHE B 1 61 ? 9.602 -11.703 -6.016 1 98 61 PHE B O 1
ATOM 2778 N N . ALA B 1 62 ? 8.594 -9.727 -6.457 1 96.62 62 ALA B N 1
ATOM 2779 C CA . ALA B 1 62 ? 9.664 -8.938 -5.844 1 96.62 62 ALA B CA 1
ATOM 2780 C C . ALA B 1 62 ? 10 -9.461 -4.449 1 96.62 62 ALA B C 1
ATOM 2782 O O . ALA B 1 62 ? 9.102 -9.789 -3.672 1 96.62 62 ALA B O 1
ATOM 2783 N N . GLY B 1 63 ? 11.273 -9.594 -4.207 1 95.75 63 GLY B N 1
ATOM 2784 C CA . GLY B 1 63 ? 11.742 -10.008 -2.895 1 95.75 63 GLY B CA 1
ATOM 2785 C C . GLY B 1 63 ? 11.758 -11.508 -2.709 1 95.75 63 GLY B C 1
ATOM 2786 O O . GLY B 1 63 ? 12.367 -12.016 -1.769 1 95.75 63 GLY B O 1
ATOM 2787 N N . HIS B 1 64 ? 11.102 -12.227 -3.574 1 97.06 64 HIS B N 1
ATOM 2788 C CA . HIS B 1 64 ? 11.07 -13.688 -3.516 1 97.06 64 HIS B CA 1
ATOM 2789 C C . HIS B 1 64 ? 12.102 -14.297 -4.449 1 97.06 64 HIS B C 1
ATOM 2791 O O . HIS B 1 64 ? 12.406 -13.734 -5.504 1 97.06 64 HIS B O 1
ATOM 2797 N N . GLY B 1 65 ? 12.555 -15.484 -4.027 1 96.56 65 GLY B N 1
ATOM 2798 C CA . GLY B 1 65 ? 13.484 -16.203 -4.883 1 96.56 65 GLY B CA 1
ATOM 2799 C C . GLY B 1 65 ? 14.672 -15.359 -5.309 1 96.56 65 GLY B C 1
ATOM 2800 O O . GLY B 1 65 ? 15.375 -14.797 -4.469 1 96.56 65 GLY B O 1
ATOM 2801 N N . ARG B 1 66 ? 14.766 -15.211 -6.668 1 97.25 66 ARG B N 1
ATOM 2802 C CA . ARG B 1 66 ? 15.93 -14.508 -7.203 1 97.25 66 ARG B CA 1
ATOM 2803 C C . ARG B 1 66 ? 15.547 -13.133 -7.727 1 97.25 66 ARG B C 1
ATOM 2805 O O . ARG B 1 66 ? 16.359 -12.438 -8.328 1 97.25 66 ARG B O 1
ATOM 2812 N N . SER B 1 67 ? 14.289 -12.742 -7.52 1 98.19 67 SER B N 1
ATOM 2813 C CA . SER B 1 67 ? 13.867 -11.383 -7.855 1 98.19 67 SER B CA 1
ATOM 2814 C C . SER B 1 67 ? 14.523 -10.359 -6.941 1 98.19 67 SER B C 1
ATOM 2816 O O . SER B 1 67 ? 14.852 -10.664 -5.789 1 98.19 67 SER B O 1
ATOM 2818 N N . ALA B 1 68 ? 14.688 -9.172 -7.465 1 96.62 68 ALA B N 1
ATOM 2819 C CA . ALA B 1 68 ? 15.281 -8.086 -6.68 1 96.62 68 ALA B CA 1
ATOM 2820 C C . ALA B 1 68 ? 14.391 -7.719 -5.496 1 96.62 68 ALA B C 1
ATOM 2822 O O . ALA B 1 68 ? 13.164 -7.852 -5.562 1 96.62 68 ALA B O 1
ATOM 2823 N N . HIS B 1 69 ? 15.07 -7.27 -4.441 1 93.19 69 HIS B N 1
ATOM 2824 C CA . HIS B 1 69 ? 14.359 -6.715 -3.301 1 93.19 69 HIS B CA 1
ATOM 2825 C C . HIS B 1 69 ? 13.844 -5.312 -3.602 1 93.19 69 HIS B C 1
ATOM 2827 O O . HIS B 1 69 ? 14.469 -4.566 -4.363 1 93.19 69 HIS B O 1
ATOM 2833 N N . ARG B 1 70 ? 12.742 -5.043 -3.049 1 90.81 70 ARG B N 1
ATOM 2834 C CA . ARG B 1 70 ? 12.336 -3.643 -3.07 1 90.81 70 ARG B CA 1
ATOM 2835 C C . ARG B 1 70 ? 13.32 -2.777 -2.285 1 90.81 70 ARG B C 1
ATOM 2837 O O . ARG B 1 70 ? 13.945 -3.244 -1.331 1 90.81 70 ARG B O 1
ATOM 2844 N N . PRO B 1 71 ? 13.438 -1.507 -2.689 1 86.12 71 PRO B N 1
ATOM 2845 C CA . PRO B 1 71 ? 14.383 -0.643 -1.973 1 86.12 71 PRO B CA 1
ATOM 2846 C C . PRO B 1 71 ? 14 -0.441 -0.508 1 86.12 71 PRO B C 1
ATOM 2848 O O . PRO B 1 71 ? 12.852 -0.678 -0.127 1 86.12 71 PRO B O 1
ATOM 2851 N N . LEU B 1 72 ? 14.961 -0.009 0.225 1 81.81 72 LEU B N 1
ATOM 2852 C CA . LEU B 1 72 ? 14.719 0.29 1.633 1 81.81 72 LEU B CA 1
ATOM 2853 C C . LEU B 1 72 ? 13.602 1.321 1.786 1 81.81 72 LEU B C 1
ATOM 2855 O O . LEU B 1 72 ? 13.562 2.311 1.05 1 81.81 72 LEU B O 1
ATOM 2859 N N . GLY B 1 73 ? 12.727 0.991 2.74 1 78 73 GLY B N 1
ATOM 2860 C CA . GLY B 1 73 ? 11.641 1.923 3.002 1 78 73 GLY B CA 1
ATOM 2861 C C . GLY B 1 73 ? 10.383 1.609 2.217 1 78 73 GLY B C 1
ATOM 2862 O O . GLY B 1 73 ? 9.328 2.191 2.469 1 78 73 GLY B O 1
ATOM 2863 N N . ALA B 1 74 ? 10.586 0.734 1.232 1 82.31 74 ALA B N 1
ATOM 2864 C CA . ALA B 1 74 ? 9.406 0.299 0.481 1 82.31 74 ALA B CA 1
ATOM 2865 C C . ALA B 1 74 ? 8.836 -0.995 1.055 1 82.31 74 ALA B C 1
ATOM 2867 O O . ALA B 1 74 ? 9.594 -1.896 1.438 1 82.31 74 ALA B O 1
ATOM 2868 N N . GLY B 1 75 ? 7.57 -1.051 1.146 1 82.25 75 GLY B N 1
ATOM 2869 C CA . GLY B 1 75 ? 6.918 -2.285 1.55 1 82.25 75 GLY B CA 1
ATOM 2870 C C . GLY B 1 75 ? 6.559 -3.184 0.38 1 82.25 75 GLY B C 1
ATOM 2871 O O . GLY B 1 75 ? 6.816 -2.836 -0.775 1 82.25 75 GLY B O 1
ATOM 2872 N N . TYR B 1 76 ? 6.121 -4.324 0.749 1 88.75 76 TYR B N 1
ATOM 2873 C CA . TYR B 1 76 ? 5.625 -5.262 -0.255 1 88.75 76 TYR B CA 1
ATOM 2874 C C . TYR B 1 76 ? 4.102 -5.277 -0.282 1 88.75 76 TYR B C 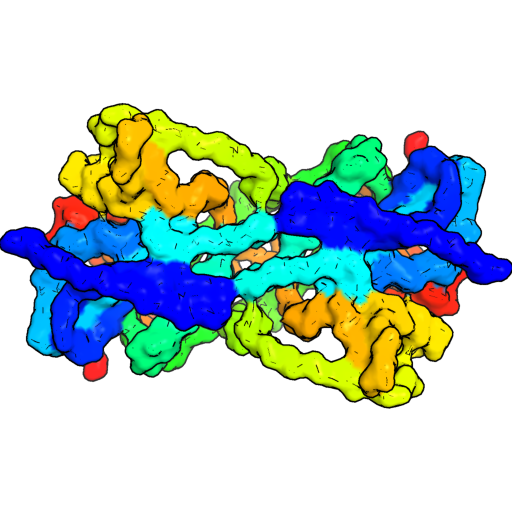1
ATOM 2876 O O . TYR B 1 76 ? 3.482 -6.281 0.078 1 88.75 76 TYR B O 1
ATOM 2884 N N . HIS B 1 77 ? 3.588 -4.156 -0.754 1 87.62 77 HIS B N 1
ATOM 2885 C CA . HIS B 1 77 ? 2.141 -3.99 -0.827 1 87.62 77 HIS B CA 1
ATOM 2886 C C . HIS B 1 77 ? 1.531 -4.918 -1.872 1 87.62 77 HIS B C 1
ATOM 2888 O O . HIS B 1 77 ? 2.111 -5.121 -2.941 1 87.62 77 HIS B O 1
ATOM 2894 N N . PHE B 1 78 ? 0.343 -5.406 -1.586 1 90.75 78 PHE B N 1
ATOM 2895 C CA . PHE B 1 78 ? -0.352 -6.34 -2.463 1 90.75 78 PHE B CA 1
ATOM 2896 C C . PHE B 1 78 ? -0.518 -5.75 -3.859 1 90.75 78 PHE B C 1
ATOM 2898 O O . PHE B 1 78 ? -0.27 -6.43 -4.859 1 90.75 78 PHE B O 1
ATOM 2905 N N . THR B 1 79 ? -0.885 -4.504 -3.982 1 89.5 79 THR B N 1
ATOM 2906 C CA . THR B 1 79 ? -1.139 -3.865 -5.27 1 89.5 79 THR B CA 1
ATOM 2907 C C . THR B 1 79 ? 0.148 -3.756 -6.082 1 89.5 79 THR B C 1
ATOM 2909 O O . THR B 1 79 ? 0.109 -3.719 -7.312 1 89.5 79 THR B O 1
ATOM 2912 N N . ASP B 1 80 ? 1.269 -3.701 -5.414 1 90.31 80 ASP B N 1
ATOM 2913 C CA . ASP B 1 80 ? 2.539 -3.67 -6.133 1 90.31 80 ASP B CA 1
ATOM 2914 C C . ASP B 1 80 ? 2.811 -5.004 -6.824 1 90.31 80 ASP B C 1
ATOM 2916 O O . ASP B 1 80 ? 3.393 -5.039 -7.91 1 90.31 80 ASP B O 1
ATOM 2920 N N . HIS B 1 81 ? 2.41 -6.113 -6.172 1 93.94 81 HIS B N 1
ATOM 2921 C CA . HIS B 1 81 ? 2.494 -7.406 -6.84 1 93.94 81 HIS B CA 1
ATOM 2922 C C . HIS B 1 81 ? 1.635 -7.434 -8.102 1 93.94 81 HIS B C 1
ATOM 2924 O O . HIS B 1 81 ? 2.051 -7.973 -9.125 1 93.94 81 HIS B O 1
ATOM 2930 N N . MET B 1 82 ? 0.416 -6.863 -7.969 1 94.69 82 MET B N 1
ATOM 2931 C CA . MET B 1 82 ? -0.477 -6.793 -9.125 1 94.69 82 MET B CA 1
ATOM 2932 C C . MET B 1 82 ? 0.171 -6.02 -10.266 1 94.69 82 MET B C 1
ATOM 2934 O O . MET B 1 82 ? 0.193 -6.492 -11.406 1 94.69 82 MET B O 1
ATOM 2938 N N . ARG B 1 83 ? 0.7 -4.898 -9.922 1 92.62 83 ARG B N 1
ATOM 2939 C CA . ARG B 1 83 ? 1.328 -4.035 -10.914 1 92.62 83 ARG B CA 1
ATOM 2940 C C . ARG B 1 83 ? 2.521 -4.727 -11.57 1 92.62 83 ARG B C 1
ATOM 2942 O O . ARG B 1 83 ? 2.65 -4.734 -12.789 1 92.62 83 ARG B O 1
ATOM 2949 N N . ASP B 1 84 ? 3.377 -5.316 -10.781 1 95.38 84 ASP B N 1
ATOM 2950 C CA . ASP B 1 84 ? 4.562 -5.996 -11.289 1 95.38 84 ASP B CA 1
ATOM 2951 C C . ASP B 1 84 ? 4.18 -7.117 -12.258 1 95.38 84 ASP B C 1
ATOM 2953 O O . ASP B 1 84 ? 4.812 -7.289 -13.305 1 95.38 84 ASP B O 1
ATOM 2957 N N . ALA B 1 85 ? 3.152 -7.848 -11.875 1 97.44 85 ALA B N 1
ATOM 2958 C CA . ALA B 1 85 ? 2.719 -8.961 -12.719 1 97.44 85 ALA B CA 1
ATOM 2959 C C . ALA B 1 85 ? 2.225 -8.453 -14.07 1 97.44 85 ALA B C 1
ATOM 2961 O O . ALA B 1 85 ? 2.523 -9.055 -15.109 1 97.44 85 ALA B O 1
ATOM 2962 N N . MET B 1 86 ? 1.479 -7.371 -14.078 1 95.56 86 MET B N 1
ATOM 2963 C CA . MET B 1 86 ? 0.977 -6.805 -15.328 1 95.56 86 MET B CA 1
ATOM 2964 C C . MET B 1 86 ? 2.121 -6.281 -16.188 1 95.56 86 MET B C 1
ATOM 2966 O O . MET B 1 86 ? 2.15 -6.508 -17.391 1 95.56 86 MET B O 1
ATOM 2970 N N . PHE B 1 87 ? 3.109 -5.602 -15.586 1 93.38 87 PHE B N 1
ATOM 2971 C CA . PHE B 1 87 ? 4.266 -5.102 -16.312 1 93.38 87 PHE B CA 1
ATOM 2972 C C . PHE B 1 87 ? 5.086 -6.254 -16.891 1 93.38 87 PHE B C 1
ATOM 2974 O O . PHE B 1 87 ? 5.598 -6.164 -18 1 93.38 87 PHE B O 1
ATOM 2981 N N . ALA B 1 88 ? 5.211 -7.297 -16.094 1 97.38 88 ALA B N 1
ATOM 2982 C CA . ALA B 1 88 ? 5.945 -8.469 -16.578 1 97.38 88 ALA B CA 1
ATOM 2983 C C . ALA B 1 88 ? 5.258 -9.078 -17.797 1 97.38 88 ALA B C 1
ATOM 2985 O O . ALA B 1 88 ? 5.918 -9.438 -18.766 1 97.38 88 ALA B O 1
ATOM 2986 N N . ALA B 1 89 ? 3.928 -9.203 -17.688 1 97.5 89 ALA B N 1
ATOM 2987 C CA . ALA B 1 89 ? 3.168 -9.734 -18.812 1 97.5 89 ALA B CA 1
ATOM 2988 C C . ALA B 1 89 ? 3.375 -8.875 -20.062 1 97.5 89 ALA B C 1
ATOM 2990 O O . ALA B 1 89 ? 3.566 -9.406 -21.156 1 97.5 89 ALA B O 1
A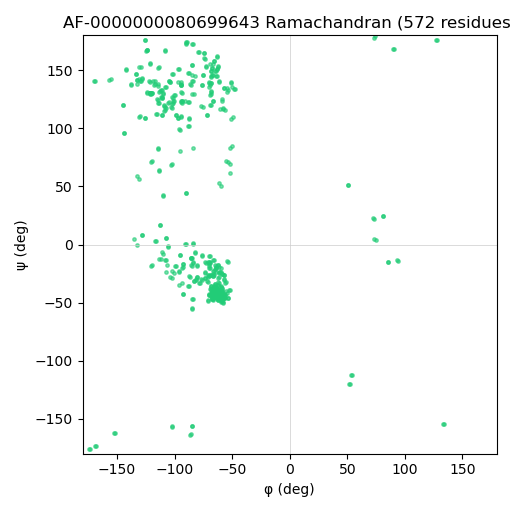TOM 2991 N N . GLU B 1 90 ? 3.35 -7.566 -19.859 1 94.62 90 GLU B N 1
ATOM 2992 C CA . GLU B 1 90 ? 3.584 -6.648 -20.984 1 94.62 90 GLU B CA 1
ATOM 2993 C C . GLU B 1 90 ? 4.988 -6.82 -21.547 1 94.62 90 GLU B C 1
ATOM 2995 O O . GLU B 1 90 ? 5.164 -6.855 -22.766 1 94.62 90 GLU B O 1
ATOM 3000 N N . THR B 1 91 ? 5.957 -6.914 -20.688 1 95.38 91 THR B N 1
ATOM 3001 C CA . THR B 1 91 ? 7.344 -7.07 -21.109 1 95.38 91 THR B CA 1
ATOM 3002 C C . THR B 1 91 ? 7.531 -8.375 -21.891 1 95.38 91 THR B C 1
ATOM 3004 O O . THR B 1 91 ? 8.336 -8.438 -22.812 1 95.38 91 THR B O 1
ATOM 3007 N N . LEU B 1 92 ? 6.734 -9.391 -21.516 1 96.75 92 LEU B N 1
ATOM 3008 C CA . LEU B 1 92 ? 6.797 -10.695 -22.172 1 96.75 92 LEU B CA 1
ATOM 3009 C C . LEU B 1 92 ? 5.98 -10.695 -23.469 1 96.75 92 LEU B C 1
ATOM 3011 O O . LEU B 1 92 ? 5.965 -11.688 -24.203 1 96.75 92 LEU B O 1
ATOM 3015 N N . GLY B 1 93 ? 5.254 -9.602 -23.703 1 96 93 GLY B N 1
ATOM 3016 C CA . GLY B 1 93 ? 4.469 -9.469 -24.922 1 96 93 GLY B CA 1
ATOM 3017 C C . GLY B 1 93 ? 3.137 -10.188 -24.859 1 96 93 GLY B C 1
ATOM 3018 O O . GLY B 1 93 ? 2.58 -10.57 -25.891 1 96 93 GLY B O 1
ATOM 3019 N N . LEU B 1 94 ? 2.635 -10.391 -23.672 1 96.88 94 LEU B N 1
ATOM 3020 C CA . LEU B 1 94 ? 1.38 -11.117 -23.531 1 96.88 94 LEU B CA 1
ATOM 3021 C C . LEU B 1 94 ? 0.188 -10.172 -23.625 1 96.88 94 LEU B C 1
ATOM 3023 O O . LEU B 1 94 ? -0.07 -9.398 -22.703 1 96.88 94 LEU B O 1
ATOM 3027 N N . THR B 1 95 ? -0.551 -10.195 -24.656 1 94.56 95 THR B N 1
ATOM 3028 C CA . THR B 1 95 ? -1.743 -9.375 -24.828 1 94.56 95 THR B CA 1
ATOM 3029 C C . THR B 1 95 ? -2.865 -9.852 -23.906 1 94.56 95 THR B C 1
ATOM 3031 O O . THR B 1 95 ? -3.525 -9.039 -23.25 1 94.56 95 THR B O 1
ATOM 3034 N N . LYS B 1 96 ? -3.107 -11.133 -23.906 1 97.12 96 LYS B N 1
ATOM 3035 C CA . LYS B 1 96 ? -3.963 -11.789 -22.922 1 97.12 96 LYS B CA 1
ATOM 3036 C C . LYS B 1 96 ? -3.174 -12.805 -22.094 1 97.12 96 LYS B C 1
ATOM 3038 O O . LYS B 1 96 ? -2.332 -13.531 -22.641 1 97.12 96 LYS B O 1
ATOM 3043 N N . ILE B 1 97 ? -3.475 -12.836 -20.875 1 98.69 97 ILE B N 1
ATOM 3044 C CA . ILE B 1 97 ? -2.66 -13.641 -19.984 1 98.69 97 ILE B CA 1
ATOM 3045 C C . ILE B 1 97 ? -3.379 -14.953 -19.672 1 98.69 97 ILE B C 1
ATOM 3047 O O . ILE B 1 97 ? -4.566 -14.953 -19.344 1 98.69 97 ILE B O 1
ATOM 3051 N N . ASP B 1 98 ? -2.748 -16.031 -19.875 1 98.88 98 ASP B N 1
ATOM 3052 C CA . ASP B 1 98 ? -3.156 -17.359 -19.438 1 98.88 98 ASP B CA 1
ATOM 3053 C C . ASP B 1 98 ? -2.461 -17.734 -18.125 1 98.88 98 ASP B C 1
ATOM 3055 O O . ASP B 1 98 ? -1.265 -18.031 -18.125 1 98.88 98 ASP B O 1
ATOM 3059 N N . PHE B 1 99 ? -3.248 -17.781 -16.969 1 98.88 99 PHE B N 1
ATOM 3060 C CA . PHE B 1 99 ? -2.652 -17.844 -15.641 1 98.88 99 PHE B CA 1
ATOM 3061 C C . PHE B 1 99 ? -2.758 -19.266 -15.07 1 98.88 99 PHE B C 1
ATOM 3063 O O . PHE B 1 99 ? -3.789 -19.922 -15.219 1 98.88 99 PHE B O 1
ATOM 3070 N N . VAL B 1 100 ? -1.755 -19.734 -14.414 1 98.94 100 VAL B N 1
ATOM 3071 C CA . VAL B 1 100 ? -1.763 -20.812 -13.43 1 98.94 100 VAL B CA 1
ATOM 3072 C C . VAL B 1 100 ? -1.128 -20.344 -12.125 1 98.94 100 VAL B C 1
ATOM 3074 O O . VAL B 1 100 ? 0.091 -20.172 -12.055 1 98.94 100 VAL B O 1
ATOM 3077 N N . CYS B 1 101 ? -1.935 -20.156 -11.094 1 98.88 101 CYS B N 1
ATOM 3078 C CA . CYS B 1 101 ? -1.46 -19.406 -9.938 1 98.88 101 CYS B CA 1
ATOM 3079 C C . CYS B 1 101 ? -1.804 -20.125 -8.641 1 98.88 101 CYS B C 1
ATOM 3081 O O . CYS B 1 101 ? -2.848 -20.781 -8.539 1 98.88 101 CYS B O 1
ATOM 3083 N N . HIS B 1 102 ? -0.952 -20 -7.66 1 98.69 102 HIS B N 1
ATOM 3084 C CA . HIS B 1 102 ? -1.112 -20.656 -6.371 1 98.69 102 HIS B CA 1
ATOM 3085 C C . HIS B 1 102 ? -1.159 -19.641 -5.234 1 98.69 102 HIS B C 1
ATOM 3087 O O . HIS B 1 102 ? -0.295 -18.766 -5.141 1 98.69 102 HIS B O 1
ATOM 3093 N N . SER B 1 103 ? -2.16 -19.734 -4.32 1 96.88 103 SER B N 1
ATOM 3094 C CA . SER B 1 103 ? -2.229 -19 -3.059 1 96.88 103 SER B CA 1
ATOM 3095 C C . SER B 1 103 ? -2.07 -17.5 -3.283 1 96.88 103 SER B C 1
ATOM 3097 O O . SER B 1 103 ? -2.854 -16.891 -4.012 1 96.88 103 SER B O 1
ATOM 3099 N N . LEU B 1 104 ? -0.988 -16.859 -2.846 1 96.31 104 LEU B N 1
ATOM 3100 C CA . LEU B 1 104 ? -0.763 -15.445 -3.092 1 96.31 104 LEU B CA 1
ATOM 3101 C C . LEU B 1 104 ? -0.866 -15.125 -4.578 1 96.31 104 LEU B C 1
ATOM 3103 O O . LEU B 1 104 ? -1.489 -14.133 -4.965 1 96.31 104 LEU B O 1
ATOM 3107 N N . GLY B 1 105 ? -0.224 -15.969 -5.359 1 98.12 105 GLY B N 1
ATOM 3108 C CA . GLY B 1 105 ? -0.307 -15.781 -6.797 1 98.12 105 GLY B CA 1
ATOM 3109 C C . GLY B 1 105 ? -1.729 -15.828 -7.324 1 98.12 105 GLY B C 1
ATOM 3110 O O . GLY B 1 105 ? -2.092 -15.07 -8.227 1 98.12 105 GLY B O 1
ATOM 3111 N N . ALA B 1 106 ? -2.51 -16.734 -6.789 1 98.38 106 ALA B N 1
ATOM 3112 C CA . ALA B 1 106 ? -3.912 -16.828 -7.184 1 98.38 106 ALA B CA 1
ATOM 3113 C C . ALA B 1 106 ? -4.695 -15.602 -6.742 1 98.38 106 ALA B C 1
ATOM 3115 O O . ALA B 1 106 ? -5.578 -15.125 -7.461 1 98.38 106 ALA B O 1
ATOM 3116 N N . ALA B 1 107 ? -4.395 -15.117 -5.574 1 96.75 107 ALA B N 1
ATOM 3117 C CA . ALA B 1 107 ? -5.027 -13.891 -5.105 1 96.75 107 ALA B CA 1
ATOM 3118 C C . ALA B 1 107 ? -4.727 -12.727 -6.047 1 96.75 107 ALA B C 1
ATOM 3120 O O . ALA B 1 107 ? -5.637 -12.023 -6.484 1 96.75 107 ALA B O 1
ATOM 3121 N N . VAL B 1 108 ? -3.486 -12.57 -6.371 1 97.5 108 VAL B N 1
ATOM 3122 C CA . VAL B 1 108 ? -3.047 -11.5 -7.254 1 97.5 108 VAL B CA 1
ATOM 3123 C C . VAL B 1 108 ? -3.711 -11.648 -8.625 1 97.5 108 VAL B C 1
ATOM 3125 O O . VAL B 1 108 ? -4.277 -10.688 -9.148 1 97.5 108 VAL B O 1
ATOM 3128 N N . ALA B 1 109 ? -3.709 -12.836 -9.141 1 98.69 109 ALA B N 1
ATOM 3129 C CA . ALA B 1 109 ? -4.238 -13.086 -10.484 1 98.69 109 ALA B CA 1
ATOM 3130 C C . ALA B 1 109 ? -5.746 -12.875 -10.523 1 98.69 109 ALA B C 1
ATOM 3132 O O . ALA B 1 109 ? -6.281 -12.344 -11.5 1 98.69 109 ALA B O 1
ATOM 3133 N N . SER B 1 110 ? -6.457 -13.344 -9.5 1 98.19 110 SER B N 1
ATOM 3134 C CA . SER B 1 110 ? -7.902 -13.156 -9.461 1 98.19 110 SER B CA 1
ATOM 3135 C C . SER B 1 110 ? -8.266 -11.672 -9.406 1 98.19 110 SER B C 1
ATOM 3137 O O . SER B 1 110 ? -9.172 -11.227 -10.109 1 98.19 110 SER B O 1
ATOM 3139 N N . MET B 1 111 ? -7.574 -10.969 -8.586 1 96.81 111 MET B N 1
ATOM 3140 C CA . MET B 1 111 ? -7.836 -9.539 -8.484 1 96.81 111 MET B CA 1
ATOM 3141 C C . MET B 1 111 ? -7.488 -8.828 -9.789 1 96.81 111 MET B C 1
ATOM 3143 O O . MET B 1 111 ? -8.188 -7.902 -10.203 1 96.81 111 MET B O 1
ATOM 3147 N N . LEU B 1 112 ? -6.414 -9.242 -10.445 1 98.06 112 LEU B N 1
ATOM 3148 C CA . LEU B 1 112 ? -6.07 -8.711 -11.758 1 98.06 112 LEU B CA 1
ATOM 3149 C C . LEU B 1 112 ? -7.172 -9.016 -12.773 1 98.06 112 LEU B C 1
ATOM 3151 O O . LEU B 1 112 ? -7.512 -8.164 -13.602 1 98.06 112 LEU B O 1
ATOM 3155 N N . ALA B 1 113 ? -7.68 -10.203 -12.68 1 98.62 113 ALA B N 1
ATOM 3156 C CA . ALA B 1 113 ? -8.711 -10.617 -13.625 1 98.62 113 ALA B CA 1
ATOM 3157 C C . ALA B 1 113 ? -9.969 -9.766 -13.469 1 98.62 113 ALA B C 1
ATOM 3159 O O . ALA B 1 113 ? -10.664 -9.484 -14.445 1 98.62 113 ALA B O 1
ATOM 3160 N N . GLY B 1 114 ? -10.289 -9.414 -12.25 1 97.75 114 GLY B N 1
ATOM 3161 C CA . GLY B 1 114 ? -11.414 -8.523 -12.008 1 97.75 114 GLY B CA 1
ATOM 3162 C C . GLY B 1 114 ? -11.133 -7.082 -12.383 1 97.75 114 GLY B C 1
ATOM 3163 O O . GLY B 1 114 ? -12.047 -6.328 -12.719 1 97.75 114 GLY B O 1
ATOM 3164 N N . THR B 1 115 ? -9.906 -6.664 -12.32 1 96.38 115 THR B N 1
ATOM 3165 C CA . THR B 1 115 ? -9.477 -5.293 -12.57 1 96.38 115 THR B CA 1
ATOM 3166 C C . THR B 1 115 ? -9.273 -5.059 -14.062 1 96.38 115 THR B C 1
ATOM 3168 O O . THR B 1 115 ? -9.703 -4.035 -14.602 1 96.38 115 THR B O 1
ATOM 3171 N N . PHE B 1 116 ? -8.578 -5.992 -14.664 1 97.25 116 PHE B N 1
ATOM 3172 C CA . PHE B 1 116 ? -8.281 -5.957 -16.094 1 97.25 116 PHE B CA 1
ATOM 3173 C C . PHE B 1 116 ? -8.992 -7.094 -16.828 1 97.25 116 PHE B C 1
ATOM 3175 O O . PHE B 1 116 ? -8.344 -7.922 -17.469 1 97.25 116 PHE B O 1
ATOM 3182 N N . HIS B 1 117 ? -10.289 -7.043 -16.781 1 96.56 117 HIS B N 1
ATOM 3183 C CA . HIS B 1 117 ? -11.109 -8.148 -17.266 1 96.56 117 HIS B CA 1
ATOM 3184 C C . HIS B 1 117 ? -10.852 -8.438 -18.734 1 96.56 117 HIS B C 1
ATOM 3186 O O . HIS B 1 117 ? -11.039 -9.562 -19.203 1 96.56 117 HIS B O 1
ATOM 3192 N N . ASP B 1 118 ? -10.312 -7.488 -19.438 1 97 118 ASP B N 1
ATOM 3193 C CA . ASP B 1 118 ? -10.102 -7.605 -20.875 1 97 118 ASP B CA 1
ATOM 3194 C C . ASP B 1 118 ? -8.727 -8.203 -21.188 1 97 118 ASP B C 1
ATOM 3196 O O . ASP B 1 118 ? -8.414 -8.484 -22.344 1 97 118 ASP B O 1
ATOM 3200 N N . ARG B 1 119 ? -7.938 -8.539 -20.141 1 97.88 119 ARG B N 1
ATOM 3201 C CA . ARG B 1 119 ? -6.543 -8.914 -20.375 1 97.88 119 ARG B CA 1
ATOM 3202 C C . ARG B 1 119 ? -6.293 -10.359 -19.953 1 97.88 119 ARG B C 1
ATOM 3204 O O . ARG B 1 119 ? -5.16 -10.844 -20.016 1 97.88 119 ARG B O 1
ATOM 3211 N N . ILE B 1 120 ? -7.285 -11.078 -19.516 1 98.62 120 ILE B N 1
ATOM 3212 C CA . ILE B 1 120 ? -7.082 -12.43 -19 1 98.62 120 ILE B CA 1
ATOM 3213 C C . ILE B 1 120 ? -7.773 -13.438 -19.906 1 98.62 120 ILE B C 1
ATOM 3215 O O . ILE B 1 120 ? -8.961 -13.305 -20.219 1 98.62 120 ILE B O 1
ATOM 3219 N N . ALA B 1 121 ? -7.035 -14.383 -20.375 1 98.56 121 ALA B N 1
ATOM 3220 C CA . ALA B 1 121 ? -7.574 -15.414 -21.25 1 98.56 121 ALA B CA 1
ATOM 3221 C C . ALA B 1 121 ? -8.203 -16.547 -20.438 1 98.56 121 ALA B C 1
ATOM 3223 O O . ALA B 1 121 ? -9.352 -16.922 -20.672 1 98.56 121 ALA B O 1
ATOM 3224 N N . ARG B 1 122 ? -7.469 -17.094 -19.578 1 98.81 122 ARG B N 1
ATOM 3225 C CA . ARG B 1 122 ? -7.895 -18.125 -18.641 1 98.81 122 ARG B CA 1
ATOM 3226 C C . ARG B 1 122 ? -7.23 -17.938 -17.281 1 98.81 122 ARG B C 1
ATOM 3228 O O . ARG B 1 122 ? -6.145 -17.359 -17.188 1 98.81 122 ARG B O 1
ATOM 3235 N N . LEU B 1 123 ? -7.934 -18.359 -16.25 1 98.88 123 LEU B N 1
ATOM 3236 C CA . LEU B 1 123 ? -7.441 -18.203 -14.891 1 98.88 123 LEU B CA 1
ATOM 3237 C C . LEU B 1 123 ? -7.539 -19.516 -14.125 1 98.88 123 LEU B C 1
ATOM 3239 O O . LEU B 1 123 ? -8.641 -19.984 -13.836 1 98.88 123 LEU B O 1
ATOM 3243 N N . VAL B 1 124 ? -6.445 -20.109 -13.836 1 98.94 124 VAL B N 1
ATOM 3244 C CA . VAL B 1 124 ? -6.383 -21.281 -12.961 1 98.94 124 VAL B CA 1
ATOM 3245 C C . VAL B 1 124 ? -5.879 -20.859 -11.578 1 98.94 124 VAL B C 1
ATOM 3247 O O . VAL B 1 124 ? -4.766 -20.344 -11.445 1 98.94 124 VAL B O 1
ATOM 3250 N N . CYS B 1 125 ? -6.66 -21.031 -10.602 1 98.88 125 CYS B N 1
ATOM 3251 C CA . CYS B 1 125 ? -6.34 -20.719 -9.219 1 98.88 125 CYS B CA 1
ATOM 3252 C C . CYS B 1 125 ? -6.211 -21.984 -8.391 1 98.88 125 CYS B C 1
ATOM 3254 O O . CYS B 1 125 ? -7.109 -22.828 -8.391 1 98.88 125 CYS B O 1
ATOM 3256 N N . ILE B 1 126 ? -5.102 -22.109 -7.723 1 98.81 126 ILE B N 1
ATOM 3257 C CA . ILE B 1 126 ? -4.867 -23.234 -6.824 1 98.81 126 ILE B CA 1
ATOM 3258 C C . ILE B 1 126 ? -4.863 -22.734 -5.375 1 98.81 126 ILE B C 1
ATOM 3260 O O . ILE B 1 126 ? -4 -21.953 -4.984 1 98.81 126 ILE B O 1
ATOM 3264 N N . GLU B 1 127 ? -5.836 -23.078 -4.59 1 98 127 GLU B N 1
ATOM 3265 C CA . GLU B 1 127 ? -5.926 -22.922 -3.139 1 98 127 GLU B CA 1
ATOM 3266 C C . GLU B 1 127 ? -6.148 -21.469 -2.754 1 98 127 GLU B C 1
ATOM 3268 O O . GLU B 1 127 ? -5.832 -21.062 -1.633 1 98 127 GLU B O 1
ATOM 3273 N N . CYS B 1 128 ? -6.648 -20.641 -3.609 1 97 128 CYS B N 1
ATOM 3274 C CA . CYS B 1 128 ? -7.047 -19.266 -3.295 1 97 128 CYS B CA 1
ATOM 3275 C C . CYS B 1 128 ? -7.836 -18.656 -4.441 1 97 128 CYS B C 1
ATOM 3277 O O . CYS B 1 128 ? -7.578 -18.953 -5.609 1 97 128 CYS B O 1
ATOM 3279 N N . TYR B 1 129 ? -8.805 -17.938 -4.211 1 97.56 129 TYR B N 1
ATOM 3280 C CA . TYR B 1 129 ? -9.602 -17.203 -5.184 1 97.56 129 TYR B CA 1
ATOM 3281 C C . TYR B 1 129 ? -10.078 -15.875 -4.602 1 97.56 129 TYR B C 1
ATOM 3283 O O . TYR B 1 129 ? -10.805 -15.852 -3.602 1 97.56 129 TYR B O 1
ATOM 3291 N N . GLY B 1 130 ? -9.664 -14.82 -5.266 1 94.75 130 GLY B N 1
ATOM 3292 C CA . GLY B 1 130 ? -9.75 -13.539 -4.59 1 94.75 130 GLY B CA 1
ATOM 3293 C C . GLY B 1 130 ? -8.719 -13.359 -3.496 1 94.75 130 GLY B C 1
ATOM 3294 O O . GLY B 1 130 ? -7.852 -14.219 -3.312 1 94.75 130 GLY B O 1
ATOM 3295 N N . THR B 1 131 ? -8.695 -12.195 -2.852 1 90.06 131 THR B N 1
ATOM 3296 C CA . THR B 1 131 ? -7.793 -12.008 -1.723 1 90.06 131 THR B CA 1
ATOM 3297 C C . THR B 1 131 ? -8.5 -12.297 -0.405 1 90.06 131 THR B C 1
ATOM 3299 O O . THR B 1 131 ? -9.719 -12.109 -0.291 1 90.06 131 THR B O 1
ATOM 3302 N N . PRO B 1 132 ? -7.711 -12.977 0.473 1 79.5 132 PRO B N 1
ATOM 3303 C CA . PRO B 1 132 ? -8.336 -13.062 1.796 1 79.5 132 PRO B CA 1
ATOM 3304 C C . PRO B 1 132 ? -8.727 -11.688 2.348 1 79.5 132 PRO B C 1
ATOM 3306 O O . PRO B 1 132 ? -8.016 -10.703 2.123 1 79.5 132 PRO B O 1
ATOM 3309 N N . TYR B 1 133 ? -9.992 -11.602 2.826 1 66.19 133 TYR B N 1
ATOM 3310 C CA . TYR B 1 133 ? -10.5 -10.336 3.344 1 66.19 133 TYR B CA 1
ATOM 3311 C C . TYR B 1 133 ? -10.055 -10.117 4.785 1 66.19 133 TYR B C 1
ATOM 3313 O O . TYR B 1 133 ? -9.719 -11.07 5.488 1 66.19 133 TYR B O 1
ATOM 3321 N N . VAL B 1 134 ? -9.789 -8.961 5.199 1 62.59 134 VAL B N 1
ATOM 3322 C CA . VAL B 1 134 ? -9.336 -8.664 6.555 1 62.59 134 VAL B CA 1
ATOM 3323 C C . VAL B 1 134 ? -10.469 -8.008 7.348 1 62.59 134 VAL B C 1
ATOM 3325 O O . VAL B 1 134 ? -10.5 -8.094 8.578 1 62.59 134 VAL B O 1
ATOM 3328 N N . SER B 1 135 ? -11.617 -7.406 6.848 1 62.06 135 SER B N 1
ATOM 3329 C CA . SER B 1 135 ? -12.383 -6.516 7.715 1 62.06 135 SER B CA 1
ATOM 3330 C C . SER B 1 135 ? -13.539 -7.254 8.383 1 62.06 135 SER B C 1
ATOM 3332 O O . SER B 1 135 ? -13.961 -6.887 9.477 1 62.06 135 SER B O 1
ATOM 3334 N N . ASN B 1 136 ? -14.305 -8.258 7.871 1 58.94 136 ASN B N 1
ATOM 3335 C CA . ASN B 1 136 ? -15.609 -8.594 8.438 1 58.94 136 ASN B CA 1
ATOM 3336 C C . ASN B 1 136 ? -15.477 -9.242 9.812 1 58.94 136 ASN B C 1
ATOM 3338 O O . ASN B 1 136 ? -16.453 -9.336 10.562 1 58.94 136 ASN B O 1
ATOM 3342 N N . HIS B 1 137 ? -14.336 -9.711 10.172 1 55.38 137 HIS B N 1
ATOM 3343 C CA . HIS B 1 137 ? -14.383 -10.414 11.445 1 55.38 137 HIS B CA 1
ATOM 3344 C C . HIS B 1 137 ? -13.211 -10.016 12.336 1 55.38 137 HIS B C 1
ATOM 3346 O O . HIS B 1 137 ? -13.102 -10.484 13.469 1 55.38 137 HIS B O 1
ATOM 3352 N N . ASN B 1 138 ? -12.422 -9 11.789 1 63.56 138 ASN B N 1
ATOM 3353 C CA . ASN B 1 138 ? -11.242 -8.75 12.617 1 63.56 138 ASN B CA 1
ATOM 3354 C C . ASN B 1 138 ? -11.047 -7.258 12.867 1 63.56 138 ASN B C 1
ATOM 3356 O O . ASN B 1 138 ? -11.469 -6.426 12.062 1 63.56 138 ASN B O 1
ATOM 3360 N N . ASP B 1 139 ? -10.664 -6.867 14.195 1 83.38 139 ASP B N 1
ATOM 3361 C CA . ASP B 1 139 ? -10.375 -5.512 14.656 1 83.38 139 ASP B CA 1
ATOM 3362 C C . ASP B 1 139 ? -9.383 -4.816 13.727 1 83.38 139 ASP B C 1
ATOM 3364 O O . ASP B 1 139 ? -8.164 -4.938 13.906 1 83.38 139 ASP B O 1
ATOM 3368 N N . LEU B 1 140 ? -9.922 -4.203 12.609 1 88.06 140 LEU B N 1
ATOM 3369 C CA . LEU B 1 140 ? -9.109 -3.592 11.562 1 88.06 140 LEU B CA 1
ATOM 3370 C C . LEU B 1 140 ? -8.117 -2.604 12.156 1 88.06 140 LEU B C 1
ATOM 3372 O O . LEU B 1 140 ? -6.938 -2.602 11.781 1 88.06 140 LEU B O 1
ATOM 3376 N N . PRO B 1 141 ? -8.492 -1.82 13.156 1 91.12 141 PRO B N 1
ATOM 3377 C CA . PRO B 1 141 ? -7.512 -0.916 13.75 1 91.12 141 PRO B CA 1
ATOM 3378 C C . PRO B 1 141 ? -6.359 -1.659 14.43 1 91.12 141 PRO B C 1
ATOM 3380 O O . PRO B 1 141 ? -5.207 -1.235 14.328 1 91.12 141 PRO B O 1
ATOM 3383 N N . GLU B 1 142 ? -6.68 -2.75 15.055 1 90.44 142 GLU B N 1
ATOM 3384 C CA . GLU B 1 142 ? -5.629 -3.529 15.695 1 90.44 142 GLU B CA 1
ATOM 3385 C C . GLU B 1 142 ? -4.695 -4.16 14.664 1 90.44 142 GLU B C 1
ATOM 3387 O O . GLU B 1 142 ? -3.48 -4.199 14.867 1 90.44 142 GLU B O 1
ATOM 3392 N N . ARG B 1 143 ? -5.266 -4.648 13.633 1 86.88 143 ARG B N 1
ATOM 3393 C CA . ARG B 1 143 ? -4.449 -5.219 12.562 1 86.88 143 ARG B CA 1
ATOM 3394 C C . ARG B 1 143 ? -3.553 -4.16 11.938 1 86.88 143 ARG B C 1
ATOM 3396 O O . ARG B 1 143 ? -2.393 -4.43 11.617 1 86.88 143 ARG B O 1
ATOM 3403 N N . MET B 1 144 ? -4.141 -3.01 11.734 1 89 144 MET B N 1
ATOM 3404 C CA . MET B 1 144 ? -3.355 -1.897 11.211 1 89 144 MET B CA 1
ATOM 3405 C C . MET B 1 144 ? -2.207 -1.553 12.156 1 89 144 MET B C 1
ATOM 3407 O O . MET B 1 144 ? -1.074 -1.35 11.711 1 89 144 MET B O 1
ATOM 3411 N N . ARG B 1 145 ? -2.473 -1.515 13.43 1 90.25 145 ARG B N 1
ATOM 3412 C CA . ARG B 1 145 ? -1.455 -1.233 14.438 1 90.25 145 ARG B CA 1
ATOM 3413 C C . ARG B 1 145 ? -0.318 -2.248 14.359 1 90.25 145 ARG B C 1
ATOM 3415 O O . ARG B 1 145 ? 0.854 -1.871 14.305 1 90.25 145 ARG B O 1
ATOM 3422 N N . GLU B 1 146 ? -0.669 -3.477 14.344 1 85.44 146 GLU B N 1
ATOM 3423 C CA . GLU B 1 146 ? 0.324 -4.543 14.266 1 85.44 146 GLU B CA 1
ATOM 3424 C C . GLU B 1 146 ? 1.16 -4.43 13 1 85.44 146 GLU B C 1
ATOM 3426 O O . GLU B 1 146 ? 2.379 -4.613 13.031 1 85.44 146 GLU B O 1
ATOM 3431 N N . ARG B 1 147 ? 0.477 -4.113 11.969 1 82.88 147 ARG B N 1
ATOM 3432 C CA . ARG B 1 147 ? 1.159 -3.959 10.688 1 82.88 147 ARG B CA 1
ATOM 3433 C C . ARG B 1 147 ? 2.178 -2.824 10.742 1 82.88 147 ARG B C 1
ATOM 3435 O O . ARG B 1 147 ? 3.326 -2.994 10.328 1 82.88 147 ARG B O 1
ATOM 3442 N N . LEU B 1 148 ? 1.799 -1.746 11.258 1 85.38 148 LEU B N 1
ATOM 3443 C CA . LEU B 1 148 ? 2.662 -0.571 11.289 1 85.38 148 LEU B CA 1
ATOM 3444 C C . LEU B 1 148 ? 3.816 -0.77 12.266 1 85.38 148 LEU B C 1
ATOM 3446 O O . LEU B 1 148 ? 4.914 -0.249 12.055 1 85.38 148 LEU B O 1
ATOM 3450 N N . LEU B 1 149 ? 3.586 -1.595 13.281 1 82.44 149 LEU B N 1
ATOM 3451 C CA . LEU B 1 149 ? 4.621 -1.845 14.281 1 82.44 149 LEU B CA 1
ATOM 3452 C C . LEU B 1 149 ? 5.625 -2.879 13.781 1 82.44 149 LEU B C 1
ATOM 3454 O O . LEU B 1 149 ? 6.789 -2.861 14.172 1 82.44 149 LEU B O 1
ATOM 3458 N N . THR B 1 150 ? 5.117 -3.73 12.969 1 75.06 150 THR B N 1
ATOM 3459 C CA . THR B 1 150 ? 5.953 -4.855 12.57 1 75.06 150 THR B CA 1
ATOM 3460 C C . THR B 1 150 ? 6.641 -4.574 11.242 1 75.06 150 THR B C 1
ATOM 3462 O O . THR B 1 150 ? 7.621 -5.238 10.891 1 75.06 150 THR B O 1
ATOM 3465 N N . MET B 1 151 ? 6.027 -3.691 10.531 1 66.5 151 MET B N 1
ATOM 3466 C CA . MET B 1 151 ? 6.637 -3.385 9.234 1 66.5 151 MET B CA 1
ATOM 3467 C C . MET B 1 151 ? 8.094 -2.957 9.406 1 66.5 151 MET B C 1
ATOM 3469 O O . MET B 1 151 ? 8.375 -1.956 10.07 1 66.5 151 MET B O 1
ATOM 3473 N N . ASP B 1 152 ? 8.961 -3.9 9.742 1 60.31 152 ASP B N 1
ATOM 3474 C CA . ASP B 1 152 ? 10.391 -3.688 9.938 1 60.31 152 ASP B CA 1
ATOM 3475 C C . ASP B 1 152 ? 11.055 -3.193 8.648 1 60.31 152 ASP B C 1
ATOM 3477 O O . ASP B 1 152 ? 11.758 -3.949 7.977 1 60.31 152 ASP B O 1
ATOM 3481 N N . TYR B 1 153 ? 10.539 -2.145 8.047 1 56.19 153 TYR B N 1
ATOM 3482 C CA . TYR B 1 153 ? 11.312 -1.653 6.91 1 56.19 153 TYR B CA 1
ATOM 3483 C C . TYR B 1 153 ? 12.75 -1.362 7.316 1 56.19 153 TYR B C 1
ATOM 3485 O O . TYR B 1 153 ? 13.617 -1.152 6.461 1 56.19 153 TYR B O 1
ATOM 3493 N N . MET B 1 154 ? 13.031 -1.3 8.758 1 53.72 154 MET B N 1
ATOM 3494 C CA . MET B 1 154 ? 14.273 -0.728 9.266 1 53.72 154 MET B CA 1
ATOM 3495 C C . MET B 1 154 ? 15.25 -1.825 9.68 1 53.72 154 MET B C 1
ATOM 3497 O O . MET B 1 154 ? 16.453 -1.586 9.781 1 53.72 154 MET B O 1
ATOM 3501 N N . ASN B 1 155 ? 14.727 -3.105 10.008 1 54.56 155 ASN B N 1
ATOM 3502 C CA . ASN B 1 155 ? 15.672 -3.859 10.82 1 54.56 155 ASN B CA 1
ATOM 3503 C C . ASN B 1 155 ? 16.703 -4.57 9.961 1 54.56 155 ASN B C 1
ATOM 3505 O O . ASN B 1 155 ? 16.469 -5.676 9.469 1 54.56 155 ASN B O 1
ATOM 3509 N N . PRO B 1 156 ? 17.641 -3.654 9.688 1 56.22 156 PRO B N 1
ATOM 3510 C CA . PRO B 1 156 ? 18.75 -4.328 9 1 56.22 156 PRO B CA 1
ATOM 3511 C C . PRO B 1 156 ? 19.25 -5.559 9.758 1 56.22 156 PRO B C 1
ATOM 3513 O O . PRO B 1 156 ? 20.031 -5.434 10.695 1 56.22 156 PRO B O 1
ATOM 3516 N N . ARG B 1 157 ? 18.312 -6.531 9.906 1 58.44 157 ARG B N 1
ATOM 3517 C CA . ARG B 1 157 ? 18.828 -7.711 10.602 1 58.44 157 ARG B CA 1
ATOM 3518 C C . ARG B 1 157 ? 20.078 -8.242 9.922 1 58.44 157 ARG B C 1
ATOM 3520 O O . ARG B 1 157 ? 20.234 -8.117 8.703 1 58.44 157 ARG B O 1
ATOM 3527 N N . SER B 1 158 ? 21 -8.523 10.781 1 71 158 SER B N 1
ATOM 3528 C CA . SER B 1 158 ? 22.25 -9.164 10.367 1 71 158 SER B CA 1
ATOM 3529 C C . SER B 1 158 ? 21.984 -10.406 9.523 1 71 158 SER B C 1
ATOM 3531 O O . SER B 1 158 ? 20.953 -11.062 9.695 1 71 158 SER B O 1
ATOM 3533 N N . THR B 1 159 ? 22.781 -10.562 8.492 1 80.06 159 THR B N 1
ATOM 3534 C CA . THR B 1 159 ? 22.766 -11.781 7.688 1 80.06 159 THR B CA 1
ATOM 3535 C C . THR B 1 159 ? 23.062 -13 8.555 1 80.06 159 THR B C 1
ATOM 3537 O O . THR B 1 159 ? 24.078 -13.031 9.266 1 80.06 159 THR B O 1
ATOM 3540 N N . ARG B 1 160 ? 22.156 -13.906 8.688 1 85.44 160 ARG B N 1
ATOM 3541 C CA . ARG B 1 160 ? 22.328 -15.164 9.406 1 85.44 160 ARG B CA 1
ATOM 3542 C C . ARG B 1 160 ? 22.734 -16.281 8.453 1 85.44 160 ARG B C 1
ATOM 3544 O O . ARG B 1 160 ? 22.172 -16.406 7.363 1 85.44 160 ARG B O 1
ATOM 3551 N N . TYR B 1 161 ? 23.734 -16.984 8.828 1 92.81 161 TYR B N 1
ATOM 3552 C CA . TYR B 1 161 ? 24.188 -18.141 8.062 1 92.81 161 TYR B CA 1
ATOM 3553 C C . TYR B 1 161 ? 23.781 -19.438 8.75 1 92.81 161 TYR B C 1
ATOM 3555 O O . TYR B 1 161 ? 23.828 -19.531 9.977 1 92.81 161 TYR B O 1
ATOM 3563 N N . TYR B 1 162 ? 23.391 -20.359 7.898 1 93.81 162 TYR B N 1
ATOM 3564 C CA . TYR B 1 162 ? 23.047 -21.703 8.359 1 93.81 162 TYR B CA 1
ATOM 3565 C C . TYR B 1 162 ? 24.031 -22.734 7.82 1 93.81 162 TYR B C 1
ATOM 3567 O O . TYR B 1 162 ? 24.422 -22.672 6.652 1 93.81 162 TYR B O 1
ATOM 3575 N N . HIS B 1 163 ? 24.406 -23.594 8.664 1 93.69 163 HIS B N 1
ATOM 3576 C CA . HIS B 1 163 ? 25.453 -24.531 8.266 1 93.69 163 HIS B CA 1
ATOM 3577 C C . HIS B 1 163 ? 24.859 -25.812 7.695 1 93.69 163 HIS B C 1
ATOM 3579 O O . HIS B 1 163 ? 25.562 -26.562 7.02 1 93.69 163 HIS B O 1
ATOM 3585 N N . ASP B 1 164 ? 23.625 -26 8.031 1 94.38 164 ASP B N 1
ATOM 3586 C CA . ASP B 1 164 ? 22.969 -27.203 7.551 1 94.38 164 ASP B CA 1
ATOM 3587 C C . ASP B 1 164 ? 21.625 -26.891 6.891 1 94.38 164 ASP B C 1
ATOM 3589 O O . ASP B 1 164 ? 20.875 -26.047 7.379 1 94.38 164 ASP B O 1
ATOM 3593 N N . LEU B 1 165 ? 21.391 -27.609 5.832 1 94.94 165 LEU B N 1
ATOM 3594 C CA . LEU B 1 165 ? 20.156 -27.422 5.074 1 94.94 165 LEU B CA 1
ATOM 3595 C C . LEU B 1 165 ? 18.984 -28.156 5.734 1 94.94 165 LEU B C 1
ATOM 3597 O O . LEU B 1 165 ? 17.844 -27.703 5.656 1 94.94 165 LEU B O 1
ATOM 3601 N N . ALA B 1 166 ? 19.25 -29.188 6.422 1 95.75 166 ALA B N 1
ATOM 3602 C CA . ALA B 1 166 ? 18.234 -30.125 6.91 1 95.75 166 ALA B CA 1
ATOM 3603 C C . ALA B 1 166 ? 17.25 -29.438 7.852 1 95.75 166 ALA B C 1
ATOM 3605 O O . ALA B 1 166 ? 16.031 -29.578 7.703 1 95.75 166 ALA B O 1
ATOM 3606 N N . PRO B 1 167 ? 17.75 -28.625 8.805 1 95.62 167 PRO B N 1
ATOM 3607 C CA . PRO B 1 167 ? 16.812 -27.953 9.688 1 95.62 167 PRO B CA 1
ATOM 3608 C C . PRO B 1 167 ? 15.922 -26.953 8.945 1 95.62 167 PRO B C 1
ATOM 3610 O O . PRO B 1 167 ? 14.773 -26.734 9.336 1 95.62 167 PRO B O 1
ATOM 3613 N N . LEU B 1 168 ? 16.469 -26.328 7.953 1 95.56 168 LEU B N 1
ATOM 3614 C CA . LEU B 1 168 ? 15.695 -25.375 7.168 1 95.56 168 LEU B CA 1
ATOM 3615 C C . LEU B 1 168 ? 14.586 -26.062 6.398 1 95.56 168 LEU B C 1
ATOM 3617 O O . LEU B 1 168 ? 13.453 -25.578 6.355 1 95.56 168 LEU B O 1
ATOM 3621 N N . VAL B 1 169 ? 14.906 -27.156 5.832 1 96.81 169 VAL B N 1
ATOM 3622 C CA . VAL B 1 169 ? 13.922 -27.953 5.105 1 96.81 169 VAL B CA 1
ATOM 3623 C C . VAL B 1 169 ? 12.859 -28.469 6.07 1 96.81 169 VAL B C 1
ATOM 3625 O O . VAL B 1 169 ? 11.664 -28.406 5.773 1 96.81 169 VAL B O 1
ATOM 3628 N N . ALA B 1 170 ? 13.266 -28.922 7.246 1 96.69 170 ALA B N 1
ATOM 3629 C CA . ALA B 1 170 ? 12.336 -29.422 8.258 1 96.69 170 ALA B CA 1
ATOM 3630 C C . ALA B 1 170 ? 11.359 -28.328 8.688 1 96.69 170 ALA B C 1
ATOM 3632 O O . ALA B 1 170 ? 10.164 -28.578 8.859 1 96.69 170 ALA B O 1
ATOM 3633 N N . ALA B 1 171 ? 11.898 -27.156 8.852 1 94.88 171 ALA B N 1
ATOM 3634 C CA . ALA B 1 171 ? 11.047 -26.031 9.219 1 94.88 171 ALA B CA 1
ATOM 3635 C C . ALA B 1 171 ? 10.016 -25.75 8.133 1 94.88 171 ALA B C 1
ATOM 3637 O O . ALA B 1 171 ? 8.859 -25.438 8.438 1 94.88 171 ALA B O 1
ATOM 3638 N N . ARG B 1 172 ? 10.445 -25.844 6.891 1 95.31 172 ARG B N 1
ATOM 3639 C CA . ARG B 1 172 ? 9.539 -25.578 5.773 1 95.31 172 ARG B CA 1
ATOM 3640 C C . ARG B 1 172 ? 8.484 -26.672 5.668 1 95.31 172 ARG B C 1
ATOM 3642 O O . ARG B 1 172 ? 7.332 -26.406 5.324 1 95.31 172 ARG B O 1
ATOM 3649 N N . ILE B 1 173 ? 8.852 -27.906 5.898 1 95 173 ILE B N 1
ATOM 3650 C CA . ILE B 1 173 ? 7.906 -29.016 5.906 1 95 173 ILE B CA 1
ATOM 3651 C C . ILE B 1 173 ? 6.801 -28.75 6.926 1 95 173 ILE B C 1
ATOM 3653 O O . ILE B 1 173 ? 5.617 -28.875 6.613 1 95 173 ILE B O 1
ATOM 3657 N N . LYS B 1 174 ? 7.18 -28.328 8.07 1 92 174 LYS B N 1
ATOM 3658 C CA . LYS B 1 174 ? 6.234 -28.062 9.156 1 92 174 LYS B CA 1
ATOM 3659 C C . LYS B 1 174 ? 5.336 -26.891 8.828 1 92 174 LYS B C 1
ATOM 3661 O O . LYS B 1 174 ? 4.117 -26.953 9 1 92 174 LYS B O 1
ATOM 3666 N N . ALA B 1 175 ? 5.891 -25.859 8.266 1 88.12 175 ALA B N 1
ATOM 3667 C CA . ALA B 1 175 ? 5.156 -24.625 7.973 1 88.12 175 ALA B CA 1
ATOM 3668 C C . ALA B 1 175 ? 4.164 -24.844 6.832 1 88.12 175 ALA B C 1
ATOM 3670 O O . ALA B 1 175 ? 3.096 -24.234 6.812 1 88.12 175 ALA B O 1
ATOM 3671 N N . GLY B 1 176 ? 4.465 -25.688 5.91 1 87.62 176 GLY B N 1
ATOM 3672 C CA . GLY B 1 176 ? 3.668 -25.812 4.699 1 87.62 176 GLY B CA 1
ATOM 3673 C C . GLY B 1 176 ? 2.887 -27.109 4.637 1 87.62 176 GLY B C 1
ATOM 3674 O O . GLY B 1 176 ? 2.125 -27.344 3.693 1 87.62 176 GLY B O 1
ATOM 3675 N N . ALA B 1 177 ? 3.107 -28.047 5.551 1 89.88 177 ALA B N 1
ATOM 3676 C CA . ALA B 1 177 ? 2.5 -29.375 5.516 1 89.88 177 ALA B CA 1
ATOM 3677 C C . ALA B 1 177 ? 2.686 -30.031 4.152 1 89.88 177 ALA B C 1
ATOM 3679 O O . ALA B 1 177 ? 1.72 -30.484 3.541 1 89.88 177 ALA B O 1
ATOM 3680 N N . MET B 1 178 ? 3.871 -30.062 3.693 1 95.56 178 MET B N 1
ATOM 3681 C CA . MET B 1 178 ? 4.199 -30.531 2.35 1 95.56 178 MET B CA 1
ATOM 3682 C C . MET B 1 178 ? 5.223 -31.672 2.404 1 95.56 178 MET B C 1
ATOM 3684 O O . MET B 1 178 ? 5.793 -31.938 3.461 1 95.56 178 MET B O 1
ATOM 3688 N N . ARG B 1 179 ? 5.426 -32.375 1.299 1 96.44 179 ARG B N 1
ATOM 3689 C CA . ARG B 1 179 ? 6.406 -33.438 1.211 1 96.44 179 ARG B CA 1
ATOM 3690 C C . ARG B 1 179 ? 7.828 -32.906 1.295 1 96.44 179 ARG B C 1
ATOM 3692 O O . ARG B 1 179 ? 8.094 -31.781 0.867 1 96.44 179 ARG B O 1
ATOM 3699 N N . PRO B 1 180 ? 8.719 -33.688 1.82 1 97 180 PRO B N 1
ATOM 3700 C CA . PRO B 1 180 ? 10.109 -33.25 1.979 1 97 180 PRO B CA 1
ATOM 3701 C C . PRO B 1 180 ? 10.734 -32.781 0.664 1 97 180 PRO B C 1
ATOM 3703 O O . PRO B 1 180 ? 11.445 -31.766 0.632 1 97 180 PRO B O 1
ATOM 3706 N N . GLU B 1 181 ? 10.445 -33.469 -0.402 1 96.44 181 GLU B N 1
ATOM 3707 C CA . GLU B 1 181 ? 11.023 -33.125 -1.696 1 96.44 181 GLU B CA 1
ATOM 3708 C C . GLU B 1 181 ? 10.555 -31.75 -2.156 1 96.44 181 GLU B C 1
ATOM 3710 O O . GLU B 1 181 ? 11.336 -30.969 -2.707 1 96.44 181 GLU B O 1
ATOM 3715 N N . SER B 1 182 ? 9.297 -31.469 -1.977 1 97.38 182 SER B N 1
ATOM 3716 C CA . SER B 1 182 ? 8.727 -30.188 -2.336 1 97.38 182 SER B CA 1
ATOM 3717 C C . SER B 1 182 ? 9.312 -29.062 -1.48 1 97.38 182 SER B C 1
ATOM 3719 O O . SER B 1 182 ? 9.711 -28.016 -2.004 1 97.38 182 SER B O 1
ATOM 3721 N N . ALA B 1 183 ? 9.406 -29.281 -0.181 1 97.81 183 ALA B N 1
ATOM 3722 C CA . ALA B 1 183 ? 9.977 -28.297 0.741 1 97.81 183 ALA B CA 1
ATOM 3723 C C . ALA B 1 183 ? 11.422 -27.984 0.381 1 97.81 183 ALA B C 1
ATOM 3725 O O . ALA B 1 183 ? 11.828 -26.812 0.362 1 97.81 183 ALA B O 1
ATOM 3726 N N . GLU B 1 184 ? 12.125 -29.016 0.105 1 97.38 184 GLU B N 1
ATOM 3727 C CA . GLU B 1 184 ? 13.539 -28.844 -0.209 1 97.38 184 GLU B CA 1
ATOM 3728 C C . GLU B 1 184 ? 13.719 -28.016 -1.482 1 97.38 184 GLU B C 1
ATOM 3730 O O . GLU B 1 184 ? 14.625 -27.188 -1.565 1 97.38 184 GLU B O 1
ATOM 3735 N N . ARG B 1 185 ? 12.898 -28.297 -2.477 1 96.19 185 ARG B N 1
ATOM 3736 C CA . ARG B 1 185 ? 12.961 -27.547 -3.73 1 96.19 185 ARG B CA 1
ATOM 3737 C C . ARG B 1 185 ? 12.781 -26.047 -3.49 1 96.19 185 ARG B C 1
ATOM 3739 O O . ARG B 1 185 ? 13.531 -25.234 -4.035 1 96.19 185 ARG B O 1
ATOM 3746 N N . LEU B 1 186 ? 11.836 -25.672 -2.701 1 97.62 186 LEU B N 1
ATOM 3747 C CA . LEU B 1 186 ? 11.57 -24.266 -2.395 1 97.62 186 LEU B CA 1
ATOM 3748 C C . LEU B 1 186 ? 12.719 -23.656 -1.597 1 97.62 186 LEU B C 1
ATOM 3750 O O . LEU B 1 186 ? 13.195 -22.578 -1.921 1 97.62 186 LEU B O 1
ATOM 3754 N N . VAL B 1 187 ? 13.18 -24.375 -0.546 1 97.31 187 VAL B N 1
ATOM 3755 C CA . VAL B 1 187 ? 14.203 -23.875 0.359 1 97.31 187 VAL B CA 1
ATOM 3756 C C . VAL B 1 187 ? 15.508 -23.641 -0.409 1 97.31 187 VAL B C 1
ATOM 3758 O O . VAL B 1 187 ? 16.141 -22.594 -0.278 1 97.31 187 VAL B O 1
ATOM 3761 N N . ARG B 1 188 ? 15.859 -24.578 -1.235 1 96.19 188 ARG B N 1
ATOM 3762 C CA . ARG B 1 188 ? 17.125 -24.484 -1.974 1 96.19 188 ARG B CA 1
ATOM 3763 C C . ARG B 1 188 ? 17.125 -23.266 -2.879 1 96.19 188 ARG B C 1
ATOM 3765 O O . ARG B 1 188 ? 18.141 -22.578 -2.99 1 96.19 188 ARG B O 1
ATOM 3772 N N . ARG B 1 189 ? 16.016 -22.984 -3.488 1 96.81 189 ARG B N 1
ATOM 3773 C CA . ARG B 1 189 ? 15.977 -21.844 -4.398 1 96.81 189 ARG B CA 1
ATOM 3774 C C . ARG B 1 189 ? 15.992 -20.531 -3.631 1 96.81 189 ARG B C 1
ATOM 3776 O O . ARG B 1 189 ? 16.406 -19.5 -4.16 1 96.81 189 ARG B O 1
ATOM 3783 N N . ASN B 1 190 ? 15.547 -20.562 -2.412 1 96.25 190 ASN B N 1
ATOM 3784 C CA . ASN B 1 190 ? 15.531 -19.375 -1.581 1 96.25 190 ASN B CA 1
ATOM 3785 C C . ASN B 1 190 ? 16.875 -19.141 -0.905 1 96.25 190 ASN B C 1
ATOM 3787 O O . ASN B 1 190 ? 17.047 -18.188 -0.141 1 96.25 190 ASN B O 1
ATOM 3791 N N . LEU B 1 191 ? 17.875 -20.031 -1.161 1 95.94 191 LEU B N 1
ATOM 3792 C CA . LEU B 1 191 ? 19.156 -19.953 -0.482 1 95.94 191 LEU B CA 1
ATOM 3793 C C . LEU B 1 191 ? 20.297 -19.781 -1.485 1 95.94 191 LEU B C 1
ATOM 3795 O O . LEU B 1 191 ? 20.141 -20.094 -2.666 1 95.94 191 LEU B O 1
ATOM 3799 N N . ILE B 1 192 ? 21.328 -19.25 -1.017 1 94.88 192 ILE B N 1
ATOM 3800 C CA . ILE B 1 192 ? 22.609 -19.328 -1.686 1 94.88 192 ILE B CA 1
ATOM 3801 C C . ILE B 1 192 ? 23.641 -19.969 -0.75 1 94.88 192 ILE B C 1
ATOM 3803 O O . ILE B 1 192 ? 23.594 -19.766 0.466 1 94.88 192 ILE B O 1
ATOM 3807 N N . GLU B 1 193 ? 24.391 -20.719 -1.282 1 93 193 GLU B N 1
ATOM 3808 C CA . GLU B 1 193 ? 25.484 -21.344 -0.537 1 93 193 GLU B CA 1
ATOM 3809 C C . GLU B 1 193 ? 26.781 -20.531 -0.695 1 93 193 GLU B C 1
ATOM 3811 O O . GLU B 1 193 ? 27.203 -20.25 -1.816 1 93 193 GLU B O 1
ATOM 3816 N N . GLU B 1 194 ? 27.297 -20.156 0.417 1 93.44 194 GLU B N 1
ATOM 3817 C CA . GLU B 1 194 ? 28.562 -19.438 0.472 1 93.44 194 GLU B CA 1
ATOM 3818 C C . GLU B 1 194 ? 29.547 -20.156 1.403 1 93.44 194 GLU B C 1
ATOM 3820 O O . GLU B 1 194 ? 29.234 -21.203 1.963 1 93.44 194 GLU B O 1
ATOM 3825 N N . ALA B 1 195 ? 30.812 -19.594 1.456 1 93.31 195 ALA B N 1
ATOM 3826 C CA . ALA B 1 195 ? 31.859 -20.203 2.283 1 93.31 195 ALA B CA 1
ATOM 3827 C C . ALA B 1 195 ? 31.391 -20.328 3.734 1 93.31 195 ALA B C 1
ATOM 3829 O O . ALA B 1 195 ? 31.719 -21.312 4.41 1 93.31 195 ALA B O 1
ATOM 3830 N N . GLN B 1 196 ? 30.609 -19.422 4.168 1 93.19 196 GLN B N 1
ATOM 3831 C CA . GLN B 1 196 ? 30.156 -19.359 5.551 1 93.19 196 GLN B CA 1
ATOM 3832 C C . GLN B 1 196 ? 28.938 -20.266 5.777 1 93.19 196 GLN B C 1
ATOM 3834 O O . GLN B 1 196 ? 28.578 -20.531 6.922 1 93.19 196 GLN B O 1
ATOM 3839 N N . GLY B 1 197 ? 28.312 -20.703 4.723 1 95.25 197 GLY B N 1
ATOM 3840 C CA . GLY B 1 197 ? 27.141 -21.547 4.812 1 95.25 197 GLY B CA 1
ATOM 3841 C C . GLY B 1 197 ? 26.016 -21.094 3.895 1 95.25 197 GLY B C 1
ATOM 3842 O O . GLY B 1 197 ? 26.266 -20.547 2.824 1 95.25 197 GLY B O 1
ATOM 3843 N N . TYR B 1 198 ? 24.797 -21.484 4.355 1 95.56 198 TYR B N 1
ATOM 3844 C CA . TYR B 1 198 ? 23.609 -21.125 3.594 1 95.56 198 TYR B CA 1
ATOM 3845 C C . TYR B 1 198 ? 23 -19.844 4.117 1 95.56 198 TYR B C 1
ATOM 3847 O O . TYR B 1 198 ? 22.938 -19.609 5.328 1 95.56 198 TYR B O 1
ATOM 3855 N N . ARG B 1 199 ? 22.594 -18.984 3.234 1 94.69 199 ARG B N 1
ATOM 3856 C CA . ARG B 1 199 ? 21.844 -17.781 3.625 1 94.69 199 ARG B CA 1
ATOM 3857 C C . ARG B 1 199 ? 20.625 -17.594 2.744 1 94.69 199 ARG B C 1
ATOM 3859 O O . ARG B 1 199 ? 20.672 -17.828 1.535 1 94.69 199 ARG B O 1
ATOM 3866 N N . PHE B 1 200 ? 19.594 -17.172 3.389 1 93.56 200 PHE B N 1
ATOM 3867 C CA . PHE B 1 200 ? 18.406 -16.844 2.627 1 93.56 200 PHE B CA 1
ATOM 3868 C C . PHE B 1 200 ? 18.625 -15.609 1.76 1 93.56 200 PHE B C 1
ATOM 3870 O O . PHE B 1 200 ? 19.25 -14.648 2.197 1 93.56 200 PHE B O 1
ATOM 3877 N N . ILE B 1 201 ? 18.109 -15.688 0.565 1 93.62 201 ILE B N 1
ATOM 3878 C CA . ILE B 1 201 ? 18.25 -14.555 -0.337 1 93.62 201 ILE B CA 1
ATOM 3879 C C . ILE B 1 201 ? 16.891 -13.859 -0.492 1 93.62 201 ILE B C 1
ATOM 3881 O O . ILE B 1 201 ? 16.812 -12.742 -1.021 1 93.62 201 ILE B O 1
ATOM 3885 N N . SER B 1 202 ? 15.781 -14.484 -0.06 1 92.5 202 SER B N 1
ATOM 3886 C CA . SER B 1 202 ? 14.492 -13.805 -0.004 1 92.5 202 SER B CA 1
ATOM 3887 C C . SER B 1 202 ? 14.516 -12.641 0.98 1 92.5 202 SER B C 1
ATOM 3889 O O . SER B 1 202 ? 15.203 -12.703 2.002 1 92.5 202 SER B O 1
ATOM 3891 N N . ASP B 1 203 ? 13.812 -11.625 0.653 1 91.19 203 ASP B N 1
ATOM 3892 C CA . ASP B 1 203 ? 13.766 -10.453 1.526 1 91.19 203 ASP B CA 1
ATOM 3893 C C . ASP B 1 203 ? 13.078 -10.781 2.848 1 91.19 203 ASP B C 1
ATOM 3895 O O . ASP B 1 203 ? 11.93 -11.234 2.859 1 91.19 203 ASP B O 1
ATOM 3899 N N . LYS B 1 204 ? 13.742 -10.57 3.971 1 86.38 204 LYS B N 1
ATOM 3900 C CA . LYS B 1 204 ? 13.211 -10.875 5.297 1 86.38 204 LYS B CA 1
ATOM 3901 C C . LYS B 1 204 ? 11.938 -10.086 5.574 1 86.38 204 LYS B C 1
ATOM 3903 O O . LYS B 1 204 ? 11.109 -10.5 6.387 1 86.38 204 LYS B O 1
ATOM 3908 N N . ARG B 1 205 ? 11.703 -8.93 4.898 1 86.88 205 ARG B N 1
ATOM 3909 C CA . ARG B 1 205 ? 10.516 -8.102 5.086 1 86.88 205 ARG B CA 1
ATOM 3910 C C . ARG B 1 205 ? 9.258 -8.844 4.664 1 86.88 205 ARG B C 1
ATOM 3912 O O . ARG B 1 205 ? 8.148 -8.492 5.082 1 86.88 205 ARG B O 1
ATOM 3919 N N . LEU B 1 206 ? 9.406 -9.898 3.873 1 89.56 206 LEU B N 1
ATOM 3920 C CA . LEU B 1 206 ? 8.273 -10.648 3.348 1 89.56 206 LEU B CA 1
ATOM 3921 C C . LEU B 1 206 ? 7.633 -11.5 4.441 1 89.56 206 LEU B C 1
ATOM 3923 O O . LEU B 1 206 ? 6.516 -11.992 4.277 1 89.56 206 LEU B O 1
ATOM 3927 N N . THR B 1 207 ? 8.359 -11.656 5.523 1 84.12 207 THR B N 1
ATOM 3928 C CA . THR B 1 207 ? 7.84 -12.523 6.574 1 84.12 207 THR B CA 1
ATOM 3929 C C . THR B 1 207 ? 6.648 -11.867 7.27 1 84.12 207 THR B C 1
ATOM 3931 O O . THR B 1 207 ? 5.898 -12.531 7.988 1 84.12 207 THR B O 1
ATOM 3934 N N . VAL B 1 208 ? 6.527 -10.547 7.023 1 78.69 208 VAL B N 1
ATOM 3935 C CA . VAL B 1 208 ? 5.344 -9.836 7.504 1 78.69 208 VAL B CA 1
ATOM 3936 C C . VAL B 1 208 ? 4.336 -9.68 6.371 1 78.69 208 VAL B C 1
ATOM 3938 O O . VAL B 1 208 ? 4.574 -8.93 5.418 1 78.69 208 VAL B O 1
ATOM 3941 N N . TRP B 1 209 ? 3.281 -10.375 6.527 1 75.44 209 TRP B N 1
ATOM 3942 C CA . TRP B 1 209 ? 2.246 -10.352 5.496 1 75.44 209 TRP B CA 1
ATOM 3943 C C . TRP B 1 209 ? 1.567 -8.984 5.441 1 75.44 209 TRP B C 1
ATOM 3945 O O . TRP B 1 209 ? 1.185 -8.43 6.477 1 75.44 209 TRP B O 1
ATOM 3955 N N . GLN B 1 210 ? 1.492 -8.43 4.25 1 75.56 210 GLN B N 1
ATOM 3956 C CA . GLN B 1 210 ? 0.836 -7.148 4.016 1 75.56 210 GLN B CA 1
ATOM 3957 C C . GLN B 1 210 ? -0.403 -7.316 3.141 1 75.56 210 GLN B C 1
ATOM 3959 O O . GLN B 1 210 ? -0.355 -7.07 1.933 1 75.56 210 GLN B O 1
ATOM 3964 N N . PRO B 1 211 ? -1.502 -7.695 3.768 1 69.5 211 PRO B N 1
ATOM 3965 C CA . PRO B 1 211 ? -2.711 -7.957 2.984 1 69.5 211 PRO B CA 1
ATOM 3966 C C . PRO B 1 211 ? -3.371 -6.68 2.471 1 69.5 211 PRO B C 1
ATOM 3968 O O . PRO B 1 211 ? -3.088 -5.59 2.975 1 69.5 211 PRO B O 1
ATOM 3971 N N . MET B 1 212 ? -4.199 -6.934 1.409 1 79.44 212 MET B N 1
ATOM 3972 C CA . MET B 1 212 ? -5.145 -5.871 1.086 1 79.44 212 MET B CA 1
ATOM 3973 C C . MET B 1 212 ? -6.199 -5.727 2.178 1 79.44 212 MET B C 1
ATOM 3975 O O . MET B 1 212 ? -6.688 -6.727 2.707 1 79.44 212 MET B O 1
ATOM 3979 N N . MET B 1 213 ? -6.473 -4.629 2.648 1 82.25 213 MET B N 1
ATOM 3980 C CA . MET B 1 213 ? -7.395 -4.402 3.754 1 82.25 213 MET B CA 1
ATOM 3981 C C . MET B 1 213 ? -8.812 -4.184 3.24 1 82.25 213 MET B C 1
ATOM 3983 O O . MET B 1 213 ? -9.539 -3.32 3.746 1 82.25 213 MET B O 1
ATOM 3987 N N . LEU B 1 214 ? -9.172 -5.066 2.27 1 87.38 214 LEU B N 1
ATOM 3988 C CA . LEU B 1 214 ? -10.516 -4.949 1.718 1 87.38 214 LEU B CA 1
ATOM 3989 C C . LEU B 1 214 ? -11.516 -5.766 2.533 1 87.38 214 LEU B C 1
ATOM 3991 O O . LEU B 1 214 ? -11.172 -6.828 3.059 1 87.38 214 LEU B O 1
ATOM 3995 N N . SER B 1 215 ? -12.719 -5.273 2.6 1 88.19 215 SER B N 1
ATOM 3996 C CA . SER B 1 215 ? -13.805 -6.09 3.125 1 88.19 215 SER B CA 1
ATOM 3997 C C . SER B 1 215 ? -14.234 -7.152 2.121 1 88.19 215 SER B C 1
ATOM 3999 O O . SER B 1 215 ? -13.875 -7.086 0.944 1 88.19 215 SER B O 1
ATOM 4001 N N . GLU B 1 216 ? -14.969 -8.109 2.623 1 90.81 216 GLU B N 1
ATOM 4002 C CA . GLU B 1 216 ? -15.477 -9.133 1.715 1 90.81 216 GLU B CA 1
ATOM 4003 C C . GLU B 1 216 ? -16.375 -8.531 0.646 1 90.81 216 GLU B C 1
ATOM 4005 O O . GLU B 1 216 ? -16.328 -8.93 -0.519 1 90.81 216 GLU B O 1
ATOM 4010 N N . GLU B 1 217 ? -17.188 -7.562 1.042 1 90.25 217 GLU B N 1
ATOM 4011 C CA . GLU B 1 217 ? -18.062 -6.895 0.089 1 90.25 217 GLU B CA 1
ATOM 4012 C C . GLU B 1 217 ? -17.266 -6.223 -1.024 1 90.25 217 GLU B C 1
ATOM 4014 O O . GLU B 1 217 ? -17.672 -6.238 -2.188 1 90.25 217 GLU B O 1
ATOM 4019 N N . GLN B 1 218 ? -16.219 -5.641 -0.675 1 90.62 218 GLN B N 1
ATOM 4020 C CA . GLN B 1 218 ? -15.359 -4.992 -1.66 1 90.62 218 GLN B CA 1
ATOM 4021 C C . GLN B 1 218 ? -14.703 -6.016 -2.584 1 90.62 218 GLN B C 1
ATOM 4023 O O . GLN B 1 218 ? -14.625 -5.801 -3.795 1 90.62 218 GLN B O 1
ATOM 4028 N N . VAL B 1 219 ? -14.195 -7.121 -1.986 1 92.38 219 VAL B N 1
ATOM 4029 C CA . VAL B 1 219 ? -13.602 -8.172 -2.807 1 92.38 219 VAL B CA 1
ATOM 4030 C C . VAL B 1 219 ? -14.633 -8.695 -3.803 1 92.38 219 VAL B C 1
ATOM 4032 O O . VAL B 1 219 ? -14.32 -8.922 -4.973 1 92.38 219 VAL B O 1
ATOM 4035 N N . GLN B 1 220 ? -15.852 -8.789 -3.359 1 93.56 220 GLN B N 1
ATOM 4036 C CA . GLN B 1 220 ? -16.922 -9.328 -4.184 1 93.56 220 GLN B CA 1
ATOM 4037 C C . GLN B 1 220 ? -17.266 -8.391 -5.34 1 93.56 220 GLN B C 1
ATOM 4039 O O . GLN B 1 220 ? -17.938 -8.781 -6.285 1 93.56 220 GLN B O 1
ATOM 4044 N N . GLU B 1 221 ? -16.828 -7.16 -5.281 1 93.06 221 GLU B N 1
ATOM 4045 C CA . GLU B 1 221 ? -17.031 -6.25 -6.402 1 93.06 221 GLU B CA 1
ATOM 4046 C C . GLU B 1 221 ? -16.156 -6.641 -7.59 1 93.06 221 GLU B C 1
ATOM 4048 O O . GLU B 1 221 ? -16.484 -6.34 -8.742 1 93.06 221 GLU B O 1
ATOM 4053 N N . PHE B 1 222 ? -15.047 -7.301 -7.348 1 95.56 222 PHE B N 1
ATOM 4054 C CA . PHE B 1 222 ? -14.109 -7.688 -8.398 1 95.56 222 PHE B CA 1
ATOM 4055 C C . PHE B 1 222 ? -14.555 -8.984 -9.07 1 95.56 222 PHE B C 1
ATOM 4057 O O . PHE B 1 222 ? -14.344 -9.164 -10.273 1 95.56 222 PHE B O 1
ATOM 4064 N N . ILE B 1 223 ? -15.188 -9.852 -8.352 1 97.06 223 ILE B N 1
ATOM 4065 C CA . ILE B 1 223 ? -15.406 -11.242 -8.727 1 97.06 223 ILE B CA 1
ATOM 4066 C C . ILE B 1 223 ? -16.328 -11.312 -9.945 1 97.06 223 ILE B C 1
ATOM 4068 O O . ILE B 1 223 ? -15.984 -11.945 -10.945 1 97.06 223 ILE B O 1
ATOM 4072 N N . PRO B 1 224 ? -17.469 -10.594 -9.969 1 96.94 224 PRO B N 1
ATOM 4073 C CA . PRO B 1 224 ? -18.344 -10.688 -11.133 1 96.94 224 PRO B CA 1
ATOM 4074 C C . PRO B 1 224 ? -17.75 -10.055 -12.383 1 96.94 224 PRO B C 1
ATOM 4076 O O . PRO B 1 224 ? -18.25 -10.25 -13.492 1 96.94 224 PRO B O 1
ATOM 4079 N N . ARG B 1 225 ? -16.656 -9.336 -12.227 1 97.06 225 ARG B N 1
ATOM 4080 C CA . ARG B 1 225 ? -16.016 -8.664 -13.352 1 97.06 225 ARG B CA 1
ATOM 4081 C C . ARG B 1 225 ? -15.062 -9.609 -14.078 1 97.06 225 ARG B C 1
ATOM 4083 O O . ARG B 1 225 ? -14.602 -9.305 -15.18 1 97.06 225 ARG B O 1
ATOM 4090 N N . ILE B 1 226 ? -14.797 -10.719 -13.461 1 98.5 226 ILE B N 1
ATOM 4091 C CA . ILE B 1 226 ? -13.938 -11.711 -14.102 1 98.5 226 ILE B CA 1
ATOM 4092 C C . ILE B 1 226 ? -14.688 -12.375 -15.258 1 98.5 226 ILE B C 1
ATOM 4094 O O . ILE B 1 226 ? -15.633 -13.133 -15.039 1 98.5 226 ILE B O 1
ATOM 4098 N N . THR B 1 227 ? -14.25 -12.094 -16.438 1 98.38 227 THR B N 1
ATOM 4099 C CA . THR B 1 227 ? -14.93 -12.617 -17.609 1 98.38 227 THR B CA 1
ATOM 4100 C C . THR B 1 227 ? -14.203 -13.852 -18.141 1 98.38 227 THR B C 1
ATOM 4102 O O . THR B 1 227 ? -14.773 -14.633 -18.906 1 98.38 227 THR B O 1
ATOM 4105 N N . ALA B 1 228 ? -12.969 -14.055 -17.781 1 98.69 228 ALA B N 1
ATOM 4106 C CA . ALA B 1 228 ? -12.219 -15.242 -18.188 1 98.69 228 ALA B CA 1
ATOM 4107 C C . ALA B 1 228 ? -12.789 -16.5 -17.531 1 98.69 228 ALA B C 1
ATOM 4109 O O . ALA B 1 228 ? -13.266 -16.469 -16.406 1 98.69 228 ALA B O 1
ATOM 4110 N N . PRO B 1 229 ? -12.719 -17.609 -18.281 1 98.88 229 PRO B N 1
ATOM 4111 C CA . PRO B 1 229 ? -13.016 -18.859 -17.578 1 98.88 229 PRO B CA 1
ATOM 4112 C C . PRO B 1 229 ? -12.039 -19.141 -16.438 1 98.88 229 PRO B C 1
ATOM 4114 O O . PRO B 1 229 ? -10.852 -18.859 -16.562 1 98.88 229 PRO B O 1
ATOM 4117 N N . VAL B 1 230 ? -12.609 -19.672 -15.32 1 98.94 230 VAL B N 1
ATOM 4118 C CA . VAL B 1 230 ? -11.812 -19.891 -14.117 1 98.94 230 VAL B CA 1
ATOM 4119 C C . VAL B 1 230 ? -11.852 -21.375 -13.742 1 98.94 230 VAL B C 1
ATOM 4121 O O . VAL B 1 230 ? -12.914 -22 -13.742 1 98.94 230 VAL B O 1
ATOM 4124 N N . LEU B 1 231 ? -10.75 -21.922 -13.516 1 98.94 231 LEU B N 1
ATOM 4125 C CA . LEU B 1 231 ? -10.641 -23.188 -12.82 1 98.94 231 LEU B CA 1
ATOM 4126 C C . LEU B 1 231 ? -10.086 -23 -11.414 1 98.94 231 LEU B C 1
ATOM 4128 O O . LEU B 1 231 ? -8.969 -22.5 -11.242 1 98.94 231 LEU B O 1
ATOM 4132 N N . MET B 1 232 ? -10.852 -23.328 -10.422 1 98.88 232 MET B N 1
ATOM 4133 C CA . MET B 1 232 ? -10.406 -23.344 -9.031 1 98.88 232 MET B CA 1
ATOM 4134 C C . MET B 1 232 ? -10.086 -24.766 -8.578 1 98.88 232 MET B C 1
ATOM 4136 O O . MET B 1 232 ? -10.93 -25.656 -8.68 1 98.88 232 MET B O 1
ATOM 4140 N N . ILE B 1 233 ? -8.859 -24.938 -8.109 1 98.88 233 ILE B N 1
ATOM 4141 C CA . ILE B 1 233 ? -8.453 -26.25 -7.617 1 98.88 233 ILE B CA 1
ATOM 4142 C C . ILE B 1 233 ? -8.25 -26.188 -6.105 1 98.88 233 ILE B C 1
ATOM 4144 O O . ILE B 1 233 ? -7.492 -25.359 -5.605 1 98.88 233 ILE B O 1
ATOM 4148 N N . GLU B 1 234 ? -8.891 -27.062 -5.43 1 98.44 234 GLU B N 1
ATOM 4149 C CA . GLU B 1 234 ? -8.805 -27.172 -3.975 1 98.44 234 GLU B CA 1
ATOM 4150 C C . GLU B 1 234 ? -8.227 -28.516 -3.547 1 98.44 234 GLU B C 1
ATOM 4152 O O . GLU B 1 234 ? -8.547 -29.547 -4.137 1 98.44 234 GLU B O 1
ATOM 4157 N N . GLY B 1 235 ? -7.344 -28.453 -2.568 1 97.88 235 GLY B N 1
ATOM 4158 C CA . GLY B 1 235 ? -6.914 -29.688 -1.924 1 97.88 235 GLY B CA 1
ATOM 4159 C C . GLY B 1 235 ? -7.828 -30.125 -0.796 1 97.88 235 GLY B C 1
ATOM 4160 O O . GLY B 1 235 ? -8.227 -29.312 0.04 1 97.88 235 GLY B O 1
ATOM 4161 N N . ASN B 1 236 ? -8.094 -31.359 -0.75 1 96.62 236 ASN B N 1
ATOM 4162 C CA . ASN B 1 236 ? -8.969 -31.891 0.292 1 96.62 236 ASN B CA 1
ATOM 4163 C C . ASN B 1 236 ? -8.422 -31.594 1.686 1 96.62 236 ASN B C 1
ATOM 4165 O O . ASN B 1 236 ? -9.188 -31.469 2.645 1 96.62 236 ASN B O 1
ATOM 4169 N N . GLU B 1 237 ? -7.133 -31.422 1.76 1 95.44 237 GLU B N 1
ATOM 4170 C CA . GLU B 1 237 ? -6.484 -31.125 3.033 1 95.44 237 GLU B CA 1
ATOM 4171 C C . GLU B 1 237 ? -5.902 -29.703 3.043 1 95.44 237 GLU B C 1
ATOM 4173 O O . GLU B 1 237 ? -5.004 -29.406 3.832 1 95.44 237 GLU B O 1
ATOM 4178 N N . GLY B 1 238 ? -6.391 -28.938 2.094 1 95.38 238 GLY B N 1
ATOM 4179 C CA . GLY B 1 238 ? -5.867 -27.578 1.979 1 95.38 238 GLY B CA 1
ATOM 4180 C C . GLY B 1 238 ? -6.574 -26.578 2.879 1 95.38 238 GLY B C 1
ATOM 4181 O O . GLY B 1 238 ? -7.199 -26.969 3.869 1 95.38 238 GLY B O 1
ATOM 4182 N N . PHE B 1 239 ? -6.418 -25.312 2.613 1 92.62 239 PHE B N 1
ATOM 4183 C CA . PHE B 1 239 ? -6.914 -24.25 3.486 1 92.62 239 PHE B CA 1
ATOM 4184 C C . PHE B 1 239 ? -8.305 -23.812 3.051 1 92.62 239 PHE B C 1
ATOM 4186 O O . PHE B 1 239 ? -9.023 -23.156 3.818 1 92.62 239 PHE B O 1
ATOM 4193 N N . THR B 1 240 ? -8.688 -24.141 1.88 1 93.19 240 THR B N 1
ATOM 4194 C CA . THR B 1 240 ? -9.883 -23.547 1.285 1 93.19 240 THR B CA 1
ATOM 4195 C C . THR B 1 240 ? -11.133 -23.984 2.047 1 93.19 240 THR B C 1
ATOM 4197 O O . THR B 1 240 ? -12.133 -23.281 2.074 1 93.19 240 THR B O 1
ATOM 4200 N N . ALA B 1 241 ? -11.055 -25.125 2.684 1 89.19 241 ALA B N 1
ATOM 4201 C CA . ALA B 1 241 ? -12.195 -25.625 3.445 1 89.19 241 ALA B CA 1
ATOM 4202 C C . ALA B 1 241 ? -12.523 -24.688 4.605 1 89.19 241 ALA B C 1
ATOM 4204 O O . ALA B 1 241 ? -13.664 -24.672 5.09 1 89.19 241 ALA B O 1
ATOM 4205 N N . HIS B 1 242 ? -11.586 -23.891 5 1 88.75 242 HIS B N 1
ATOM 4206 C CA . HIS B 1 242 ? -11.758 -23 6.152 1 88.75 242 HIS B CA 1
ATOM 4207 C C . HIS B 1 242 ? -12.203 -21.609 5.715 1 88.75 242 HIS B C 1
ATOM 4209 O O . HIS B 1 242 ? -12.547 -20.781 6.555 1 88.75 242 HIS B O 1
ATOM 4215 N N . TRP B 1 243 ? -12.188 -21.391 4.477 1 90.25 243 TRP B N 1
ATOM 4216 C CA . TRP B 1 243 ? -12.516 -20.062 3.984 1 90.25 243 TRP B CA 1
ATOM 4217 C C . TRP B 1 243 ? -13.984 -19.984 3.586 1 90.25 243 TRP B C 1
ATOM 4219 O O . TRP B 1 243 ? -14.344 -20.266 2.441 1 90.25 243 TRP B O 1
ATOM 4229 N N . HIS B 1 244 ? -14.766 -19.453 4.438 1 90.94 244 HIS B N 1
ATOM 4230 C CA . HIS B 1 244 ? -16.219 -19.484 4.332 1 90.94 244 HIS B CA 1
ATOM 4231 C C . HIS B 1 244 ? -16.719 -18.5 3.295 1 90.94 244 HIS B C 1
ATOM 4233 O O . HIS B 1 244 ? -17.891 -18.531 2.904 1 90.94 244 HIS B O 1
ATOM 4239 N N . TYR B 1 245 ? -15.844 -17.656 2.795 1 91.75 245 TYR B N 1
ATOM 4240 C CA . TYR B 1 245 ? -16.25 -16.656 1.806 1 91.75 245 TYR B CA 1
ATOM 4241 C C . TYR B 1 245 ? -16.203 -17.234 0.398 1 91.75 245 TYR B C 1
ATOM 4243 O O . TYR B 1 245 ? -16.75 -16.656 -0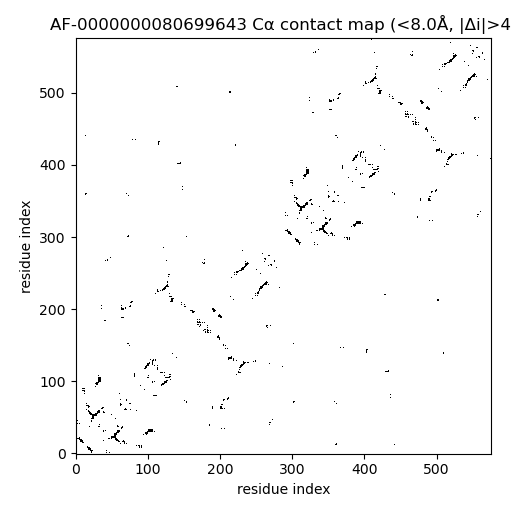.54 1 91.75 245 TYR B O 1
ATOM 4251 N N . LEU B 1 246 ? -15.617 -18.391 0.161 1 95.69 246 LEU B N 1
ATOM 4252 C CA . LEU B 1 246 ? -15.336 -18.906 -1.173 1 95.69 246 LEU B CA 1
ATOM 4253 C C . LEU B 1 246 ? -16.625 -19.297 -1.887 1 95.69 246 LEU B C 1
ATOM 4255 O O . LEU B 1 246 ? -16.812 -18.953 -3.057 1 95.69 246 LEU B O 1
ATOM 4259 N N . PRO B 1 247 ? -17.594 -19.969 -1.24 1 96.38 247 PRO B N 1
ATOM 4260 C CA . PRO B 1 247 ? -18.812 -20.375 -1.965 1 96.38 247 PRO B CA 1
ATOM 4261 C C . PRO B 1 247 ? -19.531 -19.188 -2.6 1 96.38 247 PRO B C 1
ATOM 4263 O O . PRO B 1 247 ? -19.984 -19.281 -3.744 1 96.38 247 PRO B O 1
ATOM 4266 N N . GLU B 1 248 ? -19.641 -18.109 -1.896 1 96.5 248 GLU B N 1
ATOM 4267 C CA . GLU B 1 248 ? -20.312 -16.938 -2.457 1 96.5 248 GLU B CA 1
ATOM 4268 C C . GLU B 1 248 ? -19.516 -16.359 -3.621 1 96.5 248 GLU B C 1
ATOM 4270 O O . GLU B 1 248 ? -20.094 -15.906 -4.613 1 96.5 248 GLU B O 1
ATOM 4275 N N . ARG B 1 249 ? -18.219 -16.359 -3.539 1 97.56 249 ARG B N 1
ATOM 4276 C CA . ARG B 1 249 ? -17.375 -15.883 -4.637 1 97.56 249 ARG B CA 1
ATOM 4277 C C . ARG B 1 249 ? -17.531 -16.766 -5.871 1 97.56 249 ARG B C 1
ATOM 4279 O O . ARG B 1 249 ? -17.562 -16.266 -6.996 1 97.56 249 ARG B O 1
ATOM 4286 N N . TYR B 1 250 ? -17.656 -18.078 -5.645 1 98.25 250 TYR B N 1
ATOM 4287 C CA . TYR B 1 250 ? -17.906 -19 -6.754 1 98.25 250 TYR B CA 1
ATOM 4288 C C . TYR B 1 250 ? -19.25 -18.688 -7.418 1 98.25 250 TYR B C 1
ATOM 4290 O O . TYR B 1 250 ? -19.344 -18.641 -8.648 1 98.25 250 TYR B O 1
ATOM 4298 N N . ARG B 1 251 ? -20.219 -18.453 -6.59 1 98.25 251 ARG B N 1
ATOM 4299 C CA . ARG B 1 251 ? -21.562 -18.156 -7.098 1 98.25 251 ARG B CA 1
ATOM 4300 C C . ARG B 1 251 ? -21.547 -16.891 -7.945 1 98.25 251 ARG B C 1
ATOM 4302 O O . ARG B 1 251 ? -22.234 -16.812 -8.969 1 98.25 251 ARG B O 1
ATOM 4309 N N . LEU B 1 252 ? -20.734 -15.93 -7.566 1 97.94 252 LEU B N 1
ATOM 4310 C CA . LEU B 1 252 ? -20.688 -14.625 -8.227 1 97.94 252 LEU B CA 1
ATOM 4311 C C . LEU B 1 252 ? -19.859 -14.695 -9.5 1 97.94 252 LEU B C 1
ATOM 4313 O O . LEU B 1 252 ? -19.906 -13.781 -10.328 1 97.94 252 LEU B O 1
ATOM 4317 N N . THR B 1 253 ? -19.031 -15.734 -9.664 1 98.69 253 THR B N 1
ATOM 4318 C CA . THR B 1 253 ? -18.141 -15.859 -10.812 1 98.69 253 THR B CA 1
ATOM 4319 C C . THR B 1 253 ? -18.922 -16.297 -12.047 1 98.69 253 THR B C 1
ATOM 4321 O O . THR B 1 253 ? -19.734 -17.219 -11.977 1 98.69 253 THR B O 1
ATOM 4324 N N . GLN B 1 254 ? -18.688 -15.742 -13.203 1 98.44 254 GLN B N 1
ATOM 4325 C CA . GLN B 1 254 ? -19.453 -15.945 -14.43 1 98.44 254 GLN B CA 1
ATOM 4326 C C . GLN B 1 254 ? -19.266 -17.359 -14.969 1 98.44 254 GLN B C 1
ATOM 4328 O O . GLN B 1 254 ? -20.219 -17.984 -15.438 1 98.44 254 GLN B O 1
ATOM 4333 N N . ASP B 1 255 ? -18.078 -17.781 -14.969 1 98.69 255 ASP B N 1
ATOM 4334 C CA . ASP B 1 255 ? -17.688 -19.078 -15.539 1 98.69 255 ASP B CA 1
ATOM 4335 C C . ASP B 1 255 ? -16.578 -19.734 -14.711 1 98.69 255 ASP B C 1
ATOM 4337 O O . ASP B 1 255 ? -15.398 -19.453 -14.914 1 98.69 255 ASP B O 1
ATOM 4341 N N . ILE B 1 256 ? -17.016 -20.625 -13.797 1 98.75 256 ILE B N 1
ATOM 4342 C CA . ILE B 1 256 ? -16.031 -21.219 -12.906 1 98.75 256 ILE B CA 1
ATOM 4343 C C . ILE B 1 256 ? -16.312 -22.719 -12.758 1 98.75 256 ILE B C 1
ATOM 4345 O O . ILE B 1 256 ? -17.469 -23.141 -12.68 1 98.75 256 ILE B O 1
ATOM 4349 N N . ARG B 1 257 ? -15.297 -23.438 -12.789 1 98.5 257 ARG B N 1
ATOM 4350 C CA . ARG B 1 257 ? -15.281 -24.828 -12.375 1 98.5 257 ARG B CA 1
ATOM 4351 C C . ARG B 1 257 ? -14.43 -25.016 -11.125 1 98.5 257 ARG B C 1
ATOM 4353 O O . ARG B 1 257 ? -13.297 -24.531 -11.055 1 98.5 257 ARG B O 1
ATOM 4360 N N . VAL B 1 258 ? -14.969 -25.703 -10.156 1 98.56 258 VAL B N 1
ATOM 4361 C CA . VAL B 1 258 ? -14.219 -26 -8.938 1 98.56 258 VAL B CA 1
ATOM 4362 C C . VAL B 1 258 ? -13.875 -27.484 -8.883 1 98.56 258 VAL B C 1
ATOM 4364 O O . VAL B 1 258 ? -14.773 -28.328 -8.938 1 98.56 258 VAL B O 1
ATOM 4367 N N . ALA B 1 259 ? -12.617 -27.781 -8.836 1 98.56 259 ALA B N 1
ATOM 4368 C CA . ALA B 1 259 ? -12.133 -29.156 -8.727 1 98.56 259 ALA B CA 1
ATOM 4369 C C . ALA B 1 259 ? -11.516 -29.422 -7.355 1 98.56 259 ALA B C 1
ATOM 4371 O O . ALA B 1 259 ? -10.672 -28.656 -6.891 1 98.56 259 ALA B O 1
ATOM 4372 N N . LYS B 1 260 ? -11.906 -30.438 -6.723 1 98.12 260 LYS B N 1
ATOM 4373 C CA . LYS B 1 260 ? -11.312 -30.891 -5.469 1 98.12 260 LYS B CA 1
ATOM 4374 C C . LYS B 1 260 ? -10.43 -32.125 -5.68 1 98.12 260 LYS B C 1
ATOM 4376 O O . LYS B 1 260 ? -10.875 -33.094 -6.258 1 98.12 260 LYS B O 1
ATOM 4381 N N . LEU B 1 261 ? -9.234 -32.031 -5.312 1 98.56 261 LEU B N 1
ATOM 4382 C CA . LEU B 1 261 ? -8.266 -33.094 -5.516 1 98.56 261 LEU B CA 1
ATOM 4383 C C . LEU B 1 261 ? -7.613 -33.5 -4.195 1 98.56 261 LEU B C 1
ATOM 4385 O O . LEU B 1 261 ? -7.719 -32.781 -3.203 1 98.56 261 LEU B O 1
ATOM 4389 N N . ASP B 1 262 ? -6.941 -34.594 -4.203 1 97.25 262 ASP B N 1
ATOM 4390 C CA . ASP B 1 262 ? -6.18 -35.031 -3.035 1 97.25 262 ASP B CA 1
ATOM 4391 C C . ASP B 1 262 ? -4.965 -34.125 -2.812 1 97.25 262 ASP B C 1
ATOM 4393 O O . ASP B 1 262 ? -4.297 -33.719 -3.77 1 97.25 262 ASP B O 1
ATOM 4397 N N . GLY B 1 263 ? -4.781 -33.875 -1.52 1 97.25 263 GLY B N 1
ATOM 4398 C CA . GLY B 1 263 ? -3.592 -33.125 -1.171 1 97.25 263 GLY B CA 1
ATOM 4399 C C . GLY B 1 263 ? -3.891 -31.906 -0.322 1 97.25 263 GLY B C 1
ATOM 4400 O O . GLY B 1 263 ? -5.051 -31.625 -0.01 1 97.25 263 GLY B O 1
ATOM 4401 N N . GLY B 1 264 ? -2.797 -31.266 0.058 1 96.88 264 GLY B N 1
ATOM 4402 C CA . GLY B 1 264 ? -2.898 -30.078 0.893 1 96.88 264 GLY B CA 1
ATOM 4403 C C . GLY B 1 264 ? -2.719 -28.781 0.118 1 96.88 264 GLY B C 1
ATOM 4404 O O . GLY B 1 264 ? -3.066 -28.703 -1.062 1 96.88 264 GLY B O 1
ATOM 4405 N N . HIS B 1 265 ? -2.312 -27.719 0.816 1 97.31 265 HIS B N 1
ATOM 4406 C CA . HIS B 1 265 ? -2.184 -26.375 0.273 1 97.31 265 HIS B CA 1
ATOM 4407 C C . HIS B 1 265 ? -1.246 -26.359 -0.928 1 97.31 265 HIS B C 1
ATOM 4409 O O . HIS B 1 265 ? -1.428 -25.547 -1.848 1 97.31 265 HIS B O 1
ATOM 4415 N N . HIS B 1 266 ? -0.252 -27.25 -0.973 1 98.44 266 HIS B N 1
ATOM 4416 C CA . HIS B 1 266 ? 0.735 -27.281 -2.045 1 98.44 266 HIS B CA 1
ATOM 4417 C C . HIS B 1 266 ? 0.542 -28.5 -2.934 1 98.44 266 HIS B C 1
ATOM 4419 O O . HIS B 1 266 ? 1.517 -29.125 -3.355 1 98.44 266 HIS B O 1
ATOM 4425 N N . LEU B 1 267 ? -0.636 -28.812 -3.248 1 98.44 267 LEU B N 1
ATOM 4426 C CA . LEU B 1 267 ? -0.948 -30.016 -4.004 1 98.44 267 LEU B CA 1
ATOM 4427 C C . LEU B 1 267 ? -0.37 -29.938 -5.414 1 98.44 267 LEU B C 1
ATOM 4429 O O . LEU B 1 267 ? -0.098 -30.969 -6.031 1 98.44 267 LEU B O 1
ATOM 4433 N N . HIS B 1 268 ? -0.102 -28.766 -5.969 1 98.62 268 HIS B N 1
ATOM 4434 C CA . HIS B 1 268 ? 0.486 -28.656 -7.297 1 98.62 268 HIS B CA 1
ATOM 4435 C C . HIS B 1 268 ? 1.933 -29.125 -7.305 1 98.62 268 HIS B C 1
ATOM 4437 O O . HIS B 1 268 ? 2.488 -29.422 -8.367 1 98.62 268 HIS B O 1
ATOM 4443 N N . MET B 1 269 ? 2.535 -29.156 -6.145 1 98.44 269 MET B N 1
ATOM 4444 C CA . MET B 1 269 ? 3.879 -29.703 -6.004 1 98.44 269 MET B CA 1
ATOM 4445 C C . MET B 1 269 ? 3.82 -31.188 -5.637 1 98.44 269 MET B C 1
ATOM 4447 O O . MET B 1 269 ? 4.543 -32 -6.211 1 98.44 269 MET B O 1
ATOM 4451 N N . ASP B 1 270 ? 2.932 -31.562 -4.723 1 98.12 270 ASP B N 1
ATOM 4452 C CA . ASP B 1 270 ? 2.92 -32.875 -4.105 1 98.12 270 ASP B CA 1
ATOM 4453 C C . ASP B 1 270 ? 2.111 -33.875 -4.941 1 98.12 270 ASP B C 1
ATOM 4455 O O . ASP B 1 270 ? 2.33 -35.094 -4.863 1 98.12 270 ASP B O 1
ATOM 4459 N N . HIS B 1 271 ? 1.159 -33.375 -5.68 1 97.81 271 HIS B N 1
ATOM 4460 C CA . HIS B 1 271 ? 0.322 -34.188 -6.57 1 97.81 271 HIS B CA 1
ATOM 4461 C C . HIS B 1 271 ? 0.23 -33.531 -7.953 1 97.81 271 HIS B C 1
ATOM 4463 O O . HIS B 1 271 ? -0.869 -33.312 -8.469 1 97.81 271 HIS B O 1
ATOM 4469 N N . PRO B 1 272 ? 1.384 -33.344 -8.586 1 98.31 272 PRO B N 1
ATOM 4470 C CA . PRO B 1 272 ? 1.414 -32.531 -9.82 1 98.31 272 PRO B CA 1
ATOM 4471 C C . PRO B 1 272 ? 0.641 -33.188 -10.961 1 98.31 272 PRO B C 1
ATOM 4473 O O . PRO B 1 272 ? 0.025 -32.5 -11.773 1 98.31 272 PRO B O 1
ATOM 4476 N N . ALA B 1 273 ? 0.654 -34.531 -11.102 1 98.31 273 ALA B N 1
ATOM 4477 C CA . ALA B 1 273 ? -0.013 -35.219 -12.203 1 98.31 273 ALA B CA 1
ATOM 4478 C C . ALA B 1 273 ? -1.521 -34.969 -12.164 1 98.31 273 ALA B C 1
ATOM 4480 O O . ALA B 1 273 ? -2.141 -34.688 -13.188 1 98.31 273 ALA B O 1
ATOM 4481 N N . ALA B 1 274 ? -2.119 -35.094 -10.969 1 98.75 274 ALA B N 1
ATOM 4482 C CA . ALA B 1 274 ? -3.557 -34.875 -10.812 1 98.75 274 ALA B CA 1
ATOM 4483 C C . ALA B 1 274 ? -3.939 -33.438 -11.109 1 98.75 274 ALA B C 1
ATOM 4485 O O . ALA B 1 274 ? -4.945 -33.188 -11.781 1 98.75 274 ALA B O 1
ATOM 4486 N N . VAL B 1 275 ? -3.178 -32.531 -10.594 1 98.88 275 VAL B N 1
ATOM 4487 C CA . VAL B 1 275 ? -3.424 -31.094 -10.828 1 98.88 275 VAL B CA 1
ATOM 4488 C C . VAL B 1 275 ? -3.301 -30.797 -12.32 1 98.88 275 VAL B C 1
ATOM 4490 O O . VAL B 1 275 ? -4.156 -30.109 -12.891 1 98.88 275 VAL B O 1
ATOM 4493 N N . ALA B 1 276 ? -2.26 -31.344 -12.984 1 98.81 276 ALA B N 1
ATOM 4494 C CA . ALA B 1 276 ? -2.047 -31.141 -14.414 1 98.81 276 ALA B CA 1
ATOM 4495 C C . ALA B 1 276 ? -3.213 -31.688 -15.227 1 98.81 276 ALA B C 1
ATOM 4497 O O . ALA B 1 276 ? -3.641 -31.062 -16.203 1 98.81 276 ALA B O 1
ATOM 4498 N N . ALA B 1 277 ? -3.664 -32.812 -14.844 1 98.75 277 ALA B N 1
ATOM 4499 C CA . ALA B 1 277 ? -4.789 -33.406 -15.555 1 98.75 277 ALA B CA 1
ATOM 4500 C C . ALA B 1 277 ? -6.016 -32.5 -15.5 1 98.75 277 ALA B C 1
ATOM 4502 O O . ALA B 1 277 ? -6.699 -32.312 -16.516 1 98.75 277 ALA B O 1
ATOM 4503 N N . ALA B 1 278 ? -6.32 -31.938 -14.336 1 98.81 278 ALA B N 1
ATOM 4504 C CA . ALA B 1 278 ? -7.445 -31.016 -14.188 1 98.81 278 ALA B CA 1
ATOM 4505 C C . ALA B 1 278 ? -7.262 -29.781 -15.055 1 98.81 278 ALA B C 1
ATOM 4507 O O . ALA B 1 278 ? -8.211 -29.328 -15.703 1 98.81 278 ALA B O 1
ATOM 4508 N N . ILE B 1 279 ? -6.066 -29.25 -15.109 1 98.88 279 ILE B N 1
ATOM 4509 C CA . ILE B 1 279 ? -5.77 -28.047 -15.883 1 98.88 279 ILE B CA 1
ATOM 4510 C C . ILE B 1 279 ? -5.91 -28.344 -17.375 1 98.88 279 ILE B C 1
ATOM 4512 O O . ILE B 1 279 ? -6.527 -27.562 -18.109 1 98.88 279 ILE B O 1
ATOM 4516 N N . LYS B 1 280 ? -5.355 -29.453 -17.828 1 98.56 280 LYS B N 1
ATOM 4517 C CA . LYS B 1 280 ? -5.414 -29.812 -19.234 1 98.56 280 LYS B CA 1
ATOM 4518 C C . LYS B 1 280 ? -6.855 -30.047 -19.688 1 98.56 280 LYS B C 1
ATOM 4520 O O . LYS B 1 280 ? -7.234 -29.672 -20.797 1 98.56 280 LYS B O 1
ATOM 4525 N N . GLN B 1 281 ? -7.605 -30.672 -18.828 1 98.56 281 GLN B N 1
ATOM 4526 C CA . GLN B 1 281 ? -9.023 -30.844 -19.141 1 98.56 281 GLN B CA 1
ATOM 4527 C C . GLN B 1 281 ? -9.719 -29.5 -19.281 1 98.56 281 GLN B C 1
ATOM 4529 O O . GLN B 1 281 ? -10.477 -29.281 -20.234 1 98.56 281 GLN B O 1
ATOM 4534 N N . PHE B 1 282 ? -9.477 -28.641 -18.375 1 98.75 282 PHE B N 1
ATOM 4535 C CA . PHE B 1 282 ? -10.031 -27.297 -18.422 1 98.75 282 PHE B CA 1
ATOM 4536 C C . PHE B 1 282 ? -9.617 -26.578 -19.703 1 98.75 282 PHE B C 1
ATOM 4538 O O . PHE B 1 282 ? -10.445 -25.922 -20.344 1 98.75 282 PHE B O 1
ATOM 4545 N N . TRP B 1 283 ? -8.297 -26.688 -20.062 1 98.31 283 TRP B N 1
ATOM 4546 C CA . TRP B 1 283 ? -7.785 -26.062 -21.266 1 98.31 283 TRP B CA 1
ATOM 4547 C C . TRP B 1 283 ? -8.5 -26.594 -22.5 1 98.31 283 TRP B C 1
ATOM 4549 O O . TRP B 1 283 ? -8.773 -25.859 -23.453 1 98.31 283 TRP B O 1
ATOM 4559 N N . ARG B 1 284 ? -8.82 -27.844 -22.516 1 97.75 284 ARG B N 1
ATOM 4560 C CA . ARG B 1 284 ? -9.531 -28.453 -23.625 1 97.75 284 ARG B CA 1
ATOM 4561 C C . ARG B 1 284 ? -10.961 -27.922 -23.719 1 97.75 284 ARG B C 1
ATOM 4563 O O . ARG B 1 284 ? -11.477 -27.719 -24.828 1 97.75 284 ARG B O 1
ATOM 4570 N N . GLU B 1 285 ? -11.547 -27.719 -22.641 1 97.81 285 GLU B N 1
ATOM 4571 C CA . GLU B 1 285 ? -12.93 -27.25 -22.594 1 97.81 285 GLU B CA 1
ATOM 4572 C C . GLU B 1 285 ? -13.023 -25.766 -22.906 1 97.81 285 GLU B C 1
ATOM 4574 O O . GLU B 1 285 ? -14.062 -25.281 -23.359 1 97.81 285 GLU B O 1
ATOM 4579 N N . LYS B 1 286 ? -11.953 -25.094 -22.547 1 97.88 286 LYS B N 1
ATOM 4580 C CA . LYS B 1 286 ? -11.898 -23.641 -22.766 1 97.88 286 LYS B CA 1
ATOM 4581 C C . LYS B 1 286 ? -10.734 -23.266 -23.672 1 97.88 286 LYS B C 1
ATOM 4583 O O . LYS B 1 286 ? -9.781 -22.609 -23.234 1 97.88 286 LYS B O 1
ATOM 4588 N N . PRO B 1 287 ? -10.836 -23.594 -24.922 1 95.31 287 PRO B N 1
ATOM 4589 C CA . PRO B 1 287 ? -9.727 -23.281 -25.844 1 95.31 287 PRO B CA 1
ATOM 4590 C C . PRO B 1 287 ? -9.539 -21.781 -26.047 1 95.31 287 PRO B C 1
ATOM 4592 O O . PRO B 1 287 ? -10.492 -21 -25.891 1 95.31 287 PRO B O 1
ATOM 4595 N N . LEU B 1 288 ? -8.336 -21.406 -26.406 1 91.88 288 LEU B N 1
ATOM 4596 C CA . LEU B 1 288 ? -7.992 -20 -26.609 1 91.88 288 LEU B CA 1
ATOM 4597 C C . LEU B 1 288 ? -8.406 -19.516 -27.984 1 91.88 288 LEU B C 1
ATOM 4599 O O . LEU B 1 288 ? -8.414 -20.312 -28.938 1 91.88 288 LEU B O 1
#

Radius of gyration: 2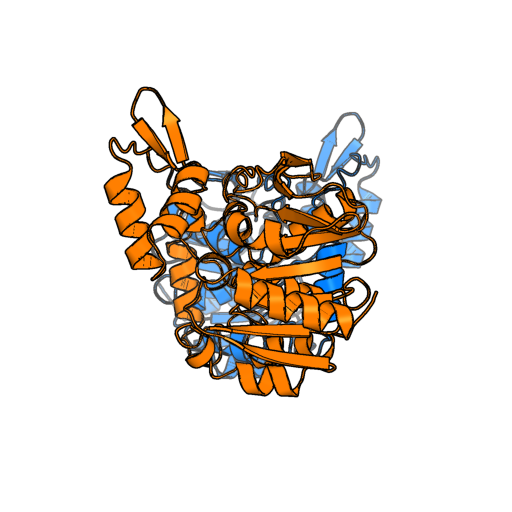5.87 Å; Cα contacts (8 Å, |Δi|>4): 1260; chains: 2; bounding box: 54×77×57 Å

Solvent-accessible surface area (backbone atoms only — not comparable to full-atom values): 29860 Å² total; per-residue (Å²): 123,89,70,78,59,44,79,45,75,48,79,48,90,58,50,48,30,21,30,33,32,38,67,80,17,81,44,61,32,45,26,30,39,34,80,93,42,25,37,57,54,43,56,61,24,43,73,67,66,38,47,84,52,26,14,37,36,21,42,20,56,73,18,22,25,80,11,42,62,68,57,74,57,44,78,77,46,50,66,55,54,40,43,50,51,53,51,50,36,52,75,71,65,45,76,54,40,33,40,47,18,28,32,50,19,7,16,41,50,40,47,43,26,16,36,42,34,89,35,36,56,34,40,34,20,32,47,33,74,39,64,79,57,47,43,85,84,41,68,52,30,57,53,50,36,51,45,61,69,57,59,53,64,62,61,80,64,77,90,63,68,36,85,59,66,62,64,57,29,52,51,42,20,67,75,52,67,49,52,65,69,54,26,39,47,40,49,56,60,27,37,46,82,50,98,81,24,35,30,71,57,37,41,73,65,63,79,58,81,47,75,56,70,30,34,55,72,58,54,56,59,24,39,56,43,25,69,31,48,32,40,38,38,34,26,76,62,26,62,54,84,74,44,82,65,48,66,61,48,56,69,47,32,74,42,69,45,80,44,77,41,78,38,27,62,51,20,47,43,75,35,17,69,64,48,31,52,54,50,53,52,49,45,68,76,55,66,132,122,89,70,78,57,44,79,42,74,48,77,48,89,55,50,48,29,19,31,32,32,38,67,82,17,81,44,61,33,44,26,30,39,34,82,92,41,25,36,57,52,42,56,61,24,43,75,66,65,41,47,85,52,26,14,37,37,21,42,20,55,74,19,23,25,81,11,40,61,67,57,74,57,44,76,75,46,49,66,55,55,40,44,50,51,53,52,49,36,52,76,72,65,44,75,52,40,32,40,45,16,28,34,50,19,8,16,40,49,41,48,42,26,16,36,42,34,89,35,37,56,34,39,33,19,32,48,33,74,39,64,78,57,47,41,87,85,41,66,52,30,55,52,50,36,50,46,61,70,56,60,52,62,63,65,78,65,76,90,64,67,36,84,58,64,64,66,56,28,52,51,42,22,67,74,53,66,50,51,66,70,54,25,40,47,40,49,54,59,26,38,45,81,51,99,81,24,34,30,71,58,37,42,75,64,65,77,57,82,47,73,56,71,30,34,57,71,59,54,55,59,23,38,58,43,25,69,32,48,32,42,38,38,36,26,77,61,26,63,54,86,74,44,81,65,47,66,61,49,54,68,46,31,75,44,68,44,80,45,77,42,76,39,28,64,53,20,48,44,75,34,16,68,63,50,30,51,53,51,53,51,49,43,67,75,55,65,131